Protein AF-0000000076750627 (afdb_homodimer)

Nearest PDB structures (foldseek):
  5olc-assembly1_F  TM=9.295E-01  e=4.209E-30  Zobellia galactanivorans
  2nql-assembly1_A  TM=9.102E-01  e=4.894E-29  Agrobacterium fabrum str. C58
  5xd8-assembly1_A  TM=9.117E-01  e=5.277E-26  Vibrio sp. EJY3
  3ck5-assembly2_D  TM=9.344E-01  e=5.081E-25  Streptomyces coelicolor A3(2)
  5xd8-assembly1_B  TM=8.669E-01  e=4.103E-26  Vibrio sp. EJY3

pLDDT: mean 92.53, std 10.19, range [40.25, 98.81]

Secondary structure (DSSP, 8-state):
-BEEEEEEEEEEEE-SSSEEEEEEEEEEETTS-EEEEEE--SSS-TTHHHHHHHIIIIIHHHHTT-B-S-HHHHHHHHHHHHHHHH-SSHHHHHHHHHHHHHHHHHHHHHTT-BHHHHH----SEEEEEEEEEEGGGS-HHHHHHHHHHHHTTT--EEEEE--S-HHHHHHHHHHHHHHS-TT-EEEEE-TT---HHHHHHHHHHHHHTT-S-EE--S-TT-HHHHHHHHHH-SS-EEE-TT--SHHHHHHIIIII--SEE---TTTTTHHHHHHHHHHHHHTTT-EE-----S-HHHHHHHHHHHHH-TT--EEEEEGGGHHHHHHHEEES--SGGG-BTTEEEPP-SSBTSEEEPTTHHHHSB----TT--TT-STT-SSS-----/-BEEEEEEEEEEE--SSS-EEEEEEEEEETTS-EEEEEE--SSS-TTHHHHHHIIIIIIHHHHTT-B-S-HHHHHHHHHHHHTTTT-SSHHHHHHHHHHHHHHHHHHHHHTT-BHHHHH----SEEEEEEEEEEGGGS-HHHHHHHHHHHHTTT--EEEEE--S-HHHHHHHHHHHHHHS-TT-EEEEE-TT---HHHHHHHHHHHHHTT-S-EE--S-TT-HHHHHHHHHH-SS-EEE-TT--SHHHHHHIIIII--SEE---TTTTTHHHHHHHHHHHHHTTT-EE-----S-HHHHHHHHHHHHH-TT--EEEEEGGGHHHHHHHEEES--SGGG-BTTEEEPP-SSBTSEEEPTTHHHHSB----TT--TT-STT-SSS-----

Radius of gyration: 26.27 Å; Cα contacts (8 Å, |Δi|>4): 1949; chains: 2; bounding box: 55×78×59 Å

InterPro domains:
  IPR013341 Mandelate racemase, N-terminal domain [PF02746] (18-120)
  IPR013342 Mandelate racemase, C-terminal domain [PF13378] (150-359)
  IPR013342 Mandelate racemase, C-terminal domain [SM00922] (139-236)
  IPR029017 Enolase-like, N-terminal [G3DSA:3.30.390.10] (1-118)
  IPR029017 Enolase-like, N-terminal [SSF54826] (1-124)
  IPR036849 Enolase-like, C-terminal domain superfamily [G3DSA:3.20.20.120] (119-369)
  IPR036849 Enolase-like, C-terminal domain superfamily [SSF51604] (108-366)
  IPR046945 L-rhamnonate dehydratase-like [PTHR13794] (17-366)

Sequence (776 aa):
MKITSVSPLPVTVELGREPMSFCFLRIETDEGLVGYGEACDSFGASYAGVIGEIVSQVLAPLLIGRDLVAAEPLAEHLRLSTRRRLGDKGVAAQARSAVEIALQDLVAQAVGRSVSAHLGQVRDRVRIYASSTFLDEGPAGFHADLLAPLLERGVRLAKVRIGPEWQQDLRTLTELRGLLPDDVELMIDGSDTFTLATSMPIAARLGELGVRWFEEPIPQANRAAIAALSARSAVPIAYGEHLYGREDFLDALTHDGISVVQPDAATAGGIGESRAIAGLATYYGARVVPHVCAGPIALAANVALAATVPTINLIEYPLFLAPAWEALGAGDQFGIRAIEDGALPVPSGPGLGVRLADDVATRHPYRLPGARIAGTVGGVLDRFVGDRMKITSVSPLPVTVELGREPMSFCFLRIETDEGLVGYGEACDSFGASYAGVIGEIVSQVLAPLLIGRDLVAAEPLAEHLRLSTRRRLGDKGVAAQARSAVEIALQDLVAQAVGRSVSAHLGQVRDRVRIYASSTFLDEGPAGFHADLLAPLLERGVRLAKVRIGPEWQQDLRTLTELRGLLPDDVELMIDGSDTFTLATSMPIAARLGELGVRWFEEPIPQANRAAIAALSARSAVPIAYGEHLYGREDFLDALTHDGISVVQPDAATAGGIGESRAIAGLATYYGARVVPHVCAGPIALAANVALAATVPTINLIEYPLFLAPAWEALGAGDQFGIRAIEDGALPVPSGPGLGVRLADDVATRHPYRLPGARIAGTVGGVLDRFVGDR

Foldseek 3Di:
DFWAWKAKFWFWDQFPPGIAIWIKIWIAGPVGDIFIFTFALLAHPLCNVVLRCCRVPPLGVLRHGDDQQDLVVSLVVSCVVPCVPVNQFGSNLLSSLRSSQRSLLRNQQVVWWESLVVLAFDDFWFFEEEEEEELVVDALVVVCVLCVLLVVQQAQEYEYEYFPVRVVSLVRVLVNLVVDDVSRAYAYELQQQEFLVVVAVSLVSCLVSRHAEYENNHPLVPLVSLLVCCVRGSHAYEYESREAFQVRLVCCCPRNVGQEYAHFSSGHRHLVRLLVNLVVSVVSNHQYEHEDNYEQSSVLRVLSSQRNHVRYRYYYDHQRCLVRNVQWKDFDHDHSVQRHSRIHGRATGGGSRIDTDPPSCVVGPDDNPPPDQPPDDPPPHSSHPYPD/DFWAWKAKFWFWDQFPPGIAIWIKIWIAGPVGDIFIFTFQLQAHPLPNVVLRCCRVPPLGVLRHGDDQQDLVVSLVVSCVVPCVPVNQFGSNLLSSLRSSQRSLLRNLQVVWWESLVVLAFDDFWFFEEEEEEELVVDALVVRCVLCVLLVVQQAQEYEYEYAPVRVVSLVRVLVNLVVDDVSRAYAYELQQQEFLVVVAVSLVSCLVSRHAEYENNHPLVPLVSLLVCCVRGSHAYEYESRAAFLVSLVCCCPRNVGQEYAHFSSGRNHLVRLLVNLVVSVVSNHQYEHEDNYEQSSVLRVRSSQRNHVRRRYYYDHQRCLVRNVQWKDFDGDHSVQRHSRIHGRATGGGSRIDTDPPSCVVGPDDNCPPDQPPDDPPPRNSNPYPD

Solvent-accessible surface area (backbone atoms only — not comparable to full-atom values): 37541 Å² total; per-residue (Å²): 90,33,30,68,41,56,42,58,44,41,24,32,45,84,43,94,87,51,75,36,30,34,24,34,31,43,34,34,33,77,78,73,52,72,13,55,14,19,29,28,36,68,66,16,14,70,56,20,68,48,34,33,41,42,38,52,57,49,49,26,48,69,42,50,70,37,77,54,79,56,42,63,66,56,45,50,47,50,46,45,55,33,31,83,49,47,21,58,42,44,44,42,18,7,39,48,2,10,50,34,33,14,35,41,18,38,48,17,39,75,72,66,28,8,35,24,61,68,69,44,50,75,51,63,60,38,34,37,28,42,34,58,62,52,41,81,78,47,56,32,67,55,53,52,59,71,46,40,71,48,44,76,29,45,29,43,33,37,32,37,25,43,56,90,61,41,71,62,24,49,52,34,47,54,50,29,57,72,72,44,64,88,77,48,45,40,32,38,32,27,71,26,22,35,40,59,82,56,40,51,62,50,30,47,53,38,34,76,71,60,35,65,31,44,26,32,37,44,46,82,82,47,44,70,47,43,22,56,43,40,76,66,46,62,33,45,30,27,48,27,78,88,40,37,32,54,64,46,49,48,46,39,46,71,65,20,46,44,41,30,40,16,49,20,26,20,28,17,42,3,44,69,41,37,51,53,37,48,60,54,33,56,78,71,72,24,46,44,40,35,44,52,49,52,52,40,54,33,50,40,43,41,47,32,41,37,23,39,36,88,76,27,62,41,31,49,37,42,62,82,43,34,66,51,27,58,67,44,31,27,78,59,72,77,31,76,85,47,37,52,79,18,18,38,70,52,60,70,42,48,9,53,27,49,46,68,31,83,60,46,44,75,78,21,52,60,65,83,60,44,64,59,51,81,90,34,70,94,74,42,54,50,49,49,56,56,92,112,92,32,30,66,42,56,44,56,44,40,23,31,44,84,44,94,89,51,72,37,29,37,24,32,30,42,35,35,33,77,78,72,53,72,13,54,14,19,27,29,36,71,57,16,14,68,54,20,68,47,35,32,42,43,36,53,56,48,48,27,47,67,42,51,71,38,76,57,80,57,43,63,67,56,44,50,49,51,46,45,54,34,31,83,50,48,21,61,42,42,43,42,14,8,38,49,2,10,49,33,33,14,36,40,19,38,49,16,38,76,73,65,27,9,36,23,60,68,69,44,51,74,53,64,58,40,33,38,26,41,36,57,63,52,40,82,77,48,58,34,65,55,55,52,59,71,47,42,71,49,43,76,29,45,30,43,33,36,31,39,24,44,56,92,62,42,70,61,23,50,52,34,46,54,51,31,58,72,72,44,65,88,79,48,45,40,32,38,32,26,70,24,24,36,43,58,83,54,40,50,62,51,31,47,54,37,34,77,70,60,35,63,31,43,26,32,38,42,44,82,81,47,43,70,48,42,22,56,44,41,75,65,44,60,33,44,31,27,49,26,77,88,38,28,33,53,64,49,49,48,45,39,46,71,64,22,46,45,40,29,40,16,48,21,26,20,25,15,40,2,44,68,39,36,50,54,37,49,61,54,32,55,80,72,70,26,45,44,40,34,44,50,49,50,52,41,53,31,49,39,43,40,49,34,41,37,23,38,35,87,74,27,62,42,32,50,39,44,61,81,43,34,66,51,28,56,67,45,30,29,77,61,71,79,30,74,86,45,36,53,79,17,18,38,70,52,59,71,43,50,9,53,28,48,47,67,30,83,62,46,48,76,77,21,51,59,66,84,59,44,64,57,52,81,87,35,68,94,74,44,59,44,49,50,56,58,91,113

Structure (mmCIF, N/CA/C/O backbone):
data_AF-0000000076750627-model_v1
#
loop_
_entity.id
_entity.type
_entity.pdbx_description
1 polymer 'Enolase superfamily enzyme related to L-alanine-DL-glutamate epimerase'
#
loop_
_atom_site.group_PDB
_atom_site.id
_atom_site.type_symbol
_atom_site.label_atom_id
_atom_site.label_alt_id
_atom_site.label_comp_id
_atom_site.label_asym_id
_atom_site.label_entity_id
_atom_site.label_seq_id
_atom_site.pdbx_PDB_ins_code
_atom_site.Cartn_x
_atom_site.Cartn_y
_atom_site.Cartn_z
_atom_site.occupancy
_atom_site.B_iso_or_equiv
_atom_site.auth_seq_id
_atom_site.auth_comp_id
_atom_site.auth_asym_id
_atom_site.auth_atom_id
_atom_site.pdbx_PDB_model_num
ATOM 1 N N . MET A 1 1 ? -29.141 13.969 -2.338 1 95.75 1 MET A N 1
ATOM 2 C CA . MET A 1 1 ? -28.391 14.484 -3.475 1 95.75 1 MET A CA 1
ATOM 3 C C . MET A 1 1 ? -27.625 13.375 -4.18 1 95.75 1 MET A C 1
ATOM 5 O O . MET A 1 1 ? -27.219 12.398 -3.549 1 95.75 1 MET A O 1
ATOM 9 N N . LYS A 1 2 ? -27.484 13.477 -5.426 1 98 2 LYS A N 1
ATOM 10 C CA . LYS A 1 2 ? -26.812 12.453 -6.219 1 98 2 LYS A CA 1
ATOM 11 C C . LYS A 1 2 ? -25.469 12.969 -6.746 1 98 2 LYS A C 1
ATOM 13 O O . LYS A 1 2 ? -25.375 14.102 -7.203 1 98 2 LYS A O 1
ATOM 18 N N . ILE A 1 3 ? -24.484 12.156 -6.664 1 98.56 3 ILE A N 1
ATOM 19 C CA . ILE A 1 3 ? -23.172 12.5 -7.215 1 98.56 3 ILE A CA 1
ATOM 20 C C . ILE A 1 3 ? -23.219 12.406 -8.742 1 98.56 3 ILE A C 1
ATOM 22 O O . ILE A 1 3 ? -23.625 11.383 -9.297 1 98.56 3 ILE A O 1
ATOM 26 N N . THR A 1 4 ? -22.734 13.453 -9.445 1 98.62 4 THR A N 1
ATOM 27 C CA . THR A 1 4 ? -22.859 13.477 -10.898 1 98.62 4 THR A CA 1
ATOM 28 C C . THR A 1 4 ? -21.469 13.438 -11.555 1 98.62 4 THR A C 1
ATOM 30 O O . THR A 1 4 ? -21.344 13.016 -12.703 1 98.62 4 THR A O 1
ATOM 33 N N . SER A 1 5 ? -20.484 13.914 -10.797 1 98.25 5 SER A N 1
ATOM 34 C CA . SER A 1 5 ? -19.141 13.938 -11.359 1 98.25 5 SER A CA 1
ATOM 35 C C . SER A 1 5 ? -18.094 13.859 -10.258 1 98.25 5 SER A C 1
ATOM 37 O O . SER A 1 5 ? -18.312 14.336 -9.141 1 98.25 5 SER A O 1
ATOM 39 N N . VAL A 1 6 ? -17.016 13.219 -10.523 1 98.31 6 VAL A N 1
ATOM 40 C CA . VAL A 1 6 ? -15.828 13.109 -9.688 1 98.31 6 VAL A CA 1
ATOM 41 C C . VAL A 1 6 ? -14.586 13.359 -10.531 1 98.31 6 VAL A C 1
ATOM 43 O O . VAL A 1 6 ? -14.297 12.609 -11.469 1 98.31 6 VAL A O 1
ATOM 46 N N . SER A 1 7 ? -13.836 14.438 -10.203 1 97.19 7 SER A N 1
ATOM 47 C CA . SER A 1 7 ? -12.711 14.82 -11.047 1 97.19 7 SER A CA 1
ATOM 48 C C . SER A 1 7 ? -11.469 15.133 -10.219 1 97.19 7 SER A C 1
ATOM 50 O O . SER A 1 7 ? -11.508 15.977 -9.32 1 97.19 7 SER A O 1
ATOM 52 N N . PRO A 1 8 ? -10.383 14.43 -10.539 1 96.94 8 PRO A N 1
ATOM 53 C CA . PRO A 1 8 ? -9.117 14.836 -9.914 1 96.94 8 PRO A CA 1
ATOM 54 C C . PRO A 1 8 ? -8.555 16.125 -10.508 1 96.94 8 PRO A C 1
ATOM 56 O O . PRO A 1 8 ? -8.742 16.391 -11.695 1 96.94 8 PRO A O 1
ATOM 59 N N . LEU A 1 9 ? -7.906 16.953 -9.695 1 96.19 9 LEU A N 1
ATOM 60 C CA . LEU A 1 9 ? -7.262 18.188 -10.102 1 96.19 9 LEU A CA 1
ATOM 61 C C . LEU A 1 9 ? -5.809 18.234 -9.633 1 96.19 9 LEU A C 1
ATOM 63 O O . LEU A 1 9 ? -5.488 18.891 -8.641 1 96.19 9 LEU A O 1
ATOM 67 N N . PRO A 1 10 ? -4.93 17.562 -10.383 1 94.81 10 PRO A N 1
ATOM 68 C CA . PRO A 1 10 ? -3.508 17.672 -10.062 1 94.81 10 PRO A CA 1
ATOM 69 C C . PRO A 1 10 ? -2.924 19.031 -10.453 1 94.81 10 PRO A C 1
ATOM 71 O O . PRO A 1 10 ? -3.225 19.547 -11.531 1 94.81 10 PRO A O 1
ATOM 74 N N . VAL A 1 11 ? -2.125 19.641 -9.578 1 94 11 VAL A N 1
ATOM 75 C CA . VAL A 1 11 ? -1.505 20.938 -9.852 1 94 11 VAL A CA 1
ATOM 76 C C . VAL A 1 11 ? -0.061 20.938 -9.352 1 94 11 VAL A C 1
ATOM 78 O O . VAL A 1 11 ? 0.311 20.125 -8.516 1 94 11 VAL A O 1
ATOM 81 N N . THR A 1 12 ? 0.747 21.734 -9.938 1 92.75 12 THR A N 1
ATOM 82 C CA . THR A 1 12 ? 2.113 21.969 -9.484 1 92.75 12 THR A CA 1
ATOM 83 C C . THR A 1 12 ? 2.332 23.438 -9.18 1 92.75 12 THR A C 1
ATOM 85 O O . THR A 1 12 ? 1.951 24.312 -9.969 1 92.75 12 THR A O 1
ATOM 88 N N . VAL A 1 13 ? 2.84 23.688 -7.988 1 91.25 13 VAL A N 1
ATOM 89 C CA . VAL A 1 13 ? 3.15 25.062 -7.59 1 91.25 13 VAL A CA 1
ATOM 90 C C . VAL A 1 13 ? 4.648 25.188 -7.324 1 91.25 13 VAL A C 1
ATOM 92 O O . VAL A 1 13 ? 5.266 24.297 -6.742 1 91.25 13 VAL A O 1
ATOM 95 N N . GLU A 1 14 ? 5.176 26.297 -7.82 1 88.56 14 GLU A N 1
ATOM 96 C CA . GLU A 1 14 ? 6.566 26.609 -7.5 1 88.56 14 GLU A CA 1
ATOM 97 C C . GLU A 1 14 ? 6.691 27.188 -6.09 1 88.56 14 GLU A C 1
ATOM 99 O O . GLU A 1 14 ? 6.039 28.172 -5.754 1 88.56 14 GLU A O 1
ATOM 104 N N . LEU A 1 15 ? 7.402 26.5 -5.273 1 86.19 15 LEU A N 1
ATOM 105 C CA . LEU A 1 15 ? 7.676 26.984 -3.926 1 86.19 15 LEU A CA 1
ATOM 106 C C . LEU A 1 15 ? 9.164 27.25 -3.742 1 86.19 15 LEU A C 1
ATOM 108 O O . LEU A 1 15 ? 9.961 27.031 -4.656 1 86.19 15 LEU A O 1
ATOM 112 N N . GLY A 1 16 ? 9.531 27.984 -2.762 1 76.19 16 GLY A N 1
ATOM 113 C CA . GLY A 1 16 ? 10.891 28.453 -2.539 1 76.19 16 GLY A CA 1
ATOM 114 C C . GLY A 1 16 ? 11.93 27.344 -2.66 1 76.19 16 GLY A C 1
ATOM 115 O O . GLY A 1 16 ? 12.977 27.531 -3.273 1 76.19 16 GLY A O 1
ATOM 116 N N . ARG A 1 17 ? 11.719 26.203 -2.217 1 72.38 17 ARG A N 1
ATOM 117 C CA . ARG A 1 17 ? 12.703 25.125 -2.207 1 72.38 17 ARG A CA 1
ATOM 118 C C . ARG A 1 17 ? 12.594 24.266 -3.471 1 72.38 17 ARG A C 1
ATOM 120 O O . ARG A 1 17 ? 13.594 24.016 -4.141 1 72.38 17 ARG A O 1
ATOM 127 N N . GLU A 1 18 ? 11.445 23.766 -3.779 1 77.12 18 GLU A N 1
ATOM 128 C CA . GLU A 1 18 ? 11.188 22.922 -4.941 1 77.12 18 GLU A CA 1
ATOM 129 C C . GLU A 1 18 ? 9.727 22.984 -5.363 1 77.12 18 GLU A C 1
ATOM 131 O O . GLU A 1 18 ? 8.867 23.375 -4.57 1 77.12 18 GLU A O 1
ATOM 136 N N . PRO A 1 19 ? 9.555 22.672 -6.656 1 84.69 19 PRO A N 1
ATOM 137 C CA . PRO A 1 19 ? 8.148 22.531 -7.039 1 84.69 19 PRO A CA 1
ATOM 138 C C . PRO A 1 19 ? 7.434 21.422 -6.27 1 84.69 19 PRO A C 1
ATOM 140 O O . PRO A 1 19 ? 8.023 20.375 -6.008 1 84.69 19 PRO A O 1
ATOM 143 N N . MET A 1 20 ? 6.266 21.75 -5.855 1 88.25 20 MET A N 1
ATOM 144 C CA . MET A 1 20 ? 5.457 20.75 -5.16 1 88.25 20 MET A CA 1
ATOM 145 C C . MET A 1 20 ? 4.156 20.484 -5.91 1 88.25 20 MET A C 1
ATOM 147 O O . MET A 1 20 ? 3.537 21.406 -6.438 1 88.25 20 MET A O 1
ATOM 151 N N . SER A 1 21 ? 3.832 19.219 -5.973 1 91.25 21 SER A N 1
ATOM 152 C CA . SER A 1 21 ? 2.553 18.844 -6.57 1 91.25 21 SER A CA 1
ATOM 153 C C . SER A 1 21 ? 1.484 18.641 -5.5 1 91.25 21 SER A C 1
ATOM 155 O O . SER A 1 21 ? 1.793 18.266 -4.367 1 91.25 21 SER A O 1
ATOM 157 N N . PHE A 1 22 ? 0.285 18.953 -5.848 1 94.31 22 PHE A N 1
ATOM 158 C CA . PHE A 1 22 ? -0.917 18.734 -5.055 1 94.31 22 PHE A CA 1
ATOM 159 C C . PHE A 1 22 ? -1.972 17.984 -5.871 1 94.31 22 PHE A C 1
ATOM 161 O O . PHE A 1 22 ? -1.973 18.062 -7.102 1 94.31 22 PHE A O 1
ATOM 168 N N . CYS A 1 23 ? -2.789 17.203 -5.199 1 95.81 23 CYS A N 1
ATOM 169 C CA . CYS A 1 23 ? -3.875 16.516 -5.887 1 95.81 23 CYS A CA 1
ATOM 170 C C . CYS A 1 23 ? -5.211 16.781 -5.199 1 95.81 23 CYS A C 1
ATOM 172 O O . CYS A 1 23 ? -5.539 16.125 -4.211 1 95.81 23 CYS A O 1
ATOM 174 N N . PHE A 1 24 ? -5.945 17.656 -5.812 1 97.06 24 PHE A N 1
ATOM 175 C CA . PHE A 1 24 ? -7.281 17.984 -5.324 1 97.06 24 PHE A CA 1
ATOM 176 C C . PHE A 1 24 ? -8.336 17.125 -6.016 1 97.06 24 PHE A C 1
ATOM 178 O O . PHE A 1 24 ? -8.062 16.516 -7.051 1 97.06 24 PHE A O 1
ATOM 185 N N . LEU A 1 25 ? -9.453 17.031 -5.352 1 97.81 25 LEU A N 1
ATOM 186 C CA . LEU A 1 25 ? -10.617 16.328 -5.875 1 97.81 25 LEU A CA 1
ATOM 187 C C . LEU A 1 25 ? -11.852 17.234 -5.867 1 97.81 25 LEU A C 1
ATOM 189 O O . LEU A 1 25 ? -12.102 17.938 -4.887 1 97.81 25 LEU A O 1
ATOM 193 N N . ARG A 1 26 ? -12.516 17.219 -6.969 1 98.25 26 ARG A N 1
ATOM 194 C CA . ARG A 1 26 ? -13.773 17.953 -7.105 1 98.25 26 ARG A CA 1
ATOM 195 C C . ARG A 1 26 ? -14.938 17 -7.352 1 98.25 26 ARG A C 1
ATOM 197 O O . ARG A 1 26 ? -14.906 16.203 -8.289 1 98.25 26 ARG A O 1
ATOM 204 N N . ILE A 1 27 ? -15.953 16.984 -6.488 1 98.56 27 ILE A N 1
ATOM 205 C CA . ILE A 1 27 ? -17.156 16.188 -6.656 1 98.56 27 ILE A CA 1
ATOM 206 C C . ILE A 1 27 ? -18.359 17.094 -6.852 1 98.56 27 ILE A C 1
ATOM 208 O O . ILE A 1 27 ? -18.594 18.016 -6.055 1 98.56 27 ILE A O 1
ATOM 212 N N . GLU A 1 28 ? -19.109 16.875 -7.875 1 98.69 28 GLU A N 1
ATOM 213 C CA . GLU A 1 28 ? -20.312 17.656 -8.156 1 98.69 28 GLU A CA 1
ATOM 214 C C . GLU A 1 28 ? -21.562 16.812 -7.922 1 98.69 28 GLU A C 1
ATOM 216 O O . GLU A 1 28 ? -21.516 15.586 -7.984 1 98.69 28 GLU A O 1
ATOM 221 N N . THR A 1 29 ? -22.688 17.5 -7.637 1 98.5 29 THR A N 1
ATOM 222 C CA . THR A 1 29 ? -23.953 16.844 -7.367 1 98.5 29 THR A CA 1
ATOM 223 C C . THR A 1 29 ? -25.062 17.406 -8.266 1 98.5 29 THR A C 1
ATOM 225 O O . THR A 1 29 ? -24.875 18.438 -8.898 1 98.5 29 THR A O 1
ATOM 228 N N . ASP A 1 30 ? -26.203 16.719 -8.273 1 98.25 30 ASP A N 1
ATOM 229 C CA . ASP A 1 30 ? -27.344 17.125 -9.086 1 98.25 30 ASP A CA 1
ATOM 230 C C . ASP A 1 30 ? -28.062 18.328 -8.461 1 98.25 30 ASP A C 1
ATOM 232 O O . ASP A 1 30 ? -28.969 18.891 -9.07 1 98.25 30 ASP A O 1
ATOM 236 N N . GLU A 1 31 ? -27.656 18.781 -7.344 1 97.69 31 GLU A N 1
ATOM 237 C CA . GLU A 1 31 ? -28.25 19.922 -6.676 1 97.69 31 GLU A CA 1
ATOM 238 C C . GLU A 1 31 ? -27.359 21.156 -6.793 1 97.69 31 GLU A C 1
ATOM 240 O O . GLU A 1 31 ? -27.609 22.172 -6.137 1 97.69 31 GLU A O 1
ATOM 245 N N . GLY A 1 32 ? -26.281 21.047 -7.457 1 97.38 32 GLY A N 1
ATOM 246 C CA . GLY A 1 32 ? -25.422 22.188 -7.734 1 97.38 32 GLY A CA 1
ATOM 247 C C . GLY A 1 32 ? -24.328 22.375 -6.691 1 97.38 32 GLY A C 1
ATOM 248 O O . GLY A 1 32 ? -23.5 23.266 -6.816 1 97.38 32 GLY A O 1
ATOM 249 N N . LEU A 1 33 ? -24.312 21.578 -5.699 1 97.94 33 LEU A N 1
ATOM 250 C CA . LEU A 1 33 ? -23.266 21.672 -4.688 1 97.94 33 LEU A CA 1
ATOM 251 C C . LEU A 1 33 ? -21.969 21.031 -5.188 1 97.94 33 LEU A C 1
ATOM 253 O O . LEU A 1 33 ? -22.016 20.047 -5.93 1 97.94 33 LEU A O 1
ATOM 257 N N . VAL A 1 34 ? -20.844 21.594 -4.805 1 98.19 34 VAL A N 1
ATOM 258 C CA . VAL A 1 34 ? -19.516 21.125 -5.168 1 98.19 34 VAL A CA 1
ATOM 259 C C . VAL A 1 34 ? -18.688 20.875 -3.902 1 98.19 34 VAL A C 1
ATOM 261 O O . VAL A 1 34 ? -18.578 21.75 -3.049 1 98.19 34 VAL A O 1
ATOM 264 N N . GLY A 1 35 ? -18.188 19.688 -3.795 1 98.5 35 GLY A N 1
ATOM 265 C CA . GLY A 1 35 ? -17.312 19.344 -2.691 1 98.5 35 GLY A CA 1
ATOM 266 C C . GLY A 1 35 ? -15.859 19.188 -3.111 1 98.5 35 GLY A C 1
ATOM 267 O O . GLY A 1 35 ? -15.578 18.719 -4.215 1 98.5 35 GLY A O 1
ATOM 268 N N . TYR A 1 36 ? -14.984 19.547 -2.201 1 98.5 36 TYR A N 1
ATOM 269 C CA . TYR A 1 36 ? -13.562 19.453 -2.488 1 98.5 36 TYR A CA 1
ATOM 270 C C . TYR A 1 36 ? -12.867 18.516 -1.499 1 98.5 36 TYR A C 1
ATOM 272 O O . TYR A 1 36 ? -13.219 18.484 -0.318 1 98.5 36 TYR A O 1
ATOM 280 N N . GLY A 1 37 ? -11.945 17.719 -1.991 1 98.38 37 GLY A N 1
ATOM 281 C CA . GLY A 1 37 ? -11.016 16.922 -1.226 1 98.38 37 GLY A CA 1
ATOM 282 C C . GLY A 1 37 ? -9.578 17.078 -1.677 1 98.38 37 GLY A C 1
ATOM 283 O O . GLY A 1 37 ? -9.297 17.797 -2.637 1 98.38 37 GLY A O 1
ATOM 284 N N . GLU A 1 38 ? -8.703 16.484 -0.916 1 97.81 38 GLU A N 1
ATOM 285 C CA . GLU A 1 38 ? -7.285 16.547 -1.257 1 97.81 38 GLU A CA 1
ATOM 286 C C . GLU A 1 38 ? -6.535 15.336 -0.704 1 97.81 38 GLU A C 1
ATOM 288 O O . GLU A 1 38 ? -6.793 14.891 0.418 1 97.81 38 GLU A O 1
ATOM 293 N N . ALA A 1 39 ? -5.66 14.805 -1.58 1 96.38 39 ALA A N 1
ATOM 294 C CA . ALA A 1 39 ? -4.758 13.734 -1.155 1 96.38 39 ALA A CA 1
ATOM 295 C C . ALA A 1 39 ? -3.4 14.297 -0.747 1 96.38 39 ALA A C 1
ATOM 297 O O . ALA A 1 39 ? -3.004 15.375 -1.199 1 96.38 39 ALA A O 1
ATOM 298 N N . CYS A 1 40 ? -2.717 13.531 0.114 1 88.69 40 CYS A N 1
ATOM 299 C CA . CYS A 1 40 ? -1.355 13.844 0.536 1 88.69 40 CYS A CA 1
ATOM 300 C C . CYS A 1 40 ? -0.49 12.586 0.547 1 88.69 40 CYS A C 1
ATOM 302 O O . CYS A 1 40 ? -0.919 11.539 1.025 1 88.69 40 CYS A O 1
ATOM 304 N N . ASP A 1 41 ? 0.731 12.688 -0.125 1 69.19 41 ASP A N 1
ATOM 305 C CA . ASP A 1 41 ? 1.682 11.586 0.009 1 69.19 41 ASP A CA 1
ATOM 306 C C . ASP A 1 41 ? 2.859 11.984 0.896 1 69.19 41 ASP A C 1
ATOM 308 O O . ASP A 1 41 ? 3.992 11.562 0.657 1 69.19 41 ASP A O 1
ATOM 312 N N . SER A 1 42 ? 2.74 12.844 1.847 1 58.91 42 SER A N 1
ATOM 313 C CA . SER A 1 42 ? 3.646 13.273 2.906 1 58.91 42 SER A CA 1
ATOM 314 C C . SER A 1 42 ? 4.664 14.281 2.389 1 58.91 42 SER A C 1
ATOM 316 O O . SER A 1 42 ? 5.66 14.57 3.059 1 58.91 42 SER A O 1
ATOM 318 N N . PHE A 1 43 ? 4.789 14.758 1.365 1 62.34 43 PHE A N 1
ATOM 319 C CA . PHE A 1 43 ? 5.578 15.883 0.878 1 62.34 43 PHE A CA 1
ATOM 320 C C . PHE A 1 43 ? 4.922 16.516 -0.346 1 62.34 43 PHE A C 1
ATOM 322 O O . PHE A 1 43 ? 5.578 16.719 -1.368 1 62.34 43 PHE A O 1
ATOM 329 N N . GLY A 1 44 ? 3.732 16.797 -0.186 1 65.38 44 GLY A N 1
ATOM 330 C CA . GLY A 1 44 ? 2.955 17.062 -1.389 1 65.38 44 GLY A CA 1
ATOM 331 C C . GLY A 1 44 ? 2.574 15.789 -2.131 1 65.38 44 GLY A C 1
ATOM 332 O O . GLY A 1 44 ? 2.664 14.688 -1.578 1 65.38 44 GLY A O 1
ATOM 333 N N . ALA A 1 45 ? 1.738 15.852 -3.092 1 68.56 45 ALA A N 1
ATOM 334 C CA . ALA A 1 45 ? 1.454 14.68 -3.912 1 68.56 45 ALA A CA 1
ATOM 335 C C . ALA A 1 45 ? 2.52 14.492 -4.988 1 68.56 45 ALA A C 1
ATOM 337 O O . ALA A 1 45 ? 2.336 14.906 -6.133 1 68.56 45 ALA A O 1
ATOM 338 N N . SER A 1 46 ? 3.609 13.82 -4.512 1 75.25 46 SER A N 1
ATOM 339 C CA . SER A 1 46 ? 4.727 13.625 -5.43 1 75.25 46 SER A CA 1
ATOM 340 C C . SER A 1 46 ? 4.277 12.953 -6.719 1 75.25 46 SER A C 1
ATOM 342 O O . SER A 1 46 ? 4.785 13.258 -7.801 1 75.25 46 SER A O 1
ATOM 344 N N . TYR A 1 47 ? 3.254 12.164 -6.551 1 87.88 47 TYR A N 1
ATOM 345 C CA . TYR A 1 47 ? 2.748 11.469 -7.727 1 87.88 47 TYR A CA 1
ATOM 346 C C . TYR A 1 47 ? 1.254 11.703 -7.902 1 87.88 47 TYR A C 1
ATOM 348 O O . TYR A 1 47 ? 0.473 10.758 -7.996 1 87.88 47 TYR A O 1
ATOM 356 N N . ALA A 1 48 ? 0.978 12.984 -8.109 1 91.38 48 ALA A N 1
ATOM 357 C CA . ALA A 1 48 ? -0.414 13.406 -8.219 1 91.38 48 ALA A CA 1
ATOM 358 C C . ALA A 1 48 ? -1.089 12.773 -9.43 1 91.38 48 ALA A C 1
ATOM 360 O O . ALA A 1 48 ? -2.293 12.508 -9.414 1 91.38 48 ALA A O 1
ATOM 361 N N . GLY A 1 49 ? -0.3 12.516 -10.484 1 90.25 49 GLY A N 1
ATOM 362 C CA . GLY A 1 49 ? -0.846 11.852 -11.656 1 90.25 49 GLY A CA 1
ATOM 363 C C . GLY A 1 49 ? -1.377 10.461 -11.359 1 90.25 49 GLY A C 1
ATOM 364 O O . GLY A 1 49 ? -2.422 10.07 -11.883 1 90.25 49 GLY A O 1
ATOM 365 N N . VAL A 1 50 ? -0.693 9.695 -10.57 1 93.19 50 VAL A N 1
ATOM 366 C CA . VAL A 1 50 ? -1.106 8.344 -10.188 1 93.19 50 VAL A CA 1
ATOM 367 C C . VAL A 1 50 ? -2.377 8.414 -9.344 1 93.19 50 VAL A C 1
ATOM 369 O O . VAL A 1 50 ? -3.324 7.66 -9.578 1 93.19 50 VAL A O 1
ATOM 372 N N . ILE A 1 51 ? -2.391 9.312 -8.391 1 94.75 51 ILE A N 1
ATOM 373 C CA . ILE A 1 51 ? -3.564 9.484 -7.539 1 94.75 51 ILE A CA 1
ATOM 374 C C . ILE A 1 51 ? -4.762 9.891 -8.398 1 94.75 51 ILE A C 1
ATOM 376 O O . ILE A 1 51 ? -5.871 9.391 -8.203 1 94.75 51 ILE A O 1
ATOM 380 N N . GLY A 1 52 ? -4.508 10.797 -9.344 1 95.12 52 GLY A N 1
ATOM 381 C CA . GLY A 1 52 ? -5.566 11.195 -10.258 1 95.12 52 GLY A CA 1
ATOM 382 C C . GLY A 1 52 ? -6.148 10.031 -11.039 1 95.12 52 GLY A C 1
ATOM 383 O O . GLY A 1 52 ? -7.359 9.969 -11.25 1 95.12 52 GLY A O 1
ATOM 384 N N . GLU A 1 53 ? -5.305 9.133 -11.469 1 94.38 53 GLU A N 1
ATOM 385 C CA . GLU A 1 53 ? -5.754 7.957 -12.211 1 94.38 53 GLU A CA 1
ATOM 386 C C . GLU A 1 53 ? -6.598 7.035 -11.328 1 94.38 53 GLU A C 1
ATOM 388 O O . GLU A 1 53 ? -7.59 6.465 -11.789 1 94.38 53 GLU A O 1
ATOM 393 N N . ILE A 1 54 ? -6.188 6.824 -10.109 1 95.69 54 ILE A N 1
ATOM 394 C CA . ILE A 1 54 ? -6.977 6.027 -9.172 1 95.69 54 ILE A CA 1
ATOM 395 C C . ILE A 1 54 ? -8.375 6.625 -9.031 1 95.69 54 ILE A C 1
ATOM 397 O O . ILE A 1 54 ? -9.375 5.91 -9.094 1 95.69 54 ILE A O 1
ATOM 401 N N . VAL A 1 55 ? -8.406 7.938 -8.867 1 96.56 55 VAL A N 1
ATOM 402 C CA . VAL A 1 55 ? -9.68 8.617 -8.703 1 96.56 55 VAL A CA 1
ATOM 403 C C . VAL A 1 55 ? -10.539 8.438 -9.953 1 96.56 55 VAL A C 1
ATOM 405 O O . VAL A 1 55 ? -11.695 8.039 -9.867 1 96.56 55 VAL A O 1
ATOM 408 N N . SER A 1 56 ? -9.969 8.664 -11.109 1 95.62 56 SER A N 1
ATOM 409 C CA . SER A 1 56 ? -10.719 8.695 -12.359 1 95.62 56 SER A CA 1
ATOM 410 C C . SER A 1 56 ? -11.164 7.297 -12.773 1 95.62 56 SER A C 1
ATOM 412 O O . SER A 1 56 ? -12.289 7.105 -13.227 1 95.62 56 SER A O 1
ATOM 414 N N . GLN A 1 57 ? -10.297 6.34 -12.586 1 92.81 57 GLN A N 1
ATOM 415 C CA . GLN A 1 57 ? -10.547 5.035 -13.188 1 92.81 57 GLN A CA 1
ATOM 416 C C . GLN A 1 57 ? -11.188 4.082 -12.18 1 92.81 57 GLN A C 1
ATOM 418 O O . GLN A 1 57 ? -11.859 3.123 -12.562 1 92.81 57 GLN A O 1
ATOM 423 N N . VAL A 1 58 ? -10.977 4.332 -10.961 1 93.44 58 VAL A N 1
ATOM 424 C CA . VAL A 1 58 ? -11.383 3.33 -9.984 1 93.44 58 VAL A CA 1
ATOM 425 C C . VAL A 1 58 ? -12.492 3.895 -9.094 1 93.44 58 VAL A C 1
ATOM 427 O O . VAL A 1 58 ? -13.57 3.309 -8.992 1 93.44 58 VAL A O 1
ATOM 430 N N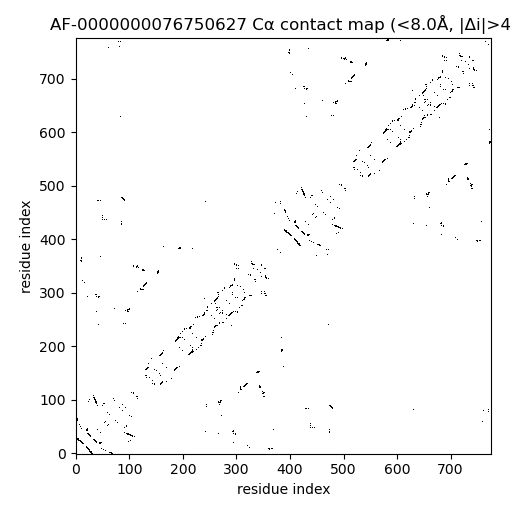 . LEU A 1 59 ? -12.266 5.039 -8.508 1 96.44 59 LEU A N 1
ATOM 431 C CA . LEU A 1 59 ? -13.172 5.523 -7.469 1 96.44 59 LEU A CA 1
ATOM 432 C C . LEU A 1 59 ? -14.391 6.203 -8.086 1 96.44 59 LEU A C 1
ATOM 434 O O . LEU A 1 59 ? -15.508 6.016 -7.613 1 96.44 59 LEU A O 1
ATOM 438 N N . ALA A 1 60 ? -14.195 6.988 -9.148 1 97.06 60 ALA A N 1
ATOM 439 C CA . ALA A 1 60 ? -15.281 7.75 -9.773 1 97.06 60 ALA A CA 1
ATOM 440 C C . ALA A 1 60 ? -16.406 6.828 -10.234 1 97.06 60 ALA A C 1
ATOM 442 O O . ALA A 1 60 ? -17.578 7.078 -9.938 1 97.06 60 ALA A O 1
ATOM 443 N N . PRO A 1 61 ? -16.109 5.703 -10.914 1 94.56 61 PRO A N 1
ATOM 444 C CA . PRO A 1 61 ? -17.188 4.82 -11.375 1 94.56 61 PRO A CA 1
ATOM 445 C C . PRO A 1 61 ? -18.016 4.254 -10.227 1 94.56 61 PRO A C 1
ATOM 447 O O . PRO A 1 61 ? -19.203 3.934 -10.414 1 94.56 61 PRO A O 1
ATOM 450 N N . LEU A 1 62 ? -17.438 4.137 -9.055 1 93.62 62 LEU A N 1
ATOM 451 C CA . LEU A 1 62 ? -18.125 3.564 -7.902 1 93.62 62 LEU A CA 1
ATOM 452 C C . LEU A 1 62 ? -19 4.613 -7.211 1 93.62 62 LEU A C 1
ATOM 454 O O . LEU A 1 62 ? -19.844 4.277 -6.383 1 93.62 62 LEU A O 1
ATOM 458 N N . LEU A 1 63 ? -18.781 5.875 -7.531 1 96.62 63 LEU A N 1
ATOM 459 C CA . LEU A 1 63 ? -19.453 6.957 -6.812 1 96.62 63 LEU A CA 1
ATOM 460 C C . LEU A 1 63 ? -20.531 7.594 -7.668 1 96.62 63 LEU A C 1
ATOM 462 O O . LEU A 1 63 ? -21.578 7.996 -7.156 1 96.62 63 LEU A O 1
ATOM 466 N N . ILE A 1 64 ? -20.281 7.789 -8.969 1 97.38 64 ILE A N 1
ATOM 467 C CA . ILE A 1 64 ? -21.172 8.531 -9.852 1 97.38 64 ILE A CA 1
ATOM 468 C C . ILE A 1 64 ? -22.547 7.852 -9.883 1 97.38 64 ILE A C 1
ATOM 470 O O . ILE A 1 64 ? -22.641 6.637 -10.047 1 97.38 64 ILE A O 1
ATOM 474 N N . GLY A 1 65 ? -23.578 8.602 -9.648 1 97.31 65 GLY A N 1
ATOM 475 C CA . GLY A 1 65 ? -24.938 8.109 -9.664 1 97.31 65 GLY A CA 1
ATOM 476 C C . GLY A 1 65 ? -25.453 7.73 -8.289 1 97.31 65 GLY A C 1
ATOM 477 O O . GLY A 1 65 ? -26.656 7.527 -8.102 1 97.31 65 GLY A O 1
ATOM 478 N N . ARG A 1 66 ? -24.609 7.664 -7.301 1 96.12 66 ARG A N 1
ATOM 479 C CA . ARG A 1 66 ? -25.016 7.258 -5.957 1 96.12 66 ARG A CA 1
ATOM 480 C C . ARG A 1 66 ? -25.625 8.422 -5.191 1 96.12 66 ARG A C 1
ATOM 482 O O . ARG A 1 66 ? -25.266 9.586 -5.414 1 96.12 66 ARG A O 1
ATOM 489 N N . ASP A 1 67 ? -26.531 8.039 -4.266 1 97.25 67 ASP A N 1
ATOM 490 C CA . ASP A 1 67 ? -27.109 9.008 -3.332 1 97.25 67 ASP A CA 1
ATOM 491 C C . ASP A 1 67 ? -26.141 9.289 -2.18 1 97.25 67 ASP A C 1
ATOM 493 O O . ASP A 1 67 ? -25.516 8.367 -1.645 1 97.25 67 ASP A O 1
ATOM 497 N N . LEU A 1 68 ? -25.969 10.539 -1.889 1 97.19 68 LEU A N 1
ATOM 498 C CA . LEU A 1 68 ? -25.141 10.961 -0.769 1 97.19 68 LEU A CA 1
ATOM 499 C C . LEU A 1 68 ? -25.984 11.547 0.354 1 97.19 68 LEU A C 1
ATOM 501 O O . LEU A 1 68 ? -26.562 12.625 0.202 1 97.19 68 LEU A O 1
ATOM 505 N N . VAL A 1 69 ? -26.078 10.781 1.422 1 93.88 69 VAL A N 1
ATOM 506 C CA . VAL A 1 69 ? -26.781 11.227 2.623 1 93.88 69 VAL A CA 1
ATOM 507 C C . VAL A 1 69 ? -25.781 11.43 3.756 1 93.88 69 VAL A C 1
ATOM 509 O O . VAL A 1 69 ? -25.828 12.43 4.477 1 93.88 69 VAL A O 1
ATOM 512 N N . ALA A 1 70 ? -24.938 10.492 3.879 1 95.38 70 ALA A N 1
ATOM 513 C CA . ALA A 1 70 ? -23.828 10.531 4.832 1 95.38 70 ALA A CA 1
ATOM 514 C C . ALA A 1 70 ? -22.531 10.055 4.184 1 95.38 70 ALA A C 1
ATOM 516 O O . ALA A 1 70 ? -22.547 9.219 3.279 1 95.38 70 ALA A O 1
ATOM 517 N N . ALA A 1 71 ? -21.438 10.609 4.621 1 96.88 71 ALA A N 1
ATOM 518 C CA . ALA A 1 71 ? -20.141 10.344 3.988 1 96.88 71 ALA A CA 1
ATOM 519 C C . ALA A 1 71 ? -19.688 8.914 4.266 1 96.88 71 ALA A C 1
ATOM 521 O O . ALA A 1 71 ? -19.172 8.234 3.375 1 96.88 71 ALA A O 1
ATOM 522 N N . GLU A 1 72 ? -19.906 8.414 5.461 1 93.44 72 GLU A N 1
ATOM 523 C CA . GLU A 1 72 ? -19.266 7.215 5.973 1 93.44 72 GLU A CA 1
ATOM 524 C C . GLU A 1 72 ? -19.688 5.98 5.184 1 93.44 72 GLU A C 1
ATOM 526 O O . GLU A 1 72 ? -18.844 5.148 4.82 1 93.44 72 GLU A O 1
ATOM 531 N N . PRO A 1 73 ? -21 5.805 4.844 1 92.94 73 PRO A N 1
ATOM 532 C CA . PRO A 1 73 ? -21.391 4.598 4.109 1 92.94 73 PRO A CA 1
ATOM 533 C C . PRO A 1 73 ? -20.734 4.508 2.732 1 92.94 73 PRO A C 1
ATOM 535 O O . PRO A 1 73 ? -20.312 3.424 2.312 1 92.94 73 PRO A O 1
ATOM 538 N N . LEU A 1 74 ? -20.609 5.621 2.082 1 94 74 LEU A N 1
ATOM 539 C CA . LEU A 1 74 ? -20 5.602 0.759 1 94 74 LEU A CA 1
ATOM 540 C C . LEU A 1 74 ? -18.484 5.398 0.861 1 94 74 LEU A C 1
ATOM 542 O O . LEU A 1 74 ? -17.891 4.695 0.04 1 94 74 LEU A O 1
ATOM 546 N N . ALA A 1 75 ? -17.906 6.066 1.874 1 94.19 75 ALA A N 1
ATOM 547 C CA . ALA A 1 75 ? -16.469 5.887 2.09 1 94.19 75 ALA A CA 1
ATOM 548 C C . ALA A 1 75 ? -16.141 4.426 2.385 1 94.19 75 ALA A C 1
ATOM 550 O O . ALA A 1 75 ? -15.164 3.883 1.854 1 94.19 75 ALA A O 1
ATOM 551 N N . GLU A 1 76 ? -16.906 3.809 3.184 1 90.38 76 GLU A N 1
ATOM 552 C CA . GLU A 1 76 ? -16.688 2.406 3.531 1 90.38 76 GLU A CA 1
ATOM 553 C C . GLU A 1 76 ? -16.938 1.495 2.332 1 90.38 76 GLU A C 1
ATOM 555 O O . GLU A 1 76 ? -16.219 0.514 2.133 1 90.38 76 GLU A O 1
ATOM 560 N N . HIS A 1 77 ? -17.906 1.84 1.592 1 88.56 77 HIS A N 1
ATOM 561 C CA . HIS A 1 77 ? -18.156 1.086 0.373 1 88.56 77 HIS A CA 1
ATOM 562 C C . HIS A 1 77 ? -16.969 1.128 -0.573 1 88.56 77 HIS A C 1
ATOM 564 O O . HIS A 1 77 ? -16.578 0.103 -1.139 1 88.56 77 HIS A O 1
ATOM 570 N N . LEU A 1 78 ? -16.406 2.297 -0.717 1 91.81 78 LEU A N 1
ATOM 571 C CA . LEU A 1 78 ? -15.234 2.449 -1.568 1 91.81 78 LEU A CA 1
ATOM 572 C C . LEU A 1 78 ? -14.078 1.607 -1.048 1 91.81 78 LEU A C 1
ATOM 574 O O . LEU A 1 78 ? -13.391 0.939 -1.826 1 91.81 78 LEU A O 1
ATOM 578 N N . ARG A 1 79 ? -13.859 1.704 0.215 1 90.81 79 ARG A N 1
ATOM 579 C CA . ARG A 1 79 ? -12.758 0.958 0.816 1 90.81 79 ARG A CA 1
ATOM 580 C C . ARG A 1 79 ? -12.938 -0.542 0.611 1 90.81 79 ARG A C 1
ATOM 582 O O . ARG A 1 79 ? -12.031 -1.219 0.119 1 90.81 79 ARG A O 1
ATOM 589 N N . LEU A 1 80 ? -14.086 -1.057 0.894 1 85.38 80 LEU A N 1
ATOM 590 C CA . LEU A 1 80 ? -14.352 -2.49 0.816 1 85.38 80 LEU A CA 1
ATOM 591 C C . LEU A 1 80 ? -14.297 -2.975 -0.628 1 85.38 80 LEU A C 1
ATOM 593 O O . LEU A 1 80 ? -13.875 -4.105 -0.892 1 85.38 80 LEU A O 1
ATOM 597 N N . SER A 1 81 ? -14.641 -2.092 -1.527 1 86.75 81 SER A N 1
ATOM 598 C CA . SER A 1 81 ? -14.688 -2.467 -2.936 1 86.75 81 SER A CA 1
ATOM 599 C C . SER A 1 81 ? -13.297 -2.496 -3.551 1 86.75 81 SER A C 1
ATOM 601 O O . SER A 1 81 ? -13.07 -3.15 -4.57 1 86.75 81 SER A O 1
ATOM 603 N N . THR A 1 82 ? -12.359 -1.796 -2.881 1 88.94 82 THR A N 1
ATOM 604 C CA . THR A 1 82 ? -11.125 -1.576 -3.627 1 88.94 82 THR A CA 1
ATOM 605 C C . THR A 1 82 ? -9.914 -2.057 -2.828 1 88.94 82 THR A C 1
ATOM 607 O O . THR A 1 82 ? -8.828 -2.229 -3.383 1 88.94 82 THR A O 1
ATOM 610 N N . ARG A 1 83 ? -10.039 -2.264 -1.558 1 86.56 83 ARG A N 1
ATOM 611 C CA . ARG A 1 83 ? -8.891 -2.488 -0.685 1 86.56 83 ARG A CA 1
ATOM 612 C C . ARG A 1 83 ? -8.133 -3.75 -1.086 1 86.56 83 ARG A C 1
ATOM 614 O O . ARG A 1 83 ? -6.914 -3.822 -0.943 1 86.56 83 ARG A O 1
ATOM 621 N N . ARG A 1 84 ? -8.789 -4.742 -1.579 1 82 84 ARG A N 1
ATOM 622 C CA . ARG A 1 84 ? -8.164 -6.027 -1.863 1 82 84 ARG A CA 1
ATOM 623 C C . ARG A 1 84 ? -7.258 -5.938 -3.09 1 82 84 ARG A C 1
ATOM 625 O O . ARG A 1 84 ? -6.203 -6.574 -3.137 1 82 84 ARG A O 1
ATOM 632 N N . ARG A 1 85 ? -7.645 -5.121 -4.023 1 84 85 ARG A N 1
ATOM 633 C CA . ARG A 1 85 ? -6.938 -5.113 -5.301 1 84 85 ARG A CA 1
ATOM 634 C C . ARG A 1 85 ? -6.086 -3.859 -5.449 1 84 85 ARG A C 1
ATOM 636 O O . ARG A 1 85 ? -4.969 -3.92 -5.973 1 84 85 ARG A O 1
ATOM 643 N N . LEU A 1 86 ? -6.617 -2.783 -4.996 1 87.06 86 LEU A N 1
ATOM 644 C CA . LEU A 1 86 ? -5.891 -1.519 -5.07 1 87.06 86 LEU A CA 1
ATOM 645 C C . LEU A 1 86 ? -4.918 -1.384 -3.902 1 87.06 86 LEU A C 1
ATOM 647 O O . LEU A 1 86 ? -3.889 -0.717 -4.02 1 87.06 86 LEU A O 1
ATOM 651 N N . GLY A 1 87 ? -5.258 -2.016 -2.836 1 87.75 87 GLY A N 1
ATOM 652 C CA . GLY A 1 87 ? -4.512 -1.864 -1.596 1 87.75 87 GLY A CA 1
ATOM 653 C C . GLY A 1 87 ? -5.156 -0.893 -0.626 1 87.75 87 GLY A C 1
ATOM 654 O O . GLY A 1 87 ? -6.004 -0.088 -1.018 1 87.75 87 GLY A O 1
ATOM 655 N N . ASP A 1 88 ? -4.719 -0.958 0.632 1 89.56 88 ASP A N 1
ATOM 656 C CA . ASP A 1 88 ? -5.316 -0.138 1.683 1 89.56 88 ASP A CA 1
ATOM 657 C C . ASP A 1 88 ? -4.316 0.892 2.207 1 89.56 88 ASP A C 1
ATOM 659 O O . ASP A 1 88 ? -4.602 1.604 3.172 1 89.56 88 ASP A O 1
ATOM 663 N N . LYS A 1 89 ? -3.186 0.985 1.595 1 91.75 89 LYS A N 1
ATOM 664 C CA . LYS A 1 89 ? -2.137 1.894 2.045 1 91.75 89 LYS A CA 1
ATOM 665 C C . LYS A 1 89 ? -1.556 2.686 0.878 1 91.75 89 LYS A C 1
ATOM 667 O O . LYS A 1 89 ? -1.936 2.471 -0.275 1 91.75 89 LYS A O 1
ATOM 672 N N . GLY A 1 90 ? -0.729 3.697 1.19 1 91.44 90 GLY A N 1
ATOM 673 C CA . GLY A 1 90 ? -0.063 4.465 0.151 1 91.44 90 GLY A CA 1
ATOM 674 C C . GLY A 1 90 ? -1.022 5.277 -0.697 1 91.44 90 GLY A C 1
ATOM 675 O O . GLY A 1 90 ? -1.947 5.902 -0.172 1 91.44 90 GLY A O 1
ATOM 676 N N . VAL A 1 91 ? -0.803 5.211 -2.01 1 92.75 91 VAL A N 1
ATOM 677 C CA . VAL A 1 91 ? -1.523 6.074 -2.939 1 92.75 91 VAL A CA 1
ATOM 678 C C . VAL A 1 91 ? -3.006 5.711 -2.939 1 92.75 91 VAL A C 1
ATOM 680 O O . VAL A 1 91 ? -3.863 6.578 -3.141 1 92.75 91 VAL A O 1
ATOM 683 N N . ALA A 1 92 ? -3.299 4.461 -2.67 1 93.5 92 ALA A N 1
ATOM 684 C CA . ALA A 1 92 ? -4.699 4.047 -2.629 1 93.5 92 ALA A CA 1
ATOM 685 C C . ALA A 1 92 ? -5.426 4.695 -1.454 1 93.5 92 ALA A C 1
ATOM 687 O O . ALA A 1 92 ? -6.523 5.238 -1.619 1 93.5 92 ALA A O 1
ATOM 688 N N . ALA A 1 93 ? -4.793 4.633 -0.299 1 94.5 93 ALA A N 1
ATOM 689 C CA . ALA A 1 93 ? -5.379 5.23 0.898 1 94.5 93 ALA A CA 1
ATOM 690 C C . ALA A 1 93 ? -5.477 6.746 0.763 1 94.5 93 ALA A C 1
ATOM 692 O O . ALA A 1 93 ? -6.465 7.352 1.188 1 94.5 93 ALA A O 1
ATOM 693 N N . GLN A 1 94 ? -4.484 7.332 0.188 1 95.75 94 GLN A N 1
ATOM 694 C CA . GLN A 1 94 ? -4.457 8.773 -0.024 1 95.75 94 GLN A CA 1
ATOM 695 C C . GLN A 1 94 ? -5.59 9.219 -0.943 1 95.75 94 GLN A C 1
ATOM 697 O O . GLN A 1 94 ? -6.273 10.203 -0.662 1 95.75 94 GLN A O 1
ATOM 702 N N . ALA A 1 95 ? -5.805 8.469 -1.984 1 96.56 95 ALA A N 1
ATOM 703 C CA . ALA A 1 95 ? -6.887 8.781 -2.914 1 96.56 95 ALA A CA 1
ATOM 704 C C . ALA A 1 95 ? -8.242 8.688 -2.225 1 96.56 95 ALA A C 1
ATOM 706 O O . ALA A 1 95 ? -9.094 9.562 -2.391 1 96.56 95 ALA A O 1
ATOM 707 N N . ARG A 1 96 ? -8.391 7.641 -1.453 1 97.31 96 ARG A N 1
ATOM 708 C CA . ARG A 1 96 ? -9.656 7.453 -0.757 1 97.31 96 ARG A CA 1
ATOM 709 C C . ARG A 1 96 ? -9.875 8.547 0.284 1 97.31 96 ARG A C 1
ATOM 711 O O . ARG A 1 96 ? -11.016 8.961 0.53 1 97.31 96 ARG A O 1
ATOM 718 N N . SER A 1 97 ? -8.781 9.023 0.869 1 97.56 97 SER A N 1
ATOM 719 C CA . SER A 1 97 ? -8.883 10.117 1.827 1 97.56 97 SER A CA 1
ATOM 720 C C . SER A 1 97 ? -9.438 11.375 1.17 1 97.56 97 SER A C 1
ATOM 722 O O . SER A 1 97 ? -10.273 12.07 1.751 1 97.56 97 SER A O 1
ATOM 724 N N . ALA A 1 98 ? -8.977 11.656 -0.025 1 98.12 98 ALA A N 1
ATOM 725 C CA . ALA A 1 98 ? -9.461 12.82 -0.758 1 98.12 98 ALA A CA 1
ATOM 726 C C . ALA A 1 98 ? -10.969 12.727 -1.008 1 98.12 98 ALA A C 1
ATOM 728 O O . ALA A 1 98 ? -11.688 13.719 -0.876 1 98.12 98 ALA A O 1
ATOM 729 N N . VAL A 1 99 ? -11.414 11.523 -1.293 1 98.62 99 VAL A N 1
ATOM 730 C CA . VAL A 1 99 ? -12.836 11.32 -1.557 1 98.62 99 VAL A CA 1
ATOM 731 C C . VAL A 1 99 ? -13.641 11.555 -0.281 1 98.62 99 VAL A C 1
ATOM 733 O O . VAL A 1 99 ? -14.648 12.266 -0.299 1 98.62 99 VAL A O 1
ATOM 736 N N . GLU A 1 100 ? -13.18 10.984 0.791 1 98.69 100 GLU A N 1
ATOM 737 C CA . GLU A 1 100 ? -13.914 11.109 2.047 1 98.69 100 GLU A CA 1
ATOM 738 C C . GLU A 1 100 ? -14.023 12.57 2.479 1 98.69 100 GLU A C 1
ATOM 740 O O . GLU A 1 100 ? -15.086 13.008 2.934 1 98.69 100 GLU A O 1
ATOM 745 N N . ILE A 1 101 ? -12.992 13.32 2.303 1 98.75 101 ILE A N 1
ATOM 746 C CA . ILE A 1 101 ? -12.984 14.734 2.639 1 98.75 101 ILE A CA 1
ATOM 747 C C . ILE A 1 101 ? -14.023 15.469 1.791 1 98.75 101 ILE A C 1
ATOM 749 O O . ILE A 1 101 ? -14.805 16.281 2.309 1 98.75 101 ILE A O 1
ATOM 753 N N . ALA A 1 102 ? -14.047 15.203 0.506 1 98.81 102 ALA A N 1
ATOM 754 C CA . ALA A 1 102 ? -14.992 15.852 -0.392 1 98.81 102 ALA A CA 1
ATOM 755 C C . ALA A 1 102 ? -16.438 15.508 -0.017 1 98.81 102 ALA A C 1
ATOM 757 O O . ALA A 1 102 ? -17.328 16.359 -0.1 1 98.81 102 ALA A O 1
ATOM 758 N N . LEU A 1 103 ? -16.656 14.242 0.389 1 98.81 103 LEU A N 1
ATOM 759 C CA . LEU A 1 103 ? -18 13.82 0.799 1 98.81 103 LEU A CA 1
ATOM 760 C C . LEU A 1 103 ? -18.422 14.555 2.066 1 98.81 103 LEU A C 1
ATOM 762 O O . LEU A 1 103 ? -19.578 14.977 2.178 1 98.81 103 LEU A O 1
ATOM 766 N N . GLN A 1 104 ? -17.531 14.664 3.035 1 98.75 104 GLN A N 1
ATOM 767 C CA . GLN A 1 104 ? -17.828 15.414 4.254 1 98.75 104 GLN A CA 1
ATOM 768 C C . GLN A 1 104 ? -18.172 16.875 3.936 1 98.75 104 GLN A C 1
ATOM 770 O O . GLN A 1 104 ? -19.078 17.438 4.527 1 98.75 104 GLN A O 1
ATOM 775 N N . ASP A 1 105 ? -17.406 17.453 3.008 1 98.75 105 ASP A N 1
ATOM 776 C CA . ASP A 1 105 ? -17.656 18.828 2.574 1 98.75 105 ASP A CA 1
ATOM 777 C C . ASP A 1 105 ? -19.078 18.984 2.025 1 98.75 105 ASP A C 1
ATOM 779 O O . ASP A 1 105 ? -19.812 19.891 2.441 1 98.75 105 ASP A O 1
ATOM 783 N N . LEU A 1 106 ? -19.469 18.062 1.19 1 98.81 106 LEU A N 1
ATOM 784 C CA . LEU A 1 106 ? -20.781 18.109 0.528 1 98.81 106 LEU A CA 1
ATOM 785 C C . LEU A 1 106 ? -21.906 17.906 1.532 1 98.81 106 LEU A C 1
ATOM 787 O O . LEU A 1 106 ? -22.906 18.625 1.495 1 98.81 106 LEU A O 1
ATOM 791 N N . VAL A 1 107 ? -21.75 16.938 2.426 1 98.5 107 VAL A N 1
ATOM 792 C CA . VAL A 1 107 ? -22.797 16.625 3.389 1 98.5 107 VAL A CA 1
ATOM 793 C C . VAL A 1 107 ? -23.047 17.828 4.297 1 98.5 107 VAL A C 1
ATOM 795 O O . VAL A 1 107 ? -24.188 18.172 4.59 1 98.5 107 VAL A O 1
ATOM 798 N N . ALA A 1 108 ? -21.984 18.469 4.734 1 98.56 108 ALA A N 1
ATOM 799 C CA . ALA A 1 108 ? -22.109 19.641 5.586 1 98.56 108 ALA A CA 1
ATOM 800 C C . ALA A 1 108 ? -22.75 20.797 4.832 1 98.56 108 ALA A C 1
ATOM 802 O O . ALA A 1 108 ? -23.609 21.516 5.371 1 98.56 108 ALA A O 1
ATOM 803 N N . GLN A 1 109 ? -22.375 21.047 3.592 1 98.31 109 GLN A N 1
ATOM 804 C CA . GLN A 1 109 ? -22.969 22.078 2.762 1 98.31 109 GLN A CA 1
ATOM 805 C C . GLN A 1 109 ? -24.484 21.875 2.637 1 98.31 109 GLN A C 1
ATOM 807 O O . GLN A 1 109 ? -25.25 22.828 2.703 1 98.31 109 GLN A O 1
ATOM 812 N N . ALA A 1 110 ? -24.844 20.656 2.406 1 97.75 110 ALA A N 1
ATOM 813 C CA . ALA A 1 110 ? -26.234 20.328 2.133 1 97.75 110 ALA A CA 1
ATOM 814 C C . ALA A 1 110 ? -27.141 20.75 3.287 1 97.75 110 ALA A C 1
ATOM 816 O O . ALA A 1 110 ? -28.328 21.062 3.08 1 97.75 110 ALA A O 1
ATOM 817 N N . VAL A 1 111 ? -26.609 20.828 4.504 1 97 111 VAL A N 1
ATOM 818 C CA . VAL A 1 111 ? -27.422 21.188 5.66 1 97 111 VAL A CA 1
ATOM 819 C C . VAL A 1 111 ? -27.078 22.609 6.117 1 97 111 VAL A C 1
ATOM 821 O O . VAL A 1 111 ? -27.5 23.031 7.191 1 97 111 VAL A O 1
ATOM 824 N N . GLY A 1 112 ? -26.219 23.266 5.449 1 97.56 112 GLY A N 1
ATOM 825 C CA . GLY A 1 112 ? -25.906 24.672 5.711 1 97.56 112 GLY A CA 1
ATOM 826 C C . GLY A 1 112 ? -25 24.859 6.918 1 97.56 112 GLY A C 1
ATOM 827 O O . GLY A 1 112 ? -25.062 25.891 7.586 1 97.56 112 GLY A O 1
ATOM 828 N N . ARG A 1 113 ? -24.172 23.891 7.195 1 98.12 113 ARG A N 1
ATOM 829 C CA . ARG A 1 113 ? -23.281 23.953 8.352 1 98.12 113 ARG A CA 1
ATOM 830 C C . ARG A 1 113 ? -21.828 23.75 7.938 1 98.12 113 ARG A C 1
ATOM 832 O O . ARG A 1 113 ? -21.562 23.25 6.84 1 98.12 113 ARG A O 1
ATOM 839 N N . SER A 1 114 ? -20.938 24.188 8.82 1 98.44 114 SER A N 1
ATOM 840 C CA . SER A 1 114 ? -19.547 23.797 8.641 1 98.44 114 SER A CA 1
ATOM 841 C C . SER A 1 114 ? -19.344 22.312 8.938 1 98.44 114 SER A C 1
ATOM 843 O O . SER A 1 114 ? -20.156 21.703 9.633 1 98.44 114 SER A O 1
ATOM 845 N N . VAL A 1 115 ? -18.281 21.75 8.336 1 98.44 115 VAL A N 1
ATOM 846 C CA . VAL A 1 115 ? -17.953 20.359 8.625 1 98.44 115 VAL A CA 1
ATOM 847 C C . VAL A 1 115 ? -17.766 20.172 10.133 1 98.44 115 VAL A C 1
ATOM 849 O O . VAL A 1 115 ? -18.266 19.203 10.711 1 98.44 115 VAL A O 1
ATOM 852 N N . SER A 1 116 ? -17.094 21.109 10.797 1 98 116 SER A N 1
ATOM 853 C CA . SER A 1 116 ? -16.828 21 12.227 1 98 116 SER A CA 1
ATOM 854 C C . SER A 1 116 ? -18.125 21.031 13.031 1 98 116 SER A C 1
ATOM 856 O O . SER A 1 116 ? -18.312 20.234 13.945 1 98 116 SER A O 1
ATOM 858 N N . ALA A 1 117 ? -18.984 21.938 12.68 1 97.75 117 ALA A N 1
ATOM 859 C CA . ALA A 1 117 ? -20.281 22.031 13.375 1 97.75 117 ALA A CA 1
ATOM 860 C C . ALA A 1 117 ? -21.094 20.766 13.164 1 97.75 117 ALA A C 1
ATOM 862 O O . ALA A 1 117 ? -21.719 20.25 14.102 1 97.75 117 ALA A O 1
ATOM 863 N N . HIS A 1 118 ? -21.062 20.281 11.961 1 97.12 118 HIS A N 1
ATOM 864 C CA . HIS A 1 118 ? -21.828 19.094 11.602 1 97.12 118 HIS A CA 1
ATOM 865 C C . HIS A 1 118 ? -21.344 17.859 12.359 1 97.12 118 HIS A C 1
ATOM 867 O O . HIS A 1 118 ? -22.141 16.984 12.711 1 97.12 118 HIS A O 1
ATOM 873 N N . LEU A 1 119 ? -20.031 17.781 12.602 1 96.75 119 LEU A N 1
ATOM 874 C CA . LEU A 1 119 ? -19.438 16.594 13.227 1 96.75 119 LEU A CA 1
ATOM 875 C C . LEU A 1 119 ? -19.344 16.781 14.742 1 96.75 119 LEU A C 1
ATOM 877 O O . LEU A 1 119 ? -18.953 15.852 15.453 1 96.75 119 LEU A O 1
ATOM 881 N N . GLY A 1 120 ? -19.688 17.953 15.336 1 96.44 120 GLY A N 1
ATOM 882 C CA . GLY A 1 120 ? -19.609 18.219 16.766 1 96.44 120 GLY A CA 1
ATOM 883 C C . GLY A 1 120 ? -18.375 19.016 17.172 1 96.44 120 GLY A C 1
ATOM 884 O O . GLY A 1 120 ? -17.438 18.453 17.734 1 96.44 120 GLY A O 1
ATOM 885 N N . GLN A 1 121 ? -18.5 20.281 16.984 1 96.94 121 GLN A N 1
ATOM 886 C CA . GLN A 1 121 ? -17.375 21.188 17.219 1 96.94 121 GLN A CA 1
ATOM 887 C C . GLN A 1 121 ? -17.156 21.391 18.719 1 96.94 121 GLN A C 1
ATOM 889 O O . GLN A 1 121 ? -18.109 21.609 19.469 1 96.94 121 GLN A O 1
ATOM 894 N N . VAL A 1 122 ? -15.914 21.344 19.141 1 97 122 VAL A N 1
ATOM 895 C CA . VAL A 1 122 ? -15.625 21.469 20.562 1 97 122 VAL A CA 1
ATOM 896 C C . VAL A 1 122 ? -14.719 22.688 20.812 1 97 122 VAL A C 1
ATOM 898 O O . VAL A 1 122 ? -14.4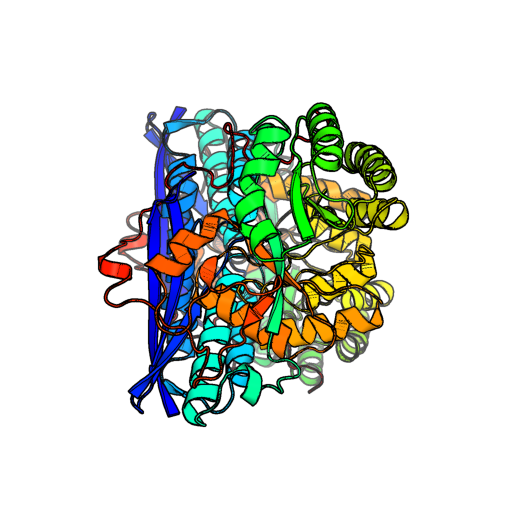61 23.047 21.953 1 97 122 VAL A O 1
ATOM 901 N N . ARG A 1 123 ? -14.312 23.344 19.75 1 97.31 123 ARG A N 1
ATOM 902 C CA . ARG A 1 123 ? -13.477 24.547 19.859 1 97.31 123 ARG A CA 1
ATOM 903 C C . ARG A 1 123 ? -13.594 25.406 18.594 1 97.31 123 ARG A C 1
ATOM 905 O O . ARG A 1 123 ? -14.047 24.922 17.562 1 97.31 123 ARG A O 1
ATOM 912 N N . ASP A 1 124 ? -13.188 26.672 18.672 1 96.88 124 ASP A N 1
ATOM 913 C CA . ASP A 1 124 ? -13.312 27.594 17.547 1 96.88 124 ASP A CA 1
ATOM 914 C C . ASP A 1 124 ? -11.945 28.047 17.047 1 96.88 124 ASP A C 1
ATOM 916 O O . ASP A 1 124 ? -11.844 28.828 16.109 1 96.88 124 ASP A O 1
ATOM 920 N N . ARG A 1 125 ? -10.883 27.547 17.734 1 97.38 125 ARG A N 1
ATOM 921 C CA . ARG A 1 125 ? -9.5 27.766 17.328 1 97.38 125 ARG A CA 1
ATOM 922 C C . ARG A 1 125 ? -8.656 26.516 17.578 1 97.38 125 ARG A C 1
ATOM 924 O O . ARG A 1 125 ? -8.914 25.766 18.516 1 97.38 125 ARG A O 1
ATOM 931 N N . VAL A 1 126 ? -7.688 26.281 16.719 1 97.88 126 VAL A N 1
ATOM 932 C CA . VAL A 1 126 ? -6.797 25.125 16.859 1 97.88 126 VAL A CA 1
ATOM 933 C C . VAL A 1 126 ? -5.348 25.609 16.922 1 97.88 126 VAL A C 1
ATOM 935 O O . VAL A 1 126 ? -4.879 26.328 16.047 1 97.88 126 VAL A O 1
ATOM 938 N N . ARG A 1 127 ? -4.633 25.266 17.984 1 98.19 127 ARG A N 1
ATOM 939 C CA . ARG A 1 127 ? -3.217 25.594 18.094 1 98.19 127 ARG A CA 1
ATOM 940 C C . ARG A 1 127 ? -2.404 24.875 17.016 1 98.19 127 ARG A C 1
ATOM 942 O O . ARG A 1 127 ? -2.789 23.812 16.547 1 98.19 127 ARG A O 1
ATOM 949 N N . ILE A 1 128 ? -1.317 25.531 16.625 1 98.38 128 ILE A N 1
ATOM 950 C CA . ILE A 1 128 ? -0.463 24.938 15.609 1 98.38 128 ILE A CA 1
ATOM 951 C C . ILE A 1 128 ? 0.978 24.875 16.109 1 98.38 128 ILE A C 1
ATOM 953 O O . ILE A 1 128 ? 1.347 25.594 17.047 1 98.38 128 ILE A O 1
ATOM 957 N N . TYR A 1 129 ? 1.729 23.969 15.602 1 98.38 129 TYR A N 1
ATOM 958 C CA . TYR A 1 129 ? 3.178 24.016 15.758 1 98.38 129 TYR A CA 1
ATOM 959 C C . TYR A 1 129 ? 3.859 24.266 14.414 1 98.38 129 TYR A C 1
ATOM 961 O O . TYR A 1 129 ? 3.396 23.781 13.383 1 98.38 129 TYR A O 1
ATOM 969 N N . ALA A 1 130 ? 4.918 25.047 14.43 1 98.12 130 ALA A N 1
ATOM 970 C CA . ALA A 1 130 ? 5.684 25.391 13.234 1 98.12 130 ALA A CA 1
ATOM 971 C C . ALA A 1 130 ? 6.555 24.219 12.789 1 98.12 130 ALA A C 1
ATOM 973 O O . ALA A 1 130 ? 7.406 23.75 13.547 1 98.12 130 ALA A O 1
ATOM 974 N N . SER A 1 131 ? 6.293 23.719 11.633 1 96.06 131 SER A N 1
ATOM 975 C CA . SER A 1 131 ? 7.113 22.672 11.055 1 96.06 131 SER A CA 1
ATOM 976 C C . SER A 1 131 ? 8.125 23.234 10.062 1 96.06 131 SER A C 1
ATOM 978 O O . SER A 1 131 ? 7.75 23.797 9.039 1 96.06 131 SER A O 1
ATOM 980 N N . SER A 1 132 ? 9.352 23.062 10.43 1 94 132 SER A N 1
ATOM 981 C CA . SER A 1 132 ? 10.438 23.688 9.68 1 94 132 SER A CA 1
ATOM 982 C C . SER A 1 132 ? 11.312 22.641 9.008 1 94 132 SER A C 1
ATOM 984 O O . SER A 1 132 ? 10.914 21.469 8.883 1 94 132 SER A O 1
ATOM 986 N N . THR A 1 133 ? 12.469 23.016 8.469 1 92.38 133 THR A N 1
ATOM 987 C CA . THR A 1 133 ? 13.273 22.219 7.555 1 92.38 133 THR A CA 1
ATOM 988 C C . THR A 1 133 ? 14.383 21.484 8.312 1 92.38 133 THR A C 1
ATOM 990 O O . THR A 1 133 ? 14.336 21.375 9.539 1 92.38 133 THR A O 1
ATOM 993 N N . PHE A 1 134 ? 15.273 20.922 7.57 1 92.25 134 PHE A N 1
ATOM 994 C CA . PHE A 1 134 ? 16.359 20.109 8.125 1 92.25 134 PHE A CA 1
ATOM 995 C C . PHE A 1 134 ? 17.438 21 8.742 1 92.25 134 PHE A C 1
ATOM 997 O O . PHE A 1 134 ? 17.781 22.047 8.18 1 92.25 134 PHE A O 1
ATOM 1004 N N . LEU A 1 135 ? 18 20.562 9.805 1 95.5 135 LEU A N 1
ATOM 1005 C CA . LEU A 1 135 ? 18.984 21.297 10.578 1 95.5 135 LEU A CA 1
ATOM 1006 C C . LEU A 1 135 ? 20.281 21.453 9.789 1 95.5 135 LEU A C 1
ATOM 1008 O O . LEU A 1 135 ? 21.078 22.359 10.062 1 95.5 135 LEU A O 1
ATOM 1012 N N . ASP A 1 136 ? 20.484 20.609 8.828 1 91.5 136 ASP A N 1
ATOM 1013 C CA . ASP A 1 136 ? 21.719 20.672 8.055 1 91.5 136 ASP A CA 1
ATOM 1014 C C . ASP A 1 136 ? 21.641 21.766 6.992 1 91.5 136 ASP A C 1
ATOM 1016 O O . ASP A 1 136 ? 22.625 22.031 6.293 1 91.5 136 ASP A O 1
ATOM 1020 N N . GLU A 1 137 ? 20.531 22.422 6.879 1 91.94 137 GLU A N 1
ATOM 1021 C CA . GLU A 1 137 ? 20.375 23.422 5.832 1 91.94 137 GLU A CA 1
ATOM 1022 C C . GLU A 1 137 ? 20.984 24.766 6.238 1 91.94 137 GLU A C 1
ATOM 1024 O O . GLU A 1 137 ? 21.156 25.656 5.402 1 91.94 137 GLU A O 1
ATOM 1029 N N . GLY A 1 138 ? 21.375 25 7.465 1 95.31 138 GLY A N 1
ATOM 1030 C CA . GLY A 1 138 ? 22 26.219 7.938 1 95.31 138 GLY A CA 1
ATOM 1031 C C . GLY A 1 138 ? 22.328 26.188 9.414 1 95.31 138 GLY A C 1
ATOM 1032 O O . GLY A 1 138 ? 21.969 25.25 10.117 1 95.31 138 GLY A O 1
ATOM 1033 N N . PRO A 1 139 ? 23.062 27.219 9.82 1 97.75 139 PRO A N 1
ATOM 1034 C CA . PRO A 1 139 ? 23.344 27.328 11.25 1 97.75 139 PRO A CA 1
ATOM 1035 C C . PRO A 1 139 ? 22.109 27.656 12.078 1 97.75 139 PRO A C 1
ATOM 1037 O O . PRO A 1 139 ? 21.031 27.906 11.523 1 97.75 139 PRO A O 1
ATOM 1040 N N . ALA A 1 140 ? 22.234 27.656 13.398 1 98.38 140 ALA A N 1
ATOM 1041 C CA . ALA A 1 140 ? 21.125 27.859 14.32 1 98.38 140 ALA A CA 1
ATOM 1042 C C . ALA A 1 140 ? 20.391 29.172 14.016 1 98.38 140 ALA A C 1
ATOM 1044 O O . ALA A 1 140 ? 19.172 29.234 14.094 1 98.38 140 ALA A O 1
ATOM 1045 N N . GLY A 1 141 ? 21.125 30.172 13.711 1 98.31 141 GLY A N 1
ATOM 1046 C CA . GLY A 1 141 ? 20.516 31.453 13.391 1 98.31 141 GLY A CA 1
ATOM 1047 C C . GLY A 1 141 ? 19.594 31.391 12.195 1 98.31 141 GLY A C 1
ATOM 1048 O O . GLY A 1 141 ? 18.562 32.062 12.172 1 98.31 141 GLY A O 1
ATOM 1049 N N . PHE A 1 142 ? 19.953 30.688 11.188 1 97.44 142 PHE A N 1
ATOM 1050 C CA . PHE A 1 142 ? 19.141 30.453 10.008 1 97.44 142 PHE A CA 1
ATOM 1051 C C . PHE A 1 142 ? 17.781 29.875 10.398 1 97.44 142 PHE A C 1
ATOM 1053 O O . PHE A 1 142 ? 16.734 30.344 9.93 1 97.44 142 PHE A O 1
ATOM 1060 N N . HIS A 1 143 ? 17.766 28.891 11.242 1 98.06 143 HIS A N 1
ATOM 1061 C CA . HIS A 1 143 ? 16.547 28.234 11.672 1 98.06 143 HIS A CA 1
ATOM 1062 C C . HIS A 1 143 ? 15.695 29.156 12.555 1 98.06 143 HIS A C 1
ATOM 1064 O O . HIS A 1 143 ? 14.469 29.156 12.453 1 98.06 143 HIS A O 1
ATOM 1070 N N . ALA A 1 144 ? 16.344 29.891 13.445 1 98.19 144 ALA A N 1
ATOM 1071 C CA . ALA A 1 144 ? 15.625 30.859 14.258 1 98.19 144 ALA A CA 1
ATOM 1072 C C . ALA A 1 144 ? 14.898 31.875 13.375 1 98.19 144 ALA A C 1
ATOM 1074 O O . ALA A 1 144 ? 13.75 32.25 13.656 1 98.19 144 ALA A O 1
ATOM 1075 N N . ASP A 1 145 ? 15.586 32.312 12.344 1 97.56 145 ASP A N 1
ATOM 1076 C CA . ASP A 1 145 ? 15.008 33.281 11.414 1 97.56 145 ASP A CA 1
ATOM 1077 C C . ASP A 1 145 ? 13.805 32.688 10.68 1 97.56 145 ASP A C 1
ATOM 1079 O O . ASP A 1 145 ? 12.812 33.375 10.445 1 97.56 145 ASP A O 1
ATOM 1083 N N . LEU A 1 146 ? 13.875 31.469 10.312 1 95.88 146 LEU A N 1
ATOM 1084 C CA . LEU A 1 146 ? 12.789 30.797 9.609 1 95.88 146 LEU A CA 1
ATOM 1085 C C . LEU A 1 146 ? 11.547 30.703 10.492 1 95.88 146 LEU A C 1
ATOM 1087 O O . LEU A 1 146 ? 10.422 30.766 10 1 95.88 146 LEU A O 1
ATOM 1091 N N . LEU A 1 147 ? 11.75 30.547 11.773 1 97.81 147 LEU A N 1
ATOM 1092 C CA . LEU A 1 147 ? 10.648 30.312 12.703 1 97.81 147 LEU A CA 1
ATOM 1093 C C . LEU A 1 147 ? 10.039 31.641 13.164 1 97.81 147 LEU A C 1
ATOM 1095 O O . LEU A 1 147 ? 8.906 31.672 13.656 1 97.81 147 LEU A O 1
ATOM 1099 N N . ALA A 1 148 ? 10.766 32.719 13.023 1 97.44 148 ALA A N 1
ATOM 1100 C CA . ALA A 1 148 ? 10.461 34 13.633 1 97.44 148 ALA A CA 1
ATOM 1101 C C . ALA A 1 148 ? 9.07 34.469 13.234 1 97.44 148 ALA A C 1
ATOM 1103 O O . ALA A 1 148 ? 8.297 34.938 14.078 1 97.44 148 ALA A O 1
ATOM 1104 N N . PRO A 1 149 ? 8.68 34.344 11.953 1 96.62 149 PRO A N 1
ATOM 1105 C CA . PRO A 1 149 ? 7.359 34.875 11.57 1 96.62 149 PRO A CA 1
ATOM 1106 C C . PRO A 1 149 ? 6.223 34.188 12.336 1 96.62 149 PRO A C 1
ATOM 1108 O O . PRO A 1 149 ? 5.207 34.844 12.633 1 96.62 149 PRO A O 1
ATOM 1111 N N . LEU A 1 150 ? 6.328 32.938 12.648 1 97.75 150 LEU A N 1
ATOM 1112 C CA . LEU A 1 150 ? 5.273 32.219 13.367 1 97.75 150 LEU A CA 1
ATOM 1113 C C . LEU A 1 150 ? 5.348 32.5 14.859 1 97.75 150 LEU A C 1
ATOM 1115 O O . LEU A 1 150 ? 4.316 32.594 15.531 1 97.75 150 LEU A O 1
ATOM 1119 N N . LEU A 1 151 ? 6.598 32.625 15.352 1 97.69 151 LEU A N 1
ATOM 1120 C CA . LEU A 1 151 ? 6.758 32.969 16.75 1 97.69 151 LEU A CA 1
ATOM 1121 C C . LEU A 1 151 ? 6.148 34.344 17.062 1 97.69 151 LEU A C 1
ATOM 1123 O O . LEU A 1 151 ? 5.562 34.562 18.125 1 97.69 151 LEU A O 1
ATOM 1127 N N . GLU A 1 152 ? 6.297 35.219 16.141 1 97.44 152 GLU A N 1
ATOM 1128 C CA . GLU A 1 152 ? 5.746 36.562 16.281 1 97.44 152 GLU A CA 1
ATOM 1129 C C . GLU A 1 152 ? 4.219 36.531 16.312 1 97.44 152 GLU A C 1
ATOM 1131 O O . GLU A 1 152 ? 3.584 37.438 16.828 1 97.44 152 GLU A O 1
ATOM 1136 N N . ARG A 1 153 ? 3.648 35.469 15.758 1 97.75 153 ARG A N 1
ATOM 1137 C CA . ARG A 1 153 ? 2.199 35.281 15.742 1 97.75 153 ARG A CA 1
ATOM 1138 C C . ARG A 1 153 ? 1.724 34.469 16.938 1 97.75 153 ARG A C 1
ATOM 1140 O O . ARG A 1 153 ? 0.566 34.062 16.984 1 97.75 153 ARG A O 1
ATOM 1147 N N . GLY A 1 154 ? 2.619 34.188 17.906 1 98.19 154 GLY A N 1
ATOM 1148 C CA . GLY A 1 154 ? 2.23 33.562 19.141 1 98.19 154 GLY A CA 1
ATOM 1149 C C . GLY A 1 154 ? 2.449 32.062 19.141 1 98.19 154 GLY A C 1
ATOM 1150 O O . GLY A 1 154 ? 2.143 31.375 20.125 1 98.19 154 GLY A O 1
ATOM 1151 N N . VAL A 1 155 ? 2.955 31.453 18.078 1 98.44 155 VAL A N 1
ATOM 1152 C CA . VAL A 1 155 ? 3.273 30.031 18.047 1 98.44 155 VAL A CA 1
ATOM 1153 C C . VAL A 1 155 ? 4.434 29.75 18.984 1 98.44 155 VAL A C 1
ATOM 1155 O O . VAL A 1 155 ? 5.422 30.484 19.016 1 98.44 155 VAL A O 1
ATOM 1158 N N . ARG A 1 156 ? 4.297 28.703 19.781 1 98.38 156 ARG A N 1
ATOM 1159 C CA . ARG A 1 156 ? 5.324 28.422 20.781 1 98.38 156 ARG A CA 1
ATOM 1160 C C . ARG A 1 156 ? 5.797 26.969 20.688 1 98.38 156 ARG A C 1
ATOM 1162 O O . ARG A 1 156 ? 6.371 26.438 21.641 1 98.38 156 ARG A O 1
ATOM 1169 N N . LEU A 1 157 ? 5.441 26.281 19.656 1 98.31 157 LEU A N 1
ATOM 1170 C CA . LEU A 1 157 ? 5.902 24.922 19.359 1 98.31 157 LEU A CA 1
ATOM 1171 C C . LEU A 1 157 ? 6.492 24.844 17.969 1 98.31 157 LEU A C 1
ATOM 1173 O O . LEU A 1 157 ? 5.945 25.422 17.016 1 98.31 157 LEU A O 1
ATOM 1177 N N . ALA A 1 158 ? 7.664 24.203 17.859 1 98.5 158 ALA A N 1
ATOM 1178 C CA . ALA A 1 158 ? 8.328 24.109 16.562 1 98.5 158 ALA A CA 1
ATOM 1179 C C . ALA A 1 158 ? 8.969 22.75 16.359 1 98.5 158 ALA A C 1
ATOM 1181 O O . ALA A 1 158 ? 9.531 22.172 17.297 1 98.5 158 ALA A O 1
ATOM 1182 N N . LYS A 1 159 ? 8.82 22.219 15.203 1 98.31 159 LYS A N 1
ATOM 1183 C CA . LYS A 1 159 ? 9.5 21 14.797 1 98.31 159 LYS A CA 1
ATOM 1184 C C . LYS A 1 159 ? 10.586 21.281 13.766 1 98.31 159 LYS A C 1
ATOM 1186 O O . LYS A 1 159 ? 10.367 22.047 12.828 1 98.31 159 LYS A O 1
ATOM 1191 N N . VAL A 1 160 ? 11.734 20.781 13.992 1 97.44 160 VAL A N 1
ATOM 1192 C CA . VAL A 1 160 ? 12.805 20.797 13.008 1 97.44 160 VAL A CA 1
ATOM 1193 C C . VAL A 1 160 ? 13.227 19.359 12.68 1 97.44 160 VAL A C 1
ATOM 1195 O O . VAL A 1 160 ? 12.852 18.422 13.383 1 97.44 160 VAL A O 1
ATOM 1198 N N . ARG A 1 161 ? 13.914 19.203 11.594 1 95.12 161 ARG A N 1
ATOM 1199 C CA . ARG A 1 161 ? 14.266 17.859 11.117 1 95.12 161 ARG A CA 1
ATOM 1200 C C . ARG A 1 161 ? 15.758 17.609 11.281 1 95.12 161 ARG A C 1
ATOM 1202 O O . ARG A 1 161 ? 16.578 18.516 11.156 1 95.12 161 ARG A O 1
ATOM 1209 N N . ILE A 1 162 ? 16.031 16.344 11.578 1 94.25 162 ILE A N 1
ATOM 1210 C CA . ILE A 1 162 ? 17.406 15.883 11.719 1 94.25 162 ILE A CA 1
ATOM 1211 C C . ILE A 1 162 ? 17.734 14.891 10.609 1 94.25 162 ILE A C 1
ATOM 1213 O O . ILE A 1 162 ? 16.875 14.086 10.211 1 94.25 162 ILE A O 1
ATOM 1217 N N . GLY A 1 163 ? 18.953 14.953 10.094 1 90.19 163 GLY A N 1
ATOM 1218 C CA . GLY A 1 163 ? 19.344 14.125 8.961 1 90.19 163 GLY A CA 1
ATOM 1219 C C . GLY A 1 163 ? 20.5 13.188 9.289 1 90.19 163 GLY A C 1
ATOM 1220 O O . GLY A 1 163 ? 20.781 12.922 10.453 1 90.19 163 GLY 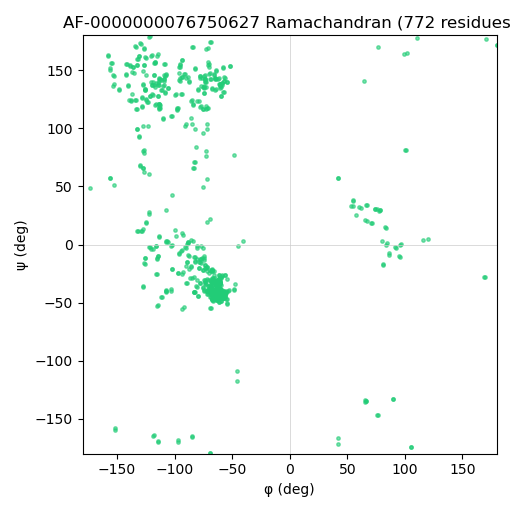A O 1
ATOM 1221 N N . PRO A 1 164 ? 21.078 12.672 8.195 1 86.81 164 PRO A N 1
ATOM 1222 C CA . PRO A 1 164 ? 22.109 11.648 8.367 1 86.81 164 PRO A CA 1
ATOM 1223 C C . PRO A 1 164 ? 23.312 12.141 9.156 1 86.81 164 PRO A C 1
ATOM 1225 O O . PRO A 1 164 ? 23.969 11.359 9.844 1 86.81 164 PRO A O 1
ATOM 1228 N N . GLU A 1 165 ? 23.641 13.438 9 1 89.5 165 GLU A N 1
ATOM 1229 C CA . GLU A 1 165 ? 24.703 14.023 9.812 1 89.5 165 GLU A CA 1
ATOM 1230 C C . GLU A 1 165 ? 24.172 14.477 11.172 1 89.5 165 GLU A C 1
ATOM 1232 O O . GLU A 1 165 ? 24.281 15.648 11.523 1 89.5 165 GLU A O 1
ATOM 1237 N N . TRP A 1 166 ? 23.766 13.453 11.914 1 93.25 166 TRP A N 1
ATOM 1238 C CA . TRP A 1 166 ? 22.938 13.703 13.094 1 93.25 166 TRP A CA 1
ATOM 1239 C C . TRP A 1 166 ? 23.75 14.352 14.203 1 93.25 166 TRP A C 1
ATOM 1241 O O . TRP A 1 166 ? 23.234 15.148 14.992 1 93.25 166 TRP A O 1
ATOM 1251 N N . GLN A 1 167 ? 25.078 14.094 14.336 1 94.31 167 GLN A N 1
ATOM 1252 C CA . GLN A 1 167 ? 25.891 14.711 15.367 1 94.31 167 GLN A CA 1
ATOM 1253 C C . GLN A 1 167 ? 26 16.219 15.164 1 94.31 167 GLN A C 1
ATOM 1255 O O . GLN A 1 167 ? 25.875 16.984 16.109 1 94.31 167 GLN A O 1
ATOM 1260 N N . GLN A 1 168 ? 26.25 16.547 13.938 1 95.56 168 GLN A N 1
ATOM 1261 C CA . GLN A 1 168 ? 26.281 17.969 13.602 1 95.56 168 GLN A CA 1
ATOM 1262 C C . GLN A 1 168 ? 24.922 18.609 13.805 1 95.56 168 GLN A C 1
ATOM 1264 O O . GLN A 1 168 ? 24.828 19.734 14.289 1 95.56 168 GLN A O 1
ATOM 1269 N N . ASP A 1 169 ? 23.875 17.938 13.422 1 96.56 169 ASP A N 1
ATOM 1270 C CA . ASP A 1 169 ? 22.516 18.438 13.586 1 96.56 169 ASP A CA 1
ATOM 1271 C C . ASP A 1 169 ? 22.188 18.656 15.055 1 96.56 169 ASP A C 1
ATOM 1273 O O . ASP A 1 169 ? 21.516 19.641 15.406 1 96.56 169 ASP A O 1
ATOM 1277 N N . LEU A 1 170 ? 22.656 17.797 15.922 1 97.69 170 LEU A N 1
ATOM 1278 C CA . LEU A 1 170 ? 22.391 17.953 17.344 1 97.69 170 LEU A CA 1
ATOM 1279 C C . LEU A 1 170 ? 23.125 19.156 17.922 1 97.69 170 LEU A C 1
ATOM 1281 O O . LEU A 1 170 ? 22.625 19.828 18.828 1 97.69 170 LEU A O 1
ATOM 1285 N N . ARG A 1 171 ? 24.312 19.406 17.391 1 98.06 171 ARG A N 1
ATOM 1286 C CA . ARG A 1 171 ? 25.016 20.641 17.797 1 98.06 171 ARG A CA 1
ATOM 1287 C C . ARG A 1 171 ? 24.219 21.875 17.375 1 98.06 171 ARG A C 1
ATOM 1289 O O . ARG A 1 171 ? 24.031 22.797 18.172 1 98.06 171 ARG A O 1
ATOM 1296 N N . THR A 1 172 ? 23.766 21.844 16.156 1 98.38 172 THR A N 1
ATOM 1297 C CA . THR A 1 172 ? 22.953 22.953 15.656 1 98.38 172 THR A CA 1
ATOM 1298 C C . THR A 1 172 ? 21.672 23.094 16.484 1 98.38 172 THR A C 1
ATOM 1300 O O . THR A 1 172 ? 21.266 24.203 16.812 1 98.38 172 THR A O 1
ATOM 1303 N N . LEU A 1 173 ? 21.062 22.016 16.797 1 98.5 173 LEU A N 1
ATOM 1304 C CA . LEU A 1 173 ? 19.859 22 17.594 1 98.5 173 LEU A CA 1
ATOM 1305 C C . LEU A 1 173 ? 20.109 22.625 18.969 1 98.5 173 LEU A C 1
ATOM 1307 O O . LEU A 1 173 ? 19.281 23.375 19.48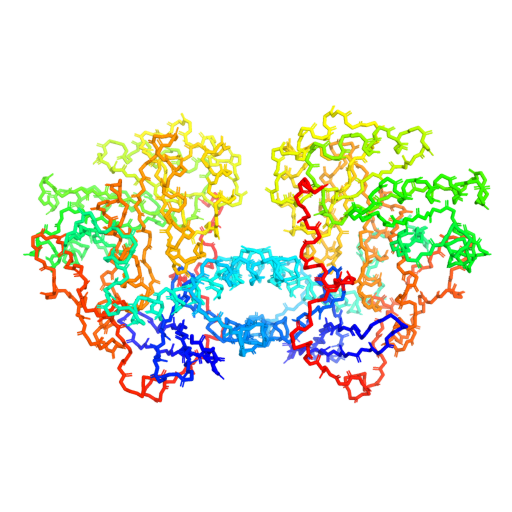4 1 98.5 173 LEU 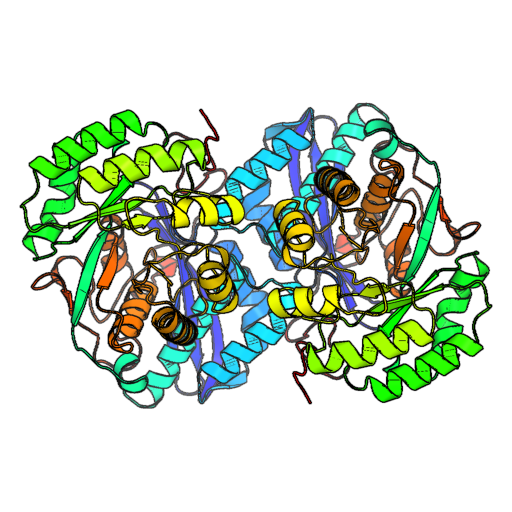A O 1
ATOM 1311 N N . THR A 1 174 ? 21.203 22.219 19.578 1 98.31 174 THR A N 1
ATOM 1312 C CA . THR A 1 174 ? 21.578 22.766 20.891 1 98.31 174 THR A CA 1
ATOM 1313 C C . THR A 1 174 ? 21.719 24.281 20.828 1 98.31 174 THR A C 1
ATOM 1315 O O . THR A 1 174 ? 21.203 24.984 21.703 1 98.31 174 THR A O 1
ATOM 1318 N N . GLU A 1 175 ? 22.391 24.703 19.812 1 98.56 175 GLU A N 1
ATOM 1319 C CA . GLU A 1 175 ? 22.547 26.156 19.609 1 98.56 175 GLU A CA 1
ATOM 1320 C C . GLU A 1 175 ? 21.188 26.812 19.375 1 98.56 175 GLU A C 1
ATOM 1322 O O . GLU A 1 175 ? 20.922 27.891 19.906 1 98.56 175 GLU A O 1
ATOM 1327 N N . LEU A 1 176 ? 20.359 26.219 18.562 1 98.56 176 LEU A N 1
ATOM 1328 C CA . LEU A 1 176 ? 19.016 26.734 18.281 1 98.56 176 LEU A CA 1
ATOM 1329 C C . LEU A 1 176 ? 18.203 26.859 19.562 1 98.56 176 LEU A C 1
ATOM 1331 O O . LEU A 1 176 ? 17.484 27.844 19.75 1 98.56 176 LEU A O 1
ATOM 1335 N N . ARG A 1 177 ? 18.266 25.828 20.406 1 97.69 177 ARG A N 1
ATOM 1336 C CA . ARG A 1 177 ? 17.562 25.875 21.688 1 97.69 177 ARG A CA 1
ATOM 1337 C C . ARG A 1 177 ? 17.938 27.125 22.469 1 97.69 177 ARG A C 1
ATOM 1339 O O . ARG A 1 177 ? 17.078 27.75 23.094 1 97.69 177 ARG A O 1
ATOM 1346 N N . GLY A 1 178 ? 19.125 27.484 22.438 1 97.12 178 GLY A N 1
ATOM 1347 C CA . GLY A 1 178 ? 19.594 28.656 23.141 1 97.12 178 GLY A CA 1
ATOM 1348 C C . GLY A 1 178 ? 19.109 29.969 22.531 1 97.12 178 GLY A C 1
ATOM 1349 O O . GLY A 1 178 ? 19.047 30.984 23.219 1 97.12 178 GLY A O 1
ATOM 1350 N N . LEU A 1 179 ? 18.781 29.969 21.281 1 97.69 179 LEU A N 1
ATOM 1351 C CA . LEU A 1 179 ? 18.359 31.172 20.562 1 97.69 179 LEU A CA 1
ATOM 1352 C C . LEU A 1 179 ? 16.859 31.391 20.703 1 97.69 179 LEU A C 1
ATOM 1354 O O . LEU A 1 179 ? 16.359 32.5 20.484 1 97.69 179 LEU A O 1
ATOM 1358 N N . LEU A 1 180 ? 16.125 30.375 21.016 1 97.62 180 LEU A N 1
ATOM 1359 C CA . LEU A 1 180 ? 14.664 30.453 21.109 1 97.62 180 LEU A CA 1
ATOM 1360 C C . LEU A 1 180 ? 14.227 30.812 22.516 1 97.62 180 LEU A C 1
ATOM 1362 O O . LEU A 1 180 ? 14.898 30.469 23.484 1 97.62 180 LEU A O 1
ATOM 1366 N N . PRO A 1 181 ? 13.117 31.562 22.578 1 96.62 181 PRO A N 1
ATOM 1367 C CA . PRO A 1 181 ? 12.562 31.797 23.922 1 96.62 181 PRO A CA 1
ATOM 1368 C C . PRO A 1 181 ? 12.359 30.5 24.703 1 96.62 181 PRO A C 1
ATOM 1370 O O . PRO A 1 181 ? 12.039 29.469 24.125 1 96.62 181 PRO A O 1
ATOM 1373 N N . ASP A 1 182 ? 12.383 30.547 26.078 1 95.12 182 ASP A N 1
ATOM 1374 C CA . ASP A 1 182 ? 12.32 29.391 26.953 1 95.12 182 ASP A CA 1
ATOM 1375 C C . ASP A 1 182 ? 10.969 28.688 26.844 1 95.12 182 ASP A C 1
ATOM 1377 O O . ASP A 1 182 ? 10.875 27.469 27.078 1 95.12 182 ASP A O 1
ATOM 1381 N N . ASP A 1 183 ? 10.008 29.391 26.484 1 96.81 183 ASP A N 1
ATOM 1382 C CA . ASP A 1 183 ? 8.672 28.812 26.469 1 96.81 183 ASP A CA 1
ATOM 1383 C C . ASP A 1 183 ? 8.367 28.156 25.125 1 96.81 183 ASP A C 1
ATOM 1385 O O . ASP A 1 183 ? 7.27 27.641 24.906 1 96.81 183 ASP A O 1
ATOM 1389 N N . VAL A 1 184 ? 9.312 28.188 24.188 1 97.88 184 VAL A N 1
ATOM 1390 C CA . VAL A 1 184 ? 9.141 27.5 22.906 1 97.88 184 VAL A CA 1
ATOM 1391 C C . VAL A 1 184 ? 9.539 26.031 23.031 1 97.88 184 VAL A C 1
ATOM 1393 O O . VAL A 1 184 ? 10.664 25.719 23.438 1 97.88 184 VAL A O 1
ATOM 1396 N N . GLU A 1 185 ? 8.609 25.141 22.766 1 97.81 185 GLU A N 1
ATOM 1397 C CA . GLU A 1 185 ? 8.859 23.703 22.781 1 97.81 185 GLU A CA 1
ATOM 1398 C C . GLU A 1 185 ? 9.336 23.203 21.422 1 97.81 185 GLU A C 1
ATOM 1400 O O . GLU A 1 185 ? 8.867 23.672 20.391 1 97.81 185 GLU A O 1
ATOM 1405 N N . LEU A 1 186 ? 10.258 22.219 21.469 1 98.5 186 LEU A N 1
ATOM 1406 C CA . LEU A 1 186 ? 10.828 21.719 20.234 1 98.5 186 LEU A CA 1
ATOM 1407 C C . LEU A 1 186 ? 10.461 20.25 20.031 1 98.5 186 LEU A C 1
ATOM 1409 O O . LEU A 1 186 ? 10.422 19.469 21 1 98.5 186 LEU A O 1
ATOM 1413 N N . MET A 1 187 ? 10.133 19.844 18.844 1 98.56 187 MET A N 1
ATOM 1414 C CA . MET A 1 187 ? 10.016 18.469 18.391 1 98.56 187 MET A CA 1
ATOM 1415 C C . MET A 1 187 ? 11.016 18.188 17.266 1 98.56 187 MET A C 1
ATOM 1417 O O . MET A 1 187 ? 11.469 19.109 16.578 1 98.56 187 MET A O 1
ATOM 1421 N N . ILE A 1 188 ? 11.359 16.938 17.109 1 98.31 188 ILE A N 1
ATOM 1422 C CA . ILE A 1 188 ? 12.344 16.562 16.109 1 98.31 188 ILE A CA 1
ATOM 1423 C C . ILE A 1 188 ? 11.773 15.461 15.211 1 98.31 188 ILE A C 1
ATOM 1425 O O . ILE A 1 188 ? 11.117 14.531 15.695 1 98.31 188 ILE A O 1
ATOM 1429 N N . ASP A 1 189 ? 12.039 15.633 13.984 1 96.38 189 ASP A N 1
ATOM 1430 C CA . ASP A 1 189 ? 11.625 14.664 12.977 1 96.38 189 ASP A CA 1
ATOM 1431 C C . ASP A 1 189 ? 12.836 13.977 12.344 1 96.38 189 ASP A C 1
ATOM 1433 O O . ASP A 1 189 ? 13.68 14.625 11.727 1 96.38 189 ASP A O 1
ATOM 1437 N N . GLY A 1 190 ? 12.844 12.656 12.484 1 93.38 190 GLY A N 1
ATOM 1438 C CA . GLY A 1 190 ? 13.945 11.883 11.945 1 93.38 190 GLY A CA 1
ATOM 1439 C C . GLY A 1 190 ? 13.727 11.453 10.508 1 93.38 190 GLY A C 1
ATOM 1440 O O . GLY A 1 190 ? 14.648 10.992 9.836 1 93.38 190 GLY A O 1
ATOM 1441 N N . SER A 1 191 ? 12.539 11.531 10.016 1 89.56 191 SER A N 1
ATOM 1442 C CA . SER A 1 191 ? 12.164 11.281 8.625 1 89.56 191 SER A CA 1
ATOM 1443 C C . SER A 1 191 ? 12.625 9.906 8.164 1 89.56 191 SER A C 1
ATOM 1445 O O . SER A 1 191 ? 13.156 9.758 7.066 1 89.56 191 SER A O 1
ATOM 1447 N N . ASP A 1 192 ? 12.547 8.961 8.992 1 88.19 192 ASP A N 1
ATOM 1448 C CA . ASP A 1 192 ? 12.82 7.562 8.68 1 88.19 192 ASP A CA 1
ATOM 1449 C C . ASP A 1 192 ? 14.297 7.355 8.344 1 88.19 192 ASP A C 1
ATOM 1451 O O . ASP A 1 192 ? 14.641 6.527 7.5 1 88.19 192 ASP A O 1
ATOM 1455 N N . THR A 1 193 ? 15.156 8.008 8.898 1 87.81 193 THR A N 1
ATOM 1456 C CA . THR A 1 193 ? 16.547 8.047 8.477 1 87.81 193 THR A CA 1
ATOM 1457 C C . THR A 1 193 ? 17.375 7.016 9.234 1 87.81 193 THR A C 1
ATOM 1459 O O . THR A 1 193 ? 18.375 6.523 8.727 1 87.81 193 THR A O 1
ATOM 1462 N N . PHE A 1 194 ? 17 6.613 10.383 1 91.38 194 PHE A N 1
ATOM 1463 C CA . PHE A 1 194 ? 17.969 6.027 11.289 1 91.38 194 PHE A CA 1
ATOM 1464 C C . PHE A 1 194 ? 17.625 4.57 11.586 1 91.38 194 PHE A C 1
ATOM 1466 O O . PHE A 1 194 ? 16.5 4.141 11.391 1 91.38 194 PHE A O 1
ATOM 1473 N N . THR A 1 195 ? 18.672 3.877 11.977 1 90.62 195 THR A N 1
ATOM 1474 C CA . THR A 1 195 ? 18.531 2.553 12.562 1 90.62 195 THR A CA 1
ATOM 1475 C C . THR A 1 195 ? 18.234 2.658 14.062 1 90.62 195 THR A C 1
ATOM 1477 O O . THR A 1 195 ? 18.328 3.744 14.641 1 90.62 195 THR A O 1
ATOM 1480 N N . LEU A 1 196 ? 17.891 1.532 14.641 1 93 196 LEU A N 1
ATOM 1481 C CA . LEU A 1 196 ? 17.719 1.483 16.078 1 93 196 LEU A CA 1
ATOM 1482 C C . LEU A 1 196 ? 18.984 1.913 16.797 1 93 196 LEU A C 1
ATOM 1484 O O . LEU A 1 196 ? 18.938 2.693 17.75 1 93 196 LEU A O 1
ATOM 1488 N N . ALA A 1 197 ? 20.156 1.432 16.297 1 91.94 197 ALA A N 1
ATOM 1489 C CA . ALA A 1 197 ? 21.438 1.702 16.922 1 91.94 197 ALA A CA 1
ATOM 1490 C C . ALA A 1 197 ? 21.734 3.199 16.953 1 91.94 197 ALA A C 1
ATOM 1492 O O . ALA A 1 197 ? 22.328 3.707 17.906 1 91.94 197 ALA A O 1
ATOM 1493 N N . THR A 1 198 ? 21.266 3.92 15.945 1 92.31 198 THR A N 1
ATOM 1494 C CA . THR A 1 198 ? 21.516 5.355 15.852 1 92.31 198 THR A CA 1
ATOM 1495 C C . THR A 1 198 ? 20.422 6.141 16.562 1 92.31 198 THR A C 1
ATOM 1497 O O . THR A 1 198 ? 20.688 7.191 17.156 1 92.31 198 THR A O 1
ATOM 1500 N N . SER A 1 199 ? 19.234 5.625 16.531 1 96.25 199 SER A N 1
ATOM 1501 C CA . SER A 1 199 ? 18.109 6.328 17.125 1 96.25 199 SER A CA 1
ATOM 1502 C C . SER A 1 199 ? 18.234 6.426 18.641 1 96.25 199 SER A C 1
ATOM 1504 O O . SER A 1 199 ? 17.797 7.402 19.234 1 96.25 199 SER A O 1
ATOM 1506 N N . MET A 1 200 ? 18.906 5.457 19.234 1 95.62 200 MET A N 1
ATOM 1507 C CA . MET A 1 200 ? 18.969 5.387 20.703 1 95.62 200 MET A CA 1
ATOM 1508 C C . MET A 1 200 ? 19.812 6.527 21.25 1 95.62 200 MET A C 1
ATOM 1510 O O . MET A 1 200 ? 19.359 7.281 22.125 1 95.62 200 MET A O 1
ATOM 1514 N N . PRO A 1 201 ? 21.031 6.68 20.797 1 95.12 201 PRO A N 1
ATOM 1515 C CA . PRO A 1 201 ? 21.812 7.816 21.312 1 95.12 201 PRO A CA 1
ATOM 1516 C C . PRO A 1 201 ? 21.188 9.164 20.953 1 95.12 201 PRO A C 1
ATOM 1518 O O . PRO A 1 201 ? 21.297 10.125 21.719 1 95.12 201 PRO A O 1
ATOM 1521 N N . ILE A 1 202 ? 20.516 9.297 19.828 1 97.38 202 ILE A N 1
ATOM 1522 C CA . ILE A 1 202 ? 19.844 10.539 19.453 1 97.38 202 ILE A CA 1
ATOM 1523 C C . ILE A 1 202 ? 18.734 10.836 20.453 1 97.38 202 ILE A C 1
ATOM 1525 O O . ILE A 1 202 ? 18.641 11.953 20.969 1 97.38 202 ILE A O 1
ATOM 1529 N N . ALA A 1 203 ? 17.938 9.852 20.75 1 98.31 203 ALA A N 1
ATOM 1530 C CA . ALA A 1 203 ? 16.812 10.016 21.672 1 98.31 203 ALA A CA 1
ATOM 1531 C C . ALA A 1 203 ? 17.297 10.469 23.047 1 98.31 203 ALA A C 1
ATOM 1533 O O . ALA A 1 203 ? 16.656 11.289 23.703 1 98.31 203 ALA A O 1
ATOM 1534 N N . ALA A 1 204 ? 18.422 9.898 23.484 1 97.44 204 ALA A N 1
ATOM 1535 C CA . ALA A 1 204 ? 19 10.289 24.766 1 97.44 204 ALA A CA 1
ATOM 1536 C C . ALA A 1 204 ? 19.344 11.773 24.781 1 97.44 204 ALA A C 1
ATOM 1538 O O . ALA A 1 204 ? 19.016 12.484 25.734 1 97.44 204 ALA A O 1
ATOM 1539 N N . ARG A 1 205 ? 19.953 12.227 23.75 1 97.88 205 ARG A N 1
ATOM 1540 C CA . ARG A 1 205 ? 20.344 13.625 23.656 1 97.88 205 ARG A CA 1
ATOM 1541 C C . ARG A 1 205 ? 19.125 14.531 23.562 1 97.88 205 ARG A C 1
ATOM 1543 O O . ARG A 1 205 ? 19.109 15.633 24.109 1 97.88 205 ARG A O 1
ATOM 1550 N N . LEU A 1 206 ? 18.141 14.117 22.844 1 98.62 206 LEU A N 1
ATOM 1551 C CA . LEU A 1 206 ? 16.891 14.867 22.734 1 98.62 206 LEU A CA 1
ATOM 1552 C C . LEU A 1 206 ? 16.219 15.016 24.094 1 98.62 206 LEU A C 1
ATOM 1554 O O . LEU A 1 206 ? 15.633 16.047 24.391 1 98.62 206 LEU A O 1
ATOM 1558 N N . GLY A 1 207 ? 16.297 13.953 24.844 1 97.81 207 GLY A N 1
ATOM 1559 C CA . GLY A 1 207 ? 15.812 14.031 26.219 1 97.81 207 GLY A CA 1
ATOM 1560 C C . GLY A 1 207 ? 16.5 15.094 27.047 1 97.81 207 GLY A C 1
ATOM 1561 O O . GLY A 1 207 ? 15.844 15.844 27.781 1 97.81 207 GLY A O 1
ATOM 1562 N N . GLU A 1 208 ? 17.781 15.172 26.922 1 96.75 208 GLU A N 1
ATOM 1563 C CA . GLU A 1 208 ? 18.562 16.172 27.641 1 96.75 208 GLU A CA 1
ATOM 1564 C C . GLU A 1 208 ? 18.156 17.578 27.25 1 96.75 208 GLU A C 1
ATOM 1566 O O . GLU A 1 208 ? 18.219 18.516 28.062 1 96.75 208 GLU A O 1
ATOM 1571 N N . LEU A 1 209 ? 17.719 17.719 26.016 1 96.94 209 LEU A N 1
ATOM 1572 C CA . LEU A 1 209 ? 17.375 19.031 25.484 1 96.94 209 LEU A CA 1
ATOM 1573 C C . LEU A 1 209 ? 15.906 19.359 25.719 1 96.94 209 LEU A C 1
ATOM 1575 O O . LEU A 1 209 ? 15.43 20.422 25.344 1 96.94 209 LEU A O 1
ATOM 1579 N N . GLY A 1 210 ? 15.203 18.453 26.281 1 96.38 210 GLY A N 1
ATOM 1580 C CA . GLY A 1 210 ? 13.805 18.672 26.594 1 96.38 210 GLY A CA 1
ATOM 1581 C C . GLY A 1 210 ? 12.898 18.641 25.375 1 96.38 210 GLY A C 1
ATOM 1582 O O . GLY A 1 210 ? 11.883 19.344 25.328 1 96.38 210 GLY A O 1
ATOM 1583 N N . VAL A 1 211 ? 13.227 17.906 24.406 1 97.75 211 VAL A N 1
ATOM 1584 C CA . VAL A 1 211 ? 12.43 17.766 23.188 1 97.75 211 VAL A CA 1
ATOM 1585 C C . VAL A 1 211 ? 11.141 17.016 23.5 1 97.75 211 VAL A C 1
ATOM 1587 O O . VAL A 1 211 ? 11.141 16.062 24.281 1 97.75 211 VAL A O 1
ATOM 1590 N N . ARG A 1 212 ? 10.062 17.391 22.891 1 97.62 212 ARG A N 1
ATOM 1591 C CA . ARG A 1 212 ? 8.734 16.906 23.234 1 97.62 212 ARG A CA 1
ATOM 1592 C C . ARG A 1 212 ? 8.477 15.531 22.641 1 97.62 212 ARG A C 1
ATOM 1594 O O . ARG A 1 212 ? 7.852 14.68 23.281 1 97.62 212 ARG A O 1
ATOM 1601 N N . TRP A 1 213 ? 8.852 15.344 21.375 1 98.5 213 TRP A N 1
ATOM 1602 C CA . TRP A 1 213 ? 8.758 14.008 20.781 1 98.5 213 TRP A CA 1
ATOM 1603 C C . TRP A 1 213 ? 9.719 13.859 19.609 1 98.5 213 TRP A C 1
ATOM 1605 O O . TRP A 1 213 ? 10.227 14.859 19.078 1 98.5 213 TRP A O 1
ATOM 1615 N N . PHE A 1 214 ? 10.141 12.68 19.422 1 98.56 214 PHE A N 1
ATOM 1616 C CA . PHE A 1 214 ? 10.977 12.25 18.312 1 98.56 214 PHE A CA 1
ATOM 1617 C C . PHE A 1 214 ? 10.141 11.523 17.266 1 98.56 214 PHE A C 1
ATOM 1619 O O . PHE A 1 214 ? 9.695 10.398 17.484 1 98.56 214 PHE A O 1
ATOM 1626 N N . GLU A 1 215 ? 10.016 12.211 16.141 1 97.69 215 GLU A N 1
ATOM 1627 C CA . GLU A 1 215 ? 9.109 11.742 15.094 1 97.69 215 GLU A CA 1
ATOM 1628 C C . GLU A 1 215 ? 9.844 10.891 14.062 1 97.69 215 GLU A C 1
ATOM 1630 O O . GLU A 1 215 ? 10.914 11.273 13.578 1 97.69 215 GLU A O 1
ATOM 1635 N N . GLU A 1 216 ? 9.32 9.734 13.766 1 95.06 216 GLU A N 1
ATOM 1636 C CA . GLU A 1 216 ? 9.68 8.789 12.703 1 95.06 216 GLU A CA 1
ATOM 1637 C C . GLU A 1 216 ? 11.188 8.656 12.57 1 95.06 216 GLU A C 1
ATOM 1639 O O . GLU A 1 216 ? 11.734 8.805 11.477 1 95.06 216 GLU A O 1
ATOM 1644 N N . PRO A 1 217 ? 11.867 8.289 13.633 1 95.44 217 PRO A N 1
ATOM 1645 C CA . PRO A 1 217 ? 13.312 8.07 13.516 1 95.44 217 PRO A CA 1
ATOM 1646 C C . PRO A 1 217 ? 13.664 6.867 12.648 1 95.44 217 PRO A C 1
ATOM 1648 O O . PRO A 1 217 ? 14.688 6.875 11.961 1 95.44 217 PRO A O 1
ATOM 1651 N N . ILE A 1 218 ? 12.844 5.879 12.672 1 93.06 218 ILE A N 1
ATOM 1652 C CA . ILE A 1 218 ? 13.062 4.602 12.008 1 93.06 218 ILE A CA 1
ATOM 1653 C C . ILE A 1 218 ? 11.977 4.371 10.953 1 93.06 218 ILE A C 1
ATOM 1655 O O . ILE A 1 218 ? 10.812 4.703 11.172 1 93.06 218 ILE A O 1
ATOM 1659 N N . PRO A 1 219 ? 12.336 3.693 9.789 1 88.94 219 PRO A N 1
ATOM 1660 C CA . PRO A 1 219 ? 11.305 3.402 8.781 1 88.94 219 PRO A CA 1
ATOM 1661 C C . PRO A 1 219 ? 10.117 2.646 9.367 1 88.94 219 PRO A C 1
ATOM 1663 O O . PRO A 1 219 ? 10.297 1.729 10.172 1 88.94 219 PRO A O 1
ATOM 1666 N N . GLN A 1 220 ? 8.938 3.006 8.945 1 86.69 220 GLN A N 1
ATOM 1667 C CA . GLN A 1 220 ? 7.68 2.557 9.531 1 86.69 220 GLN A CA 1
ATOM 1668 C C . GLN A 1 220 ? 7.555 1.038 9.461 1 86.69 220 GLN A C 1
ATOM 1670 O O . GLN A 1 220 ? 6.926 0.425 10.328 1 86.69 220 GLN A O 1
ATOM 1675 N N . ALA A 1 221 ? 8.18 0.431 8.477 1 83.56 221 ALA A N 1
ATOM 1676 C CA . ALA A 1 221 ? 8.039 -1.011 8.281 1 83.56 221 ALA A CA 1
ATOM 1677 C C . ALA A 1 221 ? 8.852 -1.783 9.32 1 83.56 221 ALA A C 1
ATOM 1679 O O . ALA A 1 221 ? 8.617 -2.973 9.539 1 83.56 221 ALA A O 1
ATOM 1680 N N . ASN A 1 222 ? 9.898 -1.108 9.914 1 87.44 222 ASN A N 1
ATOM 1681 C CA . ASN A 1 222 ? 10.75 -1.775 10.898 1 87.44 222 ASN A CA 1
ATOM 1682 C C . ASN A 1 222 ? 10.109 -1.769 12.289 1 87.44 222 ASN A C 1
ATOM 1684 O O . ASN A 1 222 ? 10.656 -1.168 13.219 1 87.44 222 ASN A O 1
ATOM 1688 N N . ARG A 1 223 ? 9.07 -2.562 12.414 1 89.12 223 ARG A N 1
ATOM 1689 C CA . ARG A 1 223 ? 8.211 -2.521 13.594 1 89.12 223 ARG A CA 1
ATOM 1690 C C . ARG A 1 223 ? 8.961 -2.992 14.836 1 89.12 223 ARG A C 1
ATOM 1692 O O . ARG A 1 223 ? 8.797 -2.428 15.922 1 89.12 223 ARG A O 1
ATOM 1699 N N . ALA A 1 224 ? 9.773 -4.02 14.648 1 89.06 224 ALA A N 1
ATOM 1700 C CA . ALA A 1 224 ? 10.523 -4.535 15.789 1 89.06 224 ALA A CA 1
ATOM 1701 C C . ALA A 1 224 ? 11.484 -3.48 16.344 1 89.06 224 ALA A C 1
ATOM 1703 O O . ALA A 1 224 ? 11.633 -3.336 17.547 1 89.06 224 ALA A O 1
ATOM 1704 N N . ALA A 1 225 ? 12.109 -2.752 15.43 1 92.56 225 ALA A N 1
ATOM 1705 C CA . ALA A 1 225 ? 13.039 -1.705 15.844 1 92.56 225 ALA A CA 1
ATOM 1706 C C . ALA A 1 225 ? 12.305 -0.543 16.5 1 92.56 225 ALA A C 1
ATOM 1708 O O . ALA A 1 225 ? 12.781 0.025 17.484 1 92.56 225 ALA A O 1
ATOM 1709 N N . ILE A 1 226 ? 11.141 -0.253 16 1 96.12 226 ILE A N 1
ATOM 1710 C CA . ILE A 1 226 ? 10.344 0.833 16.562 1 96.12 226 ILE A CA 1
ATOM 1711 C C . ILE A 1 226 ? 9.898 0.463 17.969 1 96.12 226 ILE A C 1
ATOM 1713 O O . ILE A 1 226 ? 9.977 1.283 18.891 1 96.12 226 ILE A O 1
ATOM 1717 N N . ALA A 1 227 ? 9.461 -0.747 18.109 1 95.75 227 ALA A N 1
ATOM 1718 C CA . ALA A 1 227 ? 9.039 -1.215 19.422 1 95.75 227 ALA A CA 1
ATOM 1719 C C . ALA A 1 227 ? 10.172 -1.129 20.438 1 95.75 227 ALA A C 1
ATOM 1721 O O . ALA A 1 227 ? 9.977 -0.677 21.562 1 95.75 227 ALA A O 1
ATOM 1722 N N . ALA A 1 228 ? 11.328 -1.57 20.016 1 95.62 228 ALA A N 1
ATOM 1723 C CA . ALA A 1 228 ? 12.5 -1.531 20.891 1 95.62 228 ALA A CA 1
ATOM 1724 C C . ALA A 1 228 ? 12.859 -0.095 21.266 1 95.62 228 ALA A C 1
ATOM 1726 O O . ALA A 1 228 ? 13.211 0.185 22.406 1 95.62 228 ALA A O 1
ATOM 1727 N N . LEU A 1 229 ? 12.758 0.815 20.344 1 97.56 229 LEU A N 1
ATOM 1728 C CA . LEU A 1 229 ? 13.047 2.223 20.578 1 97.56 229 LEU A CA 1
ATOM 1729 C C . LEU A 1 229 ? 12.031 2.83 21.547 1 97.56 229 LEU A C 1
ATOM 1731 O O . LEU A 1 229 ? 12.406 3.52 22.5 1 97.56 229 LEU A O 1
ATOM 1735 N N . SER A 1 230 ? 10.781 2.568 21.266 1 97.69 230 SER A N 1
ATOM 1736 C CA . SER A 1 230 ? 9.711 3.15 22.062 1 97.69 230 SER A CA 1
ATOM 1737 C C . SER A 1 230 ? 9.805 2.723 23.516 1 97.69 230 SER A C 1
ATOM 1739 O O . SER A 1 230 ? 9.477 3.494 24.422 1 97.69 230 SER A O 1
ATOM 1741 N N . ALA A 1 231 ? 10.258 1.579 23.766 1 96.12 231 ALA A N 1
ATOM 1742 C CA . ALA A 1 231 ? 10.344 1.026 25.109 1 96.12 231 ALA A CA 1
ATOM 1743 C C . ALA A 1 231 ? 11.469 1.69 25.906 1 96.12 231 ALA A C 1
ATOM 1745 O O . ALA A 1 231 ? 11.445 1.693 27.141 1 96.12 231 ALA A O 1
ATOM 1746 N N . ARG A 1 232 ? 12.398 2.295 25.219 1 96.81 232 ARG A N 1
ATOM 1747 C CA . ARG A 1 232 ? 13.617 2.707 25.906 1 96.81 232 ARG A CA 1
ATOM 1748 C C . ARG A 1 232 ? 13.883 4.195 25.703 1 96.81 232 ARG A C 1
ATOM 1750 O O . ARG A 1 232 ? 14.703 4.785 26.422 1 96.81 232 ARG A O 1
ATOM 1757 N N . SER A 1 233 ? 13.172 4.816 24.812 1 97.88 233 SER A N 1
ATOM 1758 C CA . SER A 1 233 ? 13.469 6.188 24.406 1 97.88 233 SER A CA 1
ATOM 1759 C C . SER A 1 233 ? 13.273 7.164 25.562 1 97.88 233 SER A C 1
ATOM 1761 O O . SER A 1 233 ? 12.32 7.043 26.328 1 97.88 233 SER A O 1
ATOM 1763 N N . ALA A 1 234 ? 14.117 8.18 25.641 1 97.25 234 ALA A N 1
ATOM 1764 C CA . ALA A 1 234 ? 14.047 9.234 26.656 1 97.25 234 ALA A CA 1
ATOM 1765 C C . ALA A 1 234 ? 12.961 10.242 26.328 1 97.25 234 ALA A C 1
ATOM 1767 O O . ALA A 1 234 ? 12.555 11.039 27.172 1 97.25 234 ALA A O 1
ATOM 1768 N N . VAL A 1 235 ? 12.438 10.211 25.141 1 97.88 235 VAL A N 1
ATOM 1769 C CA . VAL A 1 235 ? 11.367 11.102 24.703 1 97.88 235 VAL A CA 1
ATOM 1770 C C . VAL A 1 235 ? 10.273 10.289 24.016 1 97.88 235 VAL A C 1
ATOM 1772 O O . VAL A 1 235 ? 10.531 9.211 23.484 1 97.88 235 VAL A O 1
ATOM 1775 N N . PRO A 1 236 ? 9.031 10.789 24.016 1 97.75 236 PRO A N 1
ATOM 1776 C CA . PRO A 1 236 ? 7.957 10.109 23.297 1 97.75 236 PRO A CA 1
ATOM 1777 C C . PRO A 1 236 ? 8.266 9.922 21.812 1 97.75 236 PRO A C 1
ATOM 1779 O O . PRO A 1 236 ? 8.875 10.789 21.188 1 97.75 236 PRO A O 1
ATOM 1782 N N . ILE A 1 237 ? 7.895 8.766 21.25 1 98.5 237 ILE A N 1
ATOM 1783 C CA . ILE A 1 237 ? 8.086 8.445 19.844 1 98.5 237 ILE A CA 1
ATOM 1784 C C . ILE A 1 237 ? 6.789 8.68 19.078 1 98.5 237 ILE A C 1
ATOM 1786 O O . ILE A 1 237 ? 5.727 8.203 19.484 1 98.5 237 ILE A O 1
ATOM 1790 N N . ALA A 1 238 ? 6.91 9.43 17.969 1 98 238 ALA A N 1
ATOM 1791 C CA . ALA A 1 238 ? 5.742 9.828 17.188 1 98 238 ALA A CA 1
ATOM 1792 C C . ALA A 1 238 ? 5.766 9.18 15.812 1 98 238 ALA A C 1
ATOM 1794 O O . ALA A 1 238 ? 6.82 9.086 15.18 1 98 238 ALA A O 1
ATOM 1795 N N . TYR A 1 239 ? 4.598 8.695 15.383 1 97 239 TYR A N 1
ATOM 1796 C CA . TYR A 1 239 ? 4.41 8.203 14.016 1 97 239 TYR A CA 1
ATOM 1797 C C . TYR A 1 239 ? 3.033 8.586 13.484 1 97 239 TYR A C 1
ATOM 1799 O O . TYR A 1 239 ? 2.1 8.797 14.266 1 97 239 TYR A O 1
ATOM 1807 N N . GLY A 1 240 ? 2.953 8.656 12.078 1 94.69 240 GLY A N 1
ATOM 1808 C CA . GLY A 1 240 ? 1.62 8.852 11.531 1 94.69 240 GLY A CA 1
ATOM 1809 C C . GLY A 1 240 ? 1.622 9.18 10.055 1 94.69 240 GLY A C 1
ATOM 1810 O O . GLY A 1 240 ? 0.669 8.852 9.336 1 94.69 240 GLY A O 1
ATOM 1811 N N . GLU A 1 241 ? 2.635 9.773 9.578 1 88.44 241 GLU A N 1
ATOM 1812 C CA . GLU A 1 241 ? 2.666 10.266 8.203 1 88.44 241 GLU A CA 1
ATOM 1813 C C . GLU A 1 241 ? 2.65 9.117 7.199 1 88.44 241 GLU A C 1
ATOM 1815 O O . GLU A 1 241 ? 2.221 9.289 6.055 1 88.44 241 GLU A O 1
ATOM 1820 N N . HIS A 1 242 ? 3.064 7.969 7.621 1 90.5 242 HIS A N 1
ATOM 1821 C CA . HIS A 1 242 ? 3.078 6.816 6.73 1 90.5 242 HIS A CA 1
ATOM 1822 C C . HIS A 1 242 ? 2.236 5.676 7.293 1 90.5 242 HIS A C 1
ATOM 1824 O O . HIS A 1 242 ? 2.57 4.504 7.109 1 90.5 242 HIS A O 1
ATOM 1830 N N . LEU A 1 243 ? 1.283 6.012 8.078 1 93 243 LEU A N 1
ATOM 1831 C CA . LEU A 1 243 ? 0.244 5.09 8.516 1 93 243 LEU A CA 1
ATOM 1832 C C . LEU A 1 243 ? -1.096 5.43 7.871 1 93 243 LEU A C 1
ATOM 1834 O O . LEU A 1 243 ? -1.428 6.605 7.707 1 93 243 LEU A O 1
ATOM 1838 N N . TYR A 1 244 ? -1.777 4.297 7.512 1 92.88 244 TYR A N 1
ATOM 1839 C CA . TYR A 1 244 ? -2.91 4.512 6.621 1 92.88 244 TYR A CA 1
ATOM 1840 C C . TYR A 1 244 ? -4.18 3.895 7.191 1 92.88 244 TYR A C 1
ATOM 1842 O O . TYR A 1 244 ? -4.438 2.705 7.004 1 92.88 244 TYR A O 1
ATOM 1850 N N . GLY A 1 245 ? -4.887 4.473 8.133 1 92.19 245 GLY A N 1
ATOM 1851 C CA . GLY A 1 245 ? -6.16 3.99 8.641 1 92.19 245 GLY A CA 1
ATOM 1852 C C . GLY A 1 245 ? -6.074 3.459 10.055 1 92.19 245 GLY A C 1
ATOM 1853 O O . GLY A 1 245 ? -4.984 3.363 10.625 1 92.19 245 GLY A O 1
ATOM 1854 N N . ARG A 1 246 ? -7.191 3.025 10.672 1 92.56 246 ARG A N 1
ATOM 1855 C CA . ARG A 1 246 ? -7.301 2.641 12.078 1 92.56 246 ARG A CA 1
ATOM 1856 C C . ARG A 1 246 ? -6.527 1.357 12.359 1 92.56 246 ARG A C 1
ATOM 1858 O O . ARG A 1 246 ? -5.953 1.192 13.438 1 92.56 246 ARG A O 1
ATOM 1865 N N . GLU A 1 247 ? -6.461 0.435 11.328 1 88.12 247 GLU A N 1
ATOM 1866 C CA . GLU A 1 247 ? -5.773 -0.834 11.539 1 88.12 247 GLU A CA 1
ATOM 1867 C C . GLU A 1 247 ? -4.27 -0.625 11.703 1 88.12 247 GLU A C 1
ATOM 1869 O O . GLU A 1 247 ? -3.648 -1.22 12.586 1 88.12 247 GLU A O 1
ATOM 1874 N N . ASP A 1 248 ? -3.742 0.21 10.891 1 91.44 248 ASP A N 1
ATOM 1875 C CA . ASP A 1 248 ? -2.32 0.522 10.984 1 91.44 248 ASP A CA 1
ATOM 1876 C C . ASP A 1 248 ? -1.99 1.202 12.312 1 91.44 248 ASP A C 1
ATOM 1878 O O . ASP A 1 248 ? -0.997 0.864 12.953 1 91.44 248 ASP A O 1
ATOM 1882 N N . PHE A 1 249 ? -2.828 2.148 12.672 1 94.94 249 PHE A N 1
ATOM 1883 C CA . PHE A 1 249 ? -2.586 2.881 13.906 1 94.94 249 PHE A CA 1
ATOM 1884 C C . PHE A 1 249 ? -2.771 1.974 15.117 1 94.94 249 PHE A C 1
ATOM 1886 O O . PHE A 1 249 ? -2.033 2.08 16.109 1 94.94 249 PHE A O 1
ATOM 1893 N N . LEU A 1 250 ? -3.744 1.102 15.023 1 92.25 250 LEU A N 1
ATOM 1894 C CA . LEU A 1 250 ? -3.943 0.144 16.109 1 92.25 250 LEU A CA 1
ATOM 1895 C C . LEU A 1 250 ? -2.715 -0.743 16.281 1 92.25 250 LEU A C 1
ATOM 1897 O O . LEU A 1 250 ? -2.281 -0.994 17.406 1 92.25 250 LEU A O 1
ATOM 1901 N N . ASP A 1 251 ? -2.17 -1.175 15.18 1 90.06 251 ASP A N 1
ATOM 1902 C CA . ASP A 1 251 ? -0.966 -1.998 15.227 1 90.06 251 ASP A CA 1
ATOM 1903 C C . ASP A 1 251 ? 0.207 -1.222 15.82 1 90.06 251 ASP A C 1
ATOM 1905 O O . ASP A 1 251 ? 0.96 -1.753 16.641 1 90.06 251 ASP A O 1
ATOM 1909 N N . ALA A 1 252 ? 0.37 0.008 15.391 1 93.81 252 ALA A N 1
ATOM 1910 C CA . ALA A 1 252 ? 1.466 0.846 15.875 1 93.81 252 ALA A CA 1
ATOM 1911 C C . ALA A 1 252 ? 1.342 1.104 17.375 1 93.81 252 ALA A C 1
ATOM 1913 O O . ALA A 1 252 ? 2.342 1.098 18.094 1 93.81 252 ALA A O 1
ATOM 1914 N N . LEU A 1 253 ? 0.098 1.313 17.828 1 94.25 253 LEU A N 1
ATOM 1915 C CA . LEU A 1 253 ? -0.152 1.574 19.25 1 94.25 253 LEU A CA 1
ATOM 1916 C C . LEU A 1 253 ? 0.061 0.313 20.078 1 94.25 253 LEU A C 1
ATOM 1918 O O . LEU A 1 253 ? 0.7 0.359 21.125 1 94.25 253 LEU A O 1
ATOM 1922 N N . THR A 1 254 ? -0.372 -0.823 19.531 1 90.25 254 THR A N 1
ATOM 1923 C CA . THR A 1 254 ? -0.389 -2.068 20.297 1 90.25 254 THR A CA 1
ATOM 1924 C C . THR A 1 254 ? 0.983 -2.734 20.281 1 90.25 254 THR A C 1
ATOM 1926 O O . THR A 1 254 ? 1.468 -3.201 21.312 1 90.25 254 THR A O 1
ATOM 1929 N N . HIS A 1 255 ? 1.612 -2.707 19.125 1 87.62 255 HIS A N 1
ATOM 1930 C CA . HIS A 1 255 ? 2.812 -3.518 18.953 1 87.62 255 HIS A CA 1
ATOM 1931 C C . HIS A 1 255 ? 4.07 -2.66 19.031 1 87.62 255 HIS A C 1
ATOM 1933 O O . HIS A 1 255 ? 5.078 -3.076 19.625 1 87.62 255 HIS A O 1
ATOM 1939 N N . ASP A 1 256 ? 4.031 -1.508 18.469 1 88.44 256 ASP A N 1
ATOM 1940 C CA . ASP A 1 256 ? 5.23 -0.673 18.453 1 88.44 256 ASP A CA 1
ATOM 1941 C C . ASP A 1 256 ? 5.352 0.146 19.734 1 88.44 256 ASP A C 1
ATOM 1943 O O . ASP A 1 256 ? 6.445 0.595 20.078 1 88.44 256 ASP A O 1
ATOM 1947 N N . GLY A 1 257 ? 4.285 0.481 20.359 1 92.81 257 GLY A N 1
ATOM 1948 C CA . GLY A 1 257 ? 4.293 1.202 21.625 1 92.81 257 GLY A CA 1
ATOM 1949 C C . GLY A 1 257 ? 4.551 2.688 21.453 1 92.81 257 GLY A C 1
ATOM 1950 O O . GLY A 1 257 ? 5.141 3.322 22.344 1 92.81 257 GLY A O 1
ATOM 1951 N N . ILE A 1 258 ? 4.141 3.232 20.328 1 95 258 ILE A N 1
ATOM 1952 C CA . ILE A 1 258 ? 4.324 4.668 20.125 1 95 258 ILE A CA 1
ATOM 1953 C C . ILE A 1 258 ? 3.373 5.438 21.047 1 95 258 ILE A C 1
ATOM 1955 O O . ILE A 1 258 ? 2.303 4.941 21.391 1 95 258 ILE A O 1
ATOM 1959 N N . SER A 1 259 ? 3.779 6.711 21.422 1 96.06 259 SER A N 1
ATOM 1960 C CA . SER A 1 259 ? 2.986 7.445 22.406 1 96.06 259 SER A CA 1
ATOM 1961 C C . SER A 1 259 ? 2.482 8.766 21.828 1 96.06 259 SER A C 1
ATOM 1963 O O . SER A 1 259 ? 1.781 9.516 22.516 1 96.06 259 SER A O 1
ATOM 1965 N N . VAL A 1 260 ? 2.828 9.102 20.625 1 97.69 260 VAL A N 1
ATOM 1966 C CA . VAL A 1 260 ? 2.266 10.219 19.875 1 97.69 260 VAL A CA 1
ATOM 1967 C C . VAL A 1 260 ? 1.811 9.734 18.5 1 97.69 260 VAL A C 1
ATOM 1969 O O . VAL A 1 260 ? 2.605 9.18 17.734 1 97.69 260 VAL A O 1
ATOM 1972 N N . VAL A 1 261 ? 0.514 9.867 18.234 1 97.25 261 VAL A N 1
ATOM 1973 C CA . VAL A 1 261 ? -0.053 9.477 16.938 1 97.25 261 VAL A CA 1
ATOM 1974 C C . VAL A 1 261 ? -0.373 10.711 16.109 1 97.25 261 VAL A C 1
ATOM 1976 O O . VAL A 1 261 ? -0.938 11.68 16.625 1 97.25 261 VAL A O 1
ATOM 1979 N N . GLN A 1 262 ? 0.009 10.648 14.859 1 97 262 GLN A N 1
ATOM 1980 C CA . GLN A 1 262 ? -0.12 11.852 14.047 1 97 262 GLN A CA 1
ATOM 1981 C C . GLN A 1 262 ? -0.882 11.562 12.758 1 97 262 GLN A C 1
ATOM 1983 O O . GLN A 1 262 ? -0.351 11.75 11.656 1 97 262 GLN A O 1
ATOM 1988 N N . PRO A 1 263 ? -2.184 11.211 12.852 1 96.69 263 PRO A N 1
ATOM 1989 C CA . PRO A 1 263 ? -2.975 10.977 11.641 1 96.69 263 PRO A CA 1
ATOM 1990 C C . PRO A 1 263 ? -3.148 12.242 10.805 1 96.69 263 PRO A C 1
ATOM 1992 O O . PRO A 1 263 ? -3.199 13.352 11.352 1 96.69 263 PRO A O 1
ATOM 1995 N N . ASP A 1 264 ? -3.133 12.125 9.523 1 96.88 264 ASP A N 1
ATOM 1996 C CA . ASP A 1 264 ? -3.455 13.156 8.547 1 96.88 264 ASP A CA 1
ATOM 1997 C C . ASP A 1 264 ? -4.73 12.805 7.781 1 96.88 264 ASP A C 1
ATOM 1999 O O . ASP A 1 264 ? -4.785 11.797 7.082 1 96.88 264 ASP A O 1
ATOM 2003 N N . ALA A 1 265 ? -5.703 13.656 7.871 1 97.5 265 ALA A N 1
ATOM 2004 C CA . ALA A 1 265 ? -6.98 13.383 7.219 1 97.5 265 ALA A CA 1
ATOM 2005 C C . ALA A 1 265 ? -6.797 13.141 5.723 1 97.5 265 ALA A C 1
ATOM 2007 O O . ALA A 1 265 ? -7.582 12.43 5.102 1 97.5 265 ALA A O 1
ATOM 2008 N N . ALA A 1 266 ? -5.77 13.688 5.148 1 97.12 266 ALA A N 1
ATOM 2009 C CA . ALA A 1 266 ? -5.547 13.578 3.711 1 97.12 266 ALA A CA 1
ATOM 2010 C C . ALA A 1 266 ? -4.742 12.32 3.375 1 97.12 266 ALA A C 1
ATOM 2012 O O . ALA A 1 266 ? -4.402 12.086 2.213 1 97.12 266 ALA A O 1
ATOM 2013 N N . THR A 1 267 ? -4.41 11.508 4.41 1 95.44 267 THR A N 1
ATOM 2014 C CA . THR A 1 267 ? -3.625 10.297 4.203 1 95.44 267 THR A CA 1
ATOM 2015 C C . THR A 1 267 ? -4.324 9.094 4.824 1 95.44 267 THR A C 1
ATOM 2017 O O . THR A 1 267 ? -4.355 8.016 4.23 1 95.44 267 THR A O 1
ATOM 2020 N N . ALA A 1 268 ? -4.949 9.289 5.93 1 95.25 268 ALA A N 1
ATOM 2021 C CA . ALA A 1 268 ? -5.293 8.172 6.812 1 95.25 268 ALA A CA 1
ATOM 2022 C C . ALA A 1 268 ? -6.742 7.738 6.613 1 95.25 268 ALA A C 1
ATOM 2024 O O . ALA A 1 268 ? -7.273 6.957 7.406 1 95.25 268 ALA A O 1
ATOM 2025 N N . GLY A 1 269 ? -7.418 8.297 5.602 1 95.69 269 GLY A N 1
ATOM 2026 C CA . GLY A 1 269 ? -8.766 7.816 5.336 1 95.69 269 GLY A CA 1
ATOM 2027 C C . GLY A 1 269 ? -9.812 8.906 5.461 1 95.69 269 GLY A C 1
ATOM 2028 O O . GLY A 1 269 ? -11.016 8.625 5.41 1 95.69 269 GLY A O 1
ATOM 2029 N N . GLY A 1 270 ? -9.406 10.18 5.695 1 97.88 270 GLY A N 1
ATOM 2030 C CA . GLY A 1 270 ? -10.359 11.273 5.805 1 97.88 270 GLY A CA 1
ATOM 2031 C C . GLY A 1 270 ? -10.57 11.742 7.234 1 97.88 270 GLY A C 1
ATOM 2032 O O . GLY A 1 270 ? -9.852 11.328 8.141 1 97.88 270 GLY A O 1
ATOM 2033 N N . ILE A 1 271 ? -11.508 12.648 7.363 1 98.5 271 ILE A N 1
ATOM 2034 C CA . ILE A 1 271 ? -11.828 13.25 8.656 1 98.5 271 ILE A CA 1
ATOM 2035 C C . ILE A 1 271 ? -12.445 12.195 9.578 1 98.5 271 ILE A C 1
ATOM 2037 O O . ILE A 1 271 ? -12.023 12.047 10.727 1 98.5 271 ILE A O 1
ATOM 2041 N N . GLY A 1 272 ? -13.375 11.445 9.055 1 97.44 272 GLY A N 1
ATOM 2042 C CA . GLY A 1 272 ? -14.07 10.438 9.844 1 97.44 272 GLY A CA 1
ATOM 2043 C C . GLY A 1 272 ? -13.141 9.367 10.391 1 97.44 272 GLY A C 1
ATOM 2044 O O . GLY A 1 272 ? -13.18 9.062 11.586 1 97.44 272 GLY A O 1
ATOM 2045 N N . GLU A 1 273 ? -12.32 8.828 9.492 1 96.5 273 GLU A N 1
ATOM 2046 C CA . GLU A 1 273 ? -11.383 7.789 9.914 1 96.5 273 GLU A CA 1
ATOM 2047 C C . GLU A 1 273 ? -10.375 8.336 10.914 1 96.5 273 GLU A C 1
ATOM 2049 O O . GLU A 1 273 ? -10.008 7.648 11.867 1 96.5 273 GLU A O 1
ATOM 2054 N N . SER A 1 274 ? -9.945 9.531 10.719 1 97.56 274 SER A N 1
ATOM 2055 C CA . SER A 1 274 ? -8.992 10.148 11.633 1 97.56 274 SER A CA 1
ATOM 2056 C C . SER A 1 274 ? -9.609 10.383 13.008 1 97.56 274 SER A C 1
ATOM 2058 O O . SER A 1 274 ? -8.93 10.273 14.023 1 97.56 274 SER A O 1
ATOM 2060 N N . ARG A 1 275 ? -10.906 10.711 13.055 1 96.75 275 ARG A N 1
ATOM 2061 C CA . ARG A 1 275 ? -11.617 10.82 14.328 1 96.75 275 ARG A CA 1
ATOM 2062 C C . ARG A 1 275 ? -11.641 9.477 15.055 1 96.75 275 ARG A C 1
ATOM 2064 O O . ARG A 1 275 ? -11.438 9.422 16.266 1 96.75 275 ARG A O 1
ATOM 2071 N N . ALA A 1 276 ? -11.867 8.43 14.289 1 95.38 276 ALA A N 1
ATOM 2072 C CA . ALA A 1 276 ? -11.859 7.09 14.875 1 95.38 276 ALA A CA 1
ATOM 2073 C C . ALA A 1 276 ? -10.484 6.742 15.43 1 95.38 276 ALA A C 1
ATOM 2075 O O . ALA A 1 276 ? -10.383 6.164 16.516 1 95.38 276 ALA A O 1
ATOM 2076 N N . ILE A 1 277 ? -9.438 7.082 14.711 1 96.62 277 ILE A N 1
ATOM 2077 C CA . ILE A 1 277 ? -8.062 6.848 15.133 1 96.62 277 ILE A CA 1
ATOM 2078 C C . ILE A 1 277 ? -7.785 7.598 16.438 1 96.62 277 ILE A C 1
ATOM 2080 O O . ILE A 1 277 ? -7.195 7.043 17.359 1 96.62 277 ILE A O 1
ATOM 2084 N N . ALA A 1 278 ? -8.242 8.844 16.5 1 96.31 278 ALA A N 1
ATOM 2085 C CA . ALA A 1 278 ? -8.062 9.641 17.719 1 96.31 278 ALA A CA 1
ATOM 2086 C C . ALA A 1 278 ? -8.773 8.992 18.906 1 96.31 278 ALA A C 1
ATOM 2088 O O . ALA A 1 278 ? -8.242 8.977 20.016 1 96.31 278 ALA A O 1
ATOM 2089 N N . GLY A 1 279 ? -9.945 8.5 18.656 1 93.06 279 GLY A N 1
ATOM 2090 C CA . GLY A 1 279 ? -10.664 7.789 19.703 1 93.06 279 GLY A CA 1
ATOM 2091 C C . GLY A 1 279 ? -9.914 6.578 20.234 1 93.06 279 GLY A C 1
ATOM 2092 O O . GLY A 1 279 ? -9.883 6.34 21.438 1 93.06 279 GLY A O 1
ATOM 2093 N N . LEU A 1 280 ? -9.258 5.852 19.344 1 91.56 280 LEU A N 1
ATOM 2094 C CA . LEU A 1 280 ? -8.461 4.684 19.719 1 91.56 280 LEU A CA 1
ATOM 2095 C C . LEU A 1 280 ? -7.25 5.094 20.547 1 91.56 280 LEU A C 1
ATOM 2097 O O . LEU A 1 280 ? -6.922 4.441 21.531 1 91.56 280 LEU A O 1
ATOM 2101 N N . ALA A 1 281 ? -6.617 6.145 20.141 1 93.5 281 ALA A N 1
ATOM 2102 C CA . ALA A 1 281 ? -5.367 6.586 20.75 1 93.5 281 ALA A CA 1
ATOM 2103 C C . ALA A 1 281 ? -5.559 6.93 22.219 1 93.5 281 ALA A C 1
ATOM 2105 O O . ALA A 1 281 ? -4.656 6.73 23.031 1 93.5 281 ALA A O 1
ATOM 2106 N N . THR A 1 282 ? -6.711 7.375 22.641 1 87.56 282 THR A N 1
ATOM 2107 C CA . THR A 1 282 ? -7.016 7.77 24.016 1 87.56 282 THR A CA 1
ATOM 2108 C C . THR A 1 282 ? -6.906 6.574 24.953 1 87.56 282 THR A C 1
ATOM 2110 O O . THR A 1 282 ? -6.457 6.711 26.094 1 87.56 282 THR A O 1
ATOM 2113 N N . TYR A 1 283 ? -7.199 5.438 24.484 1 89.62 283 TYR A N 1
ATOM 2114 C CA . TYR A 1 283 ? -7.199 4.234 25.312 1 89.62 283 TYR A CA 1
ATOM 2115 C C . TYR A 1 283 ? -5.777 3.732 25.547 1 89.62 283 TYR A C 1
ATOM 2117 O O . TYR A 1 283 ? -5.543 2.908 26.438 1 89.62 283 TYR A O 1
ATOM 2125 N N . TYR A 1 284 ? -4.902 4.215 24.781 1 92.75 284 TYR A N 1
ATOM 2126 C CA . TYR A 1 284 ? -3.506 3.834 24.953 1 92.75 284 TYR A CA 1
ATOM 2127 C C . TYR A 1 284 ? -2.719 4.93 25.656 1 92.75 284 TYR A C 1
ATOM 2129 O O . TYR A 1 284 ? -1.512 4.793 25.875 1 92.75 284 TYR A O 1
ATOM 2137 N N . GLY A 1 285 ? -3.449 6.07 25.984 1 93.62 285 GLY A N 1
ATOM 2138 C CA . GLY A 1 285 ? -2.762 7.191 26.609 1 93.62 285 GLY A CA 1
ATOM 2139 C C . GLY A 1 285 ? -1.846 7.934 25.641 1 93.62 285 GLY A C 1
ATOM 2140 O O . GLY A 1 285 ? -0.889 8.586 26.078 1 93.62 285 GLY A O 1
ATOM 2141 N N . ALA A 1 286 ? -2.055 7.746 24.359 1 96.19 286 ALA A N 1
ATOM 2142 C CA . ALA A 1 286 ? -1.225 8.383 23.344 1 96.19 286 ALA A CA 1
ATOM 2143 C C . ALA A 1 286 ? -1.762 9.766 22.984 1 96.19 286 ALA A C 1
ATOM 2145 O O . ALA A 1 286 ? -2.977 9.969 22.922 1 96.19 286 ALA A O 1
ATOM 2146 N N . ARG A 1 287 ? -0.903 10.695 22.797 1 96.19 287 ARG A N 1
ATOM 2147 C CA . ARG A 1 287 ? -1.268 12.016 22.297 1 96.19 287 ARG A CA 1
ATOM 2148 C C . ARG A 1 287 ? -1.604 11.961 20.797 1 96.19 287 ARG A C 1
ATOM 2150 O O . ARG A 1 287 ? -0.966 11.227 20.047 1 96.19 287 ARG A O 1
ATOM 2157 N N . VAL A 1 288 ? -2.6 12.742 20.453 1 97.69 288 VAL A N 1
ATOM 2158 C CA . VAL A 1 288 ? -2.969 12.805 19.031 1 97.69 288 VAL A CA 1
ATOM 2159 C C . VAL A 1 288 ? -2.664 14.195 18.484 1 97.69 288 VAL A C 1
ATOM 2161 O O . VAL A 1 288 ? -3.215 15.188 18.953 1 97.69 288 VAL A O 1
ATOM 2164 N N . VAL A 1 289 ? -1.771 14.281 17.531 1 98.12 289 VAL A N 1
ATOM 2165 C CA . VAL A 1 289 ? -1.367 15.531 16.891 1 98.12 289 VAL A CA 1
ATOM 2166 C C . VAL A 1 289 ? -1.359 15.352 15.375 1 98.12 289 VAL A C 1
ATOM 2168 O O . VAL A 1 289 ? -0.354 14.93 14.805 1 98.12 289 VAL A O 1
ATOM 2171 N N . PRO A 1 290 ? -2.375 15.781 14.664 1 97.31 290 PRO A N 1
ATOM 2172 C CA . PRO A 1 290 ? -2.473 15.555 13.227 1 97.31 290 PRO A CA 1
ATOM 2173 C C . PRO A 1 290 ? -1.285 16.125 12.453 1 97.31 290 PRO A C 1
ATOM 2175 O O . PRO A 1 290 ? -0.865 17.25 12.711 1 97.31 290 PRO A O 1
ATOM 2178 N N . HIS A 1 291 ? -0.781 15.266 11.609 1 96.5 291 HIS A N 1
ATOM 2179 C CA . HIS A 1 291 ? 0.185 15.664 10.586 1 96.5 291 HIS A CA 1
ATOM 2180 C C . HIS A 1 291 ? -0.49 16.438 9.461 1 96.5 291 HIS A C 1
ATOM 2182 O O . HIS A 1 291 ? -1.638 16.156 9.109 1 96.5 291 HIS A O 1
ATOM 2188 N N . VAL A 1 292 ? 0.21 17.469 8.938 1 95.38 292 VAL A N 1
ATOM 2189 C CA . VAL A 1 292 ? -0.288 18.219 7.793 1 95.38 292 VAL A CA 1
ATOM 2190 C C . VAL A 1 292 ? 0.862 18.531 6.836 1 95.38 292 VAL A C 1
ATOM 2192 O O . VAL A 1 292 ? 1.886 19.094 7.242 1 95.38 292 VAL A O 1
ATOM 2195 N N . CYS A 1 293 ? 0.736 18.141 5.613 1 92.56 293 CYS A N 1
ATOM 2196 C CA . CYS A 1 293 ? 1.754 18.453 4.617 1 92.56 293 CYS A CA 1
ATOM 2197 C C . CYS A 1 293 ? 1.165 18.438 3.211 1 92.56 293 CYS A C 1
ATOM 2199 O O . CYS A 1 293 ? 1.684 17.766 2.324 1 92.56 293 CYS A O 1
ATOM 2201 N N . ALA A 1 294 ? 0.164 19.234 3.016 1 94 294 ALA A N 1
ATOM 2202 C CA . ALA A 1 294 ? -0.487 19.328 1.712 1 94 294 ALA A CA 1
ATOM 2203 C C . ALA A 1 294 ? -1.099 20.719 1.5 1 94 294 ALA A C 1
ATOM 2205 O O . ALA A 1 294 ? -0.604 21.703 2.037 1 94 294 ALA A O 1
ATOM 2206 N N . GLY A 1 295 ? -2.057 20.859 0.633 1 94.75 295 GLY A N 1
ATOM 2207 C CA . GLY A 1 295 ? -2.617 22.141 0.226 1 94.75 295 GLY A CA 1
ATOM 2208 C C . GLY A 1 295 ? -3.707 22.625 1.155 1 94.75 295 GLY A C 1
ATOM 2209 O O . GLY A 1 295 ? -3.822 22.172 2.291 1 94.75 295 GLY A O 1
ATOM 2210 N N . PRO A 1 296 ? -4.461 23.641 0.656 1 95.5 296 PRO A N 1
ATOM 2211 C CA . PRO A 1 296 ? -5.41 24.344 1.514 1 95.5 296 PRO A CA 1
ATOM 2212 C C . PRO A 1 296 ? -6.594 23.484 1.929 1 95.5 296 PRO A C 1
ATOM 2214 O O . PRO A 1 296 ? -7.129 23.641 3.027 1 95.5 296 PRO A O 1
ATOM 2217 N N . ILE A 1 297 ? -7.008 22.547 1.077 1 97.38 297 ILE A N 1
ATOM 2218 C CA . ILE A 1 297 ? -8.156 21.703 1.394 1 97.38 297 ILE A CA 1
ATOM 2219 C C . ILE A 1 297 ? -7.785 20.719 2.502 1 97.38 297 ILE A C 1
ATOM 2221 O O . ILE A 1 297 ? -8.57 20.484 3.428 1 97.38 297 ILE A O 1
ATOM 2225 N N . ALA A 1 298 ? -6.578 20.141 2.391 1 97.25 298 ALA A N 1
ATOM 2226 C CA . ALA A 1 298 ? -6.094 19.219 3.414 1 97.25 298 ALA A CA 1
ATOM 2227 C C . ALA A 1 298 ? -5.91 19.938 4.75 1 97.25 298 ALA A C 1
ATOM 2229 O O . ALA A 1 298 ? -6.211 19.375 5.805 1 97.25 298 ALA A O 1
ATOM 2230 N N . LEU A 1 299 ? -5.387 21.141 4.711 1 96.94 299 LEU A N 1
ATOM 2231 C CA . LEU A 1 299 ? -5.242 21.906 5.945 1 96.94 299 LEU A CA 1
ATOM 2232 C C . LEU A 1 299 ? -6.602 22.156 6.59 1 96.94 299 LEU A C 1
ATOM 2234 O O . LEU A 1 299 ? -6.77 21.953 7.797 1 96.94 299 LEU A O 1
ATOM 2238 N N . ALA A 1 300 ? -7.578 22.562 5.809 1 97.94 300 ALA A N 1
ATOM 2239 C CA . ALA A 1 300 ? -8.93 22.797 6.32 1 97.94 300 ALA A CA 1
ATOM 2240 C C . ALA A 1 300 ? -9.516 21.531 6.934 1 97.94 300 ALA A C 1
ATOM 2242 O O . ALA A 1 300 ? -10.172 21.594 7.977 1 97.94 300 ALA A O 1
ATOM 2243 N N . ALA A 1 301 ? -9.289 20.406 6.277 1 98.38 301 ALA A N 1
ATOM 2244 C CA . ALA A 1 301 ? -9.789 19.125 6.77 1 98.38 301 ALA A CA 1
ATOM 2245 C C . ALA A 1 301 ? -9.188 18.797 8.133 1 98.38 301 ALA A C 1
ATOM 2247 O O . ALA A 1 301 ? -9.883 18.312 9.023 1 98.38 301 ALA A O 1
ATOM 2248 N N . ASN A 1 302 ? -7.934 19.016 8.289 1 98.12 302 ASN A N 1
ATOM 2249 C CA . ASN A 1 302 ? -7.273 18.688 9.547 1 98.12 302 ASN A CA 1
ATOM 2250 C C . ASN A 1 302 ? -7.645 19.688 10.641 1 98.12 302 ASN A C 1
ATOM 2252 O O . ASN A 1 302 ? -7.723 19.328 11.82 1 98.12 302 ASN A O 1
ATOM 2256 N N . VAL A 1 303 ? -7.891 20.953 10.281 1 98.31 303 VAL A N 1
ATOM 2257 C CA . VAL A 1 303 ? -8.43 21.922 11.234 1 98.31 303 VAL A CA 1
ATOM 2258 C C . VAL A 1 303 ? -9.805 21.469 11.703 1 98.31 303 VAL A C 1
ATOM 2260 O O . VAL A 1 303 ? -10.094 21.484 12.906 1 98.31 303 VAL A O 1
ATOM 2263 N N . ALA A 1 304 ? -10.641 21.047 10.781 1 98.38 304 ALA A N 1
ATOM 2264 C CA . ALA A 1 304 ? -11.961 20.531 11.133 1 98.38 304 ALA A CA 1
ATOM 2265 C C . ALA A 1 304 ? -11.852 19.328 12.047 1 98.38 304 ALA A C 1
ATOM 2267 O O . ALA A 1 304 ? -12.586 19.203 13.031 1 98.38 304 ALA A O 1
ATOM 2268 N N . LEU A 1 305 ? -10.93 18.391 11.719 1 98.38 305 LEU A N 1
ATOM 2269 C CA . LEU A 1 305 ? -10.672 17.219 12.555 1 98.38 305 LEU A CA 1
ATOM 2270 C C . LEU A 1 305 ? -10.336 17.641 13.984 1 98.38 305 LEU A C 1
ATOM 2272 O O . LEU A 1 305 ? -10.977 17.172 14.93 1 98.38 305 LEU A O 1
ATOM 2276 N N . ALA A 1 306 ? -9.406 18.547 14.109 1 98.19 306 ALA A N 1
ATOM 2277 C CA . ALA A 1 306 ? -8.961 18.984 15.43 1 98.19 306 ALA A CA 1
ATOM 2278 C C . ALA A 1 306 ? -10.086 19.688 16.172 1 98.19 306 ALA A C 1
ATOM 2280 O O . ALA A 1 306 ? -10.172 19.594 17.406 1 98.19 306 ALA A O 1
ATOM 2281 N N . ALA A 1 307 ? -10.93 20.328 15.445 1 97.88 307 ALA A N 1
ATOM 2282 C CA . ALA A 1 307 ? -12.008 21.109 16.047 1 97.88 307 ALA A CA 1
ATOM 2283 C C . ALA A 1 307 ? -13.117 20.188 16.562 1 97.88 307 ALA A C 1
ATOM 2285 O O . ALA A 1 307 ? -13.977 20.625 17.328 1 97.88 307 ALA A O 1
ATOM 2286 N N . THR A 1 308 ? -13.094 18.922 16.219 1 97.44 308 THR A N 1
ATOM 2287 C CA . THR A 1 308 ? -14.227 18.062 16.531 1 97.44 308 THR A CA 1
ATOM 2288 C C . THR A 1 308 ? -13.82 16.984 17.531 1 97.44 308 THR A C 1
ATOM 2290 O O . THR A 1 308 ? -14.672 16.234 18.016 1 97.44 308 THR A O 1
ATOM 2293 N N . VAL A 1 309 ? -12.531 16.844 17.812 1 96.06 309 VAL A N 1
ATOM 2294 C CA . VAL A 1 309 ? -12.016 15.828 18.734 1 96.06 309 VAL A CA 1
ATOM 2295 C C . VAL A 1 309 ? -11.43 16.516 19.969 1 96.06 309 VAL A C 1
ATOM 2297 O O . VAL A 1 309 ? -10.414 17.203 19.875 1 96.06 309 VAL A O 1
ATOM 2300 N N . PRO A 1 310 ? -11.938 16.297 21.156 1 92.94 310 PRO A N 1
ATOM 2301 C CA . PRO A 1 310 ? -11.508 17.016 22.359 1 92.94 310 PRO A CA 1
ATOM 2302 C C . PRO A 1 310 ? -10.023 16.812 22.672 1 92.94 310 PRO A C 1
ATOM 2304 O O . PRO A 1 310 ? -9.359 17.719 23.172 1 92.94 310 PRO A O 1
ATOM 2307 N N . THR A 1 311 ? -9.531 15.727 22.281 1 91.44 311 THR A N 1
ATOM 2308 C CA . THR A 1 311 ? -8.172 15.391 22.688 1 91.44 311 THR A CA 1
ATOM 2309 C C . THR A 1 311 ? -7.156 15.961 21.703 1 91.44 311 THR A C 1
ATOM 2311 O O . THR A 1 311 ? -5.953 15.914 21.953 1 91.44 311 THR A O 1
ATOM 2314 N N . ILE A 1 312 ? -7.602 16.469 20.578 1 95.81 312 ILE A N 1
ATOM 2315 C CA . ILE A 1 312 ? -6.699 17.078 19.625 1 95.81 312 ILE A CA 1
ATOM 2316 C C . ILE A 1 312 ? -6.703 18.594 19.812 1 95.81 312 ILE A C 1
ATOM 2318 O O . ILE A 1 312 ? -7.719 19.266 19.594 1 95.81 312 ILE A O 1
ATOM 2322 N N . ASN A 1 313 ? -5.598 19.188 20.156 1 92.81 313 ASN A N 1
ATOM 2323 C CA . ASN A 1 313 ? -5.559 20.625 20.344 1 92.81 313 ASN A CA 1
ATOM 2324 C C . ASN A 1 313 ? -4.371 21.25 19.625 1 92.81 313 ASN A C 1
ATOM 2326 O O . ASN A 1 313 ? -3.984 22.391 19.922 1 92.81 313 ASN A O 1
ATOM 2330 N N . LEU A 1 314 ? -3.771 20.484 18.828 1 97.62 314 LEU A N 1
ATOM 2331 C CA . LEU A 1 314 ? -2.561 20.891 18.125 1 97.62 314 LEU A CA 1
ATOM 2332 C C . LEU A 1 314 ? -2.473 20.219 16.75 1 97.62 314 LEU A C 1
ATOM 2334 O O . LEU A 1 314 ? -2.758 19.031 16.625 1 97.62 314 LEU A O 1
ATOM 2338 N N . ILE A 1 315 ? -2.154 21 15.703 1 98 315 ILE A N 1
ATOM 2339 C CA . ILE A 1 315 ? -1.888 20.406 14.398 1 98 315 ILE A CA 1
ATOM 2340 C C . ILE A 1 315 ? -0.59 20.969 13.828 1 98 315 ILE A C 1
ATOM 2342 O O . ILE A 1 315 ? -0.109 22.016 14.273 1 98 315 ILE A O 1
ATOM 2346 N N . GLU A 1 316 ? -0.084 20.266 12.875 1 97.69 316 GLU A N 1
ATOM 2347 C CA . GLU A 1 316 ? 1.121 20.703 12.18 1 97.69 316 GLU A CA 1
ATOM 2348 C C . GLU A 1 316 ? 0.824 21.875 11.242 1 97.69 316 GLU A C 1
ATOM 2350 O O . GLU A 1 316 ? -0.228 21.906 10.594 1 97.69 316 GLU A O 1
ATOM 2355 N N . TYR A 1 317 ? 1.731 22.812 11.211 1 97.5 317 TYR A N 1
ATOM 2356 C CA . TYR A 1 317 ? 1.69 23.922 10.266 1 97.5 317 TYR A CA 1
ATOM 2357 C C . TYR A 1 317 ? 3.035 24.109 9.578 1 97.5 317 TYR A C 1
ATOM 2359 O O . TYR A 1 317 ? 3.926 24.781 10.102 1 97.5 317 TYR A O 1
ATOM 2367 N N . PRO A 1 318 ? 3.168 23.469 8.398 1 94 318 PRO A N 1
ATOM 2368 C CA . PRO A 1 318 ? 4.43 23.594 7.66 1 94 318 PRO A CA 1
ATOM 2369 C C . PRO A 1 318 ? 4.609 24.969 7.027 1 94 318 PRO A C 1
ATOM 2371 O O . PRO A 1 318 ? 3.91 25.312 6.066 1 94 318 PRO A O 1
ATOM 2374 N N . LEU A 1 319 ? 5.609 25.703 7.441 1 89.81 319 LEU A N 1
ATOM 2375 C CA . LEU A 1 319 ? 5.832 27.109 7.074 1 89.81 319 LEU A CA 1
ATOM 2376 C C . LEU A 1 319 ? 6.031 27.234 5.566 1 89.81 319 LEU A C 1
ATOM 2378 O O . LEU A 1 319 ? 5.594 28.234 4.969 1 89.81 319 LEU A O 1
ATOM 2382 N N . PHE A 1 320 ? 6.605 26.312 4.953 1 87.75 320 PHE A N 1
ATOM 2383 C CA . PHE A 1 320 ? 6.988 26.406 3.551 1 87.75 320 PHE A CA 1
ATOM 2384 C C . PHE A 1 320 ? 5.77 26.281 2.645 1 87.75 320 PHE A C 1
ATOM 2386 O O . PHE A 1 320 ? 5.836 26.594 1.453 1 87.75 320 PHE A O 1
ATOM 2393 N N . LEU A 1 321 ? 4.641 25.891 3.199 1 91.75 321 LEU A N 1
ATOM 2394 C CA . LEU A 1 321 ? 3.443 25.672 2.393 1 91.75 321 LEU A CA 1
ATOM 2395 C C . LEU A 1 321 ? 2.547 26.906 2.41 1 91.75 321 LEU A C 1
ATOM 2397 O O . LEU A 1 321 ? 1.588 27 1.64 1 91.75 321 LEU A O 1
ATOM 2401 N N . ALA A 1 322 ? 2.852 27.922 3.229 1 91.44 322 ALA A N 1
ATOM 2402 C CA . ALA A 1 322 ? 1.99 29.078 3.4 1 91.44 322 ALA A CA 1
ATOM 2403 C C . ALA A 1 322 ? 1.722 29.766 2.064 1 91.44 322 ALA A C 1
ATOM 2405 O O . ALA A 1 322 ? 0.575 30.094 1.744 1 91.44 322 ALA A O 1
ATOM 2406 N N . PRO A 1 323 ? 2.721 29.906 1.188 1 90.44 323 PRO A N 1
ATOM 2407 C CA . PRO A 1 323 ? 2.445 30.531 -0.113 1 90.44 323 PRO A CA 1
ATOM 2408 C C . PRO A 1 323 ? 1.477 29.703 -0.959 1 90.44 323 PRO A C 1
ATOM 2410 O O . PRO A 1 323 ? 0.684 30.266 -1.72 1 90.44 323 PRO A O 1
ATOM 2413 N N . ALA A 1 324 ? 1.553 28.406 -0.864 1 91.69 324 ALA A N 1
ATOM 2414 C CA . ALA A 1 324 ? 0.652 27.531 -1.62 1 91.69 324 ALA A CA 1
ATOM 2415 C C . ALA A 1 324 ? -0.786 27.672 -1.13 1 91.69 324 ALA A C 1
ATOM 2417 O O . ALA A 1 324 ? -1.727 27.656 -1.928 1 91.69 324 ALA A O 1
ATOM 2418 N N . TRP A 1 325 ? -0.965 27.781 0.189 1 93.19 325 TRP A N 1
ATOM 2419 C CA . TRP A 1 325 ? -2.303 27.922 0.753 1 93.19 325 TRP A CA 1
ATOM 2420 C C . TRP A 1 325 ? -2.949 29.234 0.287 1 93.19 325 TRP A C 1
ATOM 2422 O O . TRP A 1 325 ? -4.148 29.266 0 1 93.19 325 TRP A O 1
ATOM 2432 N N . GLU A 1 326 ? -2.109 30.219 0.149 1 90.69 326 GLU A N 1
ATOM 2433 C CA . GLU A 1 326 ? -2.6 31.516 -0.301 1 90.69 326 GLU A CA 1
ATOM 2434 C C . GLU A 1 326 ? -2.895 31.516 -1.799 1 90.69 326 GLU A C 1
ATOM 2436 O O . GLU A 1 326 ? -3.881 32.094 -2.246 1 90.69 326 GLU A O 1
ATOM 2441 N N . ALA A 1 327 ? -2.092 30.828 -2.537 1 90.56 327 ALA A N 1
ATOM 2442 C CA . ALA A 1 327 ? -2.203 30.828 -3.992 1 90.56 327 ALA A CA 1
ATOM 2443 C C . ALA A 1 327 ? -3.338 29.922 -4.457 1 90.56 327 ALA A C 1
ATOM 2445 O O . ALA A 1 327 ? -4.004 30.203 -5.457 1 90.56 327 ALA A O 1
ATOM 2446 N N . LEU A 1 328 ? -3.553 28.875 -3.73 1 94.25 328 LEU A N 1
ATOM 2447 C CA . LEU A 1 328 ? -4.43 27.828 -4.242 1 94.25 328 LEU A CA 1
ATOM 2448 C C . LEU A 1 328 ? -5.805 27.906 -3.588 1 94.25 328 LEU A C 1
ATOM 2450 O O . LEU A 1 328 ? -6.777 27.344 -4.109 1 94.25 328 LEU A O 1
ATOM 2454 N N . GLY A 1 329 ? -5.852 28.516 -2.484 1 94.31 329 GLY A N 1
ATOM 2455 C CA . GLY A 1 329 ? -7.082 28.5 -1.707 1 94.31 329 GLY A CA 1
ATOM 2456 C C . GLY A 1 329 ? -7.961 29.703 -1.952 1 94.31 329 GLY A C 1
ATOM 2457 O O . GLY A 1 329 ? -7.48 30.766 -2.381 1 94.31 329 GLY A O 1
ATOM 2458 N N . ALA A 1 330 ? -9.266 29.562 -1.77 1 93 330 ALA A N 1
ATOM 2459 C CA . ALA A 1 330 ? -10.273 30.609 -1.701 1 93 330 ALA A CA 1
ATOM 2460 C C . ALA A 1 330 ? -11.195 30.406 -0.5 1 93 330 ALA A C 1
ATOM 2462 O O . ALA A 1 330 ? -11.273 29.297 0.047 1 93 330 ALA A O 1
ATOM 2463 N N . GLY A 1 331 ? -11.883 31.469 -0.056 1 92.75 331 GLY A N 1
ATOM 2464 C CA . GLY A 1 331 ? -12.672 31.391 1.165 1 92.75 331 GLY A CA 1
ATOM 2465 C C . GLY A 1 331 ? -11.883 31.75 2.408 1 92.75 331 GLY A C 1
ATOM 2466 O O . GLY A 1 331 ? -11.219 32.781 2.443 1 92.75 331 GLY A O 1
ATOM 2467 N N . ASP A 1 332 ? -12.023 30.938 3.389 1 90.12 332 ASP A N 1
ATOM 2468 C CA . ASP A 1 332 ? -11.25 31.188 4.605 1 90.12 332 ASP A CA 1
ATOM 2469 C C . ASP A 1 332 ? -9.75 31.031 4.344 1 90.12 332 ASP A C 1
ATOM 2471 O O . ASP A 1 332 ? -9.336 30.141 3.594 1 90.12 332 ASP A O 1
ATOM 2475 N N . GLN A 1 333 ? -8.953 31.812 5.023 1 88.25 333 GLN A N 1
ATOM 2476 C CA . GLN A 1 333 ? -7.516 31.875 4.773 1 88.25 333 GLN A CA 1
ATOM 2477 C C . GLN A 1 333 ? -6.734 31.234 5.918 1 88.25 333 GLN A C 1
ATOM 2479 O O . GLN A 1 333 ? -7.113 31.359 7.086 1 88.25 333 GLN A O 1
ATOM 2484 N N . PHE A 1 334 ? -5.656 30.547 5.469 1 90.44 334 PHE A N 1
ATOM 2485 C CA . PHE A 1 334 ? -4.84 29.844 6.457 1 90.44 334 PHE A CA 1
ATOM 2486 C C . PHE A 1 334 ? -3.381 30.281 6.352 1 90.44 334 PHE A C 1
ATOM 2488 O O . PHE A 1 334 ? -2.484 29.578 6.812 1 90.44 334 PHE A O 1
ATOM 2495 N N . GLY A 1 335 ? -3.152 31.406 5.746 1 92.75 335 GLY A N 1
ATOM 2496 C CA . GLY A 1 335 ? -1.797 31.938 5.719 1 92.75 335 GLY A CA 1
ATOM 2497 C C . GLY A 1 335 ? -1.32 32.406 7.078 1 92.75 335 GLY A C 1
ATOM 2498 O O . GLY A 1 335 ? -2.049 32.312 8.07 1 92.75 335 GLY A O 1
ATOM 2499 N N . ILE A 1 336 ? -0.107 32.906 7.07 1 94.62 336 ILE A N 1
ATOM 2500 C CA . ILE A 1 336 ? 0.544 33.281 8.32 1 94.62 336 ILE A CA 1
ATOM 2501 C C . ILE A 1 336 ? -0.262 34.406 9.008 1 94.62 336 ILE A C 1
ATOM 2503 O O . ILE A 1 336 ? -0.375 34.406 10.234 1 94.62 336 ILE A O 1
ATOM 2507 N N . ARG A 1 337 ? -0.928 35.25 8.297 1 94.19 337 ARG A N 1
ATOM 2508 C CA . ARG A 1 337 ? -1.677 36.375 8.836 1 94.19 337 ARG A CA 1
ATOM 2509 C C . ARG A 1 337 ? -2.938 35.906 9.555 1 94.19 337 ARG A C 1
ATOM 2511 O O . ARG A 1 337 ? -3.52 36.656 10.352 1 94.19 337 ARG A O 1
ATOM 2518 N N . ALA A 1 338 ? -3.311 34.719 9.234 1 95 338 ALA A N 1
ATOM 2519 C CA . ALA A 1 338 ? -4.52 34.156 9.852 1 95 338 ALA A CA 1
ATOM 2520 C C . ALA A 1 338 ? -4.238 33.656 11.258 1 95 338 ALA A C 1
ATOM 2522 O O . ALA A 1 338 ? -5.164 33.406 12.031 1 95 338 ALA A O 1
ATOM 2523 N N . ILE A 1 339 ? -2.969 33.5 11.602 1 97.25 339 ILE A N 1
ATOM 2524 C CA . ILE A 1 339 ? -2.576 32.969 12.898 1 97.25 339 ILE A CA 1
ATOM 2525 C C . ILE A 1 339 ? -2.689 34.062 13.969 1 97.25 339 ILE A C 1
ATOM 2527 O O . ILE A 1 339 ? -2.123 35.156 13.82 1 97.25 339 ILE A O 1
ATOM 2531 N N . GLU A 1 340 ? -3.439 33.812 14.992 1 97.31 340 GLU A N 1
ATOM 2532 C CA . GLU A 1 340 ? -3.582 34.688 16.156 1 97.31 340 GLU A CA 1
ATOM 2533 C C . GLU A 1 340 ? -3.352 33.906 17.453 1 97.31 340 GLU A C 1
ATOM 2535 O O . GLU A 1 340 ? -3.975 32.875 17.688 1 97.31 340 GLU A O 1
ATOM 2540 N N . ASP A 1 341 ? -2.455 34.438 18.25 1 97.81 341 ASP A N 1
ATOM 2541 C CA . ASP A 1 341 ? -2.113 33.812 19.531 1 97.81 341 ASP A CA 1
ATOM 2542 C C . ASP A 1 341 ? -1.724 32.344 19.344 1 97.81 341 ASP A C 1
ATOM 2544 O O . ASP A 1 341 ? -2.176 31.469 20.109 1 97.81 341 ASP A O 1
ATOM 2548 N N . GLY A 1 342 ? -1.112 32.031 18.25 1 98.19 342 GLY A N 1
ATOM 2549 C CA . GLY A 1 342 ? -0.553 30.719 17.984 1 98.19 342 GLY A CA 1
ATOM 2550 C C . GLY A 1 342 ? -1.578 29.734 17.484 1 98.19 342 GLY A C 1
ATOM 2551 O O . GLY A 1 342 ? -1.346 28.516 17.516 1 98.19 342 GLY A O 1
ATOM 2552 N N . ALA A 1 343 ? -2.752 30.219 17.047 1 98.31 343 ALA A N 1
ATOM 2553 C CA . ALA A 1 343 ? -3.822 29.312 16.656 1 98.31 343 ALA A CA 1
ATOM 2554 C C . ALA A 1 343 ? -4.492 29.766 15.367 1 98.31 343 ALA A C 1
ATOM 2556 O O . ALA A 1 343 ? -4.414 30.938 15 1 98.31 343 ALA A O 1
ATOM 2557 N N . LEU A 1 344 ? -5.055 28.781 14.633 1 97.75 344 LEU A N 1
ATOM 2558 C CA . LEU A 1 344 ? -5.867 29.047 13.453 1 97.75 344 LEU A CA 1
ATOM 2559 C C . LEU A 1 344 ? -7.352 29.062 13.797 1 97.75 344 LEU A C 1
ATOM 2561 O O . LEU A 1 344 ? -7.809 28.266 14.625 1 97.75 344 LEU A O 1
ATOM 2565 N N . PRO A 1 345 ? -8.062 29.969 13.18 1 97.38 345 PRO A N 1
ATOM 2566 C CA . PRO A 1 345 ? -9.516 29.922 13.359 1 97.38 345 PRO A CA 1
ATOM 2567 C C . PRO A 1 345 ? -10.148 28.719 12.664 1 97.38 345 PRO A C 1
ATOM 2569 O O . PRO A 1 345 ? -9.664 28.281 11.609 1 97.38 345 PRO A O 1
ATOM 2572 N N . VAL A 1 346 ? -11.227 28.172 13.242 1 97.75 346 VAL A N 1
ATOM 2573 C CA . VAL A 1 346 ? -12.016 27.109 12.609 1 97.75 346 VAL A CA 1
ATOM 2574 C C . VAL A 1 346 ? -13.047 27.734 11.672 1 97.75 346 VAL A C 1
ATOM 2576 O O . VAL A 1 346 ? -13.828 28.594 12.086 1 97.75 346 VAL A O 1
ATOM 2579 N N . PRO A 1 347 ? -13.023 27.328 10.406 1 96.81 347 PRO A N 1
ATOM 2580 C CA . PRO A 1 347 ? -14.016 27.891 9.484 1 96.81 347 PRO A CA 1
ATOM 2581 C C . PRO A 1 347 ? -15.445 27.656 9.953 1 96.81 347 PRO A C 1
ATOM 2583 O O . PRO A 1 347 ? -15.766 26.594 10.484 1 96.81 347 PRO A O 1
ATOM 2586 N N . SER A 1 348 ? -16.328 28.656 9.703 1 95 348 SER A N 1
ATOM 2587 C CA . SER A 1 348 ? -17.703 28.562 10.18 1 95 348 SER A CA 1
ATOM 2588 C C . SER A 1 348 ? -18.688 28.484 9.016 1 95 348 SER A C 1
ATOM 2590 O O . SER A 1 348 ? -19.859 28.172 9.211 1 95 348 SER A O 1
ATOM 2592 N N . GLY A 1 349 ? -18.25 28.734 7.816 1 95.25 349 GLY A N 1
ATOM 2593 C CA . GLY A 1 349 ? -19.125 28.656 6.656 1 95.25 349 GLY A CA 1
ATOM 2594 C C . GLY A 1 349 ? -19.484 27.234 6.277 1 95.25 349 GLY A C 1
ATOM 2595 O O . GLY A 1 349 ? -18.906 26.281 6.805 1 95.25 349 GLY A O 1
ATOM 2596 N N . PRO A 1 350 ? -20.469 27.109 5.395 1 97.5 350 PRO A N 1
ATOM 2597 C CA . PRO A 1 350 ? -20.891 25.766 4.996 1 97.5 350 PRO A CA 1
ATOM 2598 C C . PRO A 1 350 ? -19.766 24.938 4.375 1 97.5 350 PRO A C 1
ATOM 2600 O O . PRO A 1 350 ? -18.969 25.469 3.592 1 97.5 350 PRO A O 1
ATOM 2603 N N . GLY A 1 351 ? -19.734 23.656 4.758 1 98.38 351 GLY A N 1
ATOM 2604 C CA . GLY A 1 351 ? -18.688 22.781 4.27 1 98.38 351 GLY A CA 1
ATOM 2605 C C . GLY A 1 351 ? -17.344 23.016 4.961 1 98.38 351 GLY A C 1
ATOM 2606 O O . GLY A 1 351 ? -17.312 23.25 6.168 1 98.38 351 GLY A O 1
ATOM 2607 N N . LEU A 1 352 ? -16.312 22.844 4.25 1 98.06 352 LEU A N 1
ATOM 2608 C CA . LEU A 1 352 ? -14.969 23 4.801 1 98.06 352 LEU A CA 1
ATOM 2609 C C . LEU A 1 352 ? -14.633 24.469 5.023 1 98.06 352 LEU A C 1
ATOM 2611 O O . LEU A 1 352 ? -13.68 24.797 5.734 1 98.06 352 LEU A O 1
ATOM 2615 N N . GLY A 1 353 ? -15.352 25.328 4.422 1 96.56 353 GLY A N 1
ATOM 2616 C CA . GLY A 1 353 ? -15.086 26.75 4.5 1 96.56 353 GLY A CA 1
ATOM 2617 C C . GLY A 1 353 ? -13.992 27.203 3.549 1 96.56 353 GLY A C 1
ATOM 2618 O O . GLY A 1 353 ? -13.844 28.406 3.297 1 96.56 353 GLY A O 1
ATOM 2619 N N . VAL A 1 354 ? -13.203 26.312 3.049 1 95.31 354 VAL A N 1
ATOM 2620 C CA . VAL A 1 354 ? -12.133 26.562 2.088 1 95.31 354 VAL A CA 1
ATOM 2621 C C . VAL A 1 354 ? -12.484 25.938 0.744 1 95.31 354 VAL A C 1
ATOM 2623 O O . VAL A 1 354 ? -13.016 24.812 0.695 1 95.31 354 VAL A O 1
ATOM 2626 N N . ARG A 1 355 ? -12.305 26.688 -0.302 1 95.19 355 ARG A N 1
ATOM 2627 C CA . ARG A 1 355 ? -12.453 26.219 -1.677 1 95.19 355 ARG A CA 1
ATOM 2628 C C . ARG A 1 355 ? -11.164 26.438 -2.469 1 95.19 355 ARG A C 1
ATOM 2630 O O . ARG A 1 355 ? -10.141 26.828 -1.904 1 95.19 355 ARG A O 1
ATOM 2637 N N . LEU A 1 356 ? -11.195 26.031 -3.686 1 96.38 356 LEU A N 1
ATOM 2638 C CA . LEU A 1 356 ? -10.055 26.266 -4.562 1 96.38 356 LEU A CA 1
ATOM 2639 C C . LEU A 1 356 ? -10.234 27.562 -5.352 1 96.38 356 LEU A C 1
ATOM 2641 O O . LEU A 1 356 ? -11.359 27.922 -5.719 1 96.38 356 LEU A O 1
ATOM 2645 N N . ALA A 1 357 ? -9.102 28.219 -5.539 1 94.12 357 ALA A N 1
ATOM 2646 C CA . ALA A 1 357 ? -9.125 29.391 -6.406 1 94.12 357 ALA A CA 1
ATOM 2647 C C . ALA A 1 357 ? -9.617 29.031 -7.805 1 94.12 357 ALA A C 1
ATOM 2649 O O . ALA A 1 357 ? -9.445 27.891 -8.258 1 94.12 357 ALA A O 1
ATOM 2650 N N . ASP A 1 358 ? -10.211 30.016 -8.469 1 89.12 358 ASP A N 1
ATOM 2651 C CA . ASP A 1 358 ? -10.727 29.797 -9.812 1 89.12 358 ASP A CA 1
ATOM 2652 C C . ASP A 1 358 ? -9.609 29.375 -10.773 1 89.12 358 ASP A C 1
ATOM 2654 O O . ASP A 1 358 ? -8.5 29.906 -10.711 1 89.12 358 ASP A O 1
ATOM 2658 N N . ASP A 1 359 ? -9.859 28.422 -11.562 1 92.31 359 ASP A N 1
ATOM 2659 C CA . ASP A 1 359 ? -8.984 27.969 -12.648 1 92.31 359 ASP A CA 1
ATOM 2660 C C . ASP A 1 359 ? -7.633 27.516 -12.102 1 92.31 359 ASP A C 1
ATOM 2662 O O . ASP A 1 359 ? -6.594 27.766 -12.719 1 92.31 359 ASP A O 1
ATOM 2666 N N . VAL A 1 360 ? -7.641 26.969 -10.898 1 92.44 360 VAL A N 1
ATOM 2667 C CA . VAL A 1 360 ? -6.402 26.609 -10.219 1 92.44 360 VAL A CA 1
ATOM 2668 C C . VAL A 1 360 ? -5.59 25.656 -11.094 1 92.44 360 VAL A C 1
ATOM 2670 O O . VAL A 1 360 ? -4.367 25.781 -11.188 1 92.44 360 VAL A O 1
ATOM 2673 N N . ALA A 1 361 ? -6.25 24.688 -11.742 1 91.38 361 ALA A N 1
ATOM 2674 C CA . ALA A 1 361 ? -5.551 23.672 -12.539 1 91.38 361 ALA A CA 1
ATOM 2675 C C . ALA A 1 361 ? -4.977 24.297 -13.812 1 91.38 361 ALA A C 1
ATOM 2677 O O . ALA A 1 361 ? -3.932 23.859 -14.305 1 91.38 361 ALA A O 1
ATOM 2678 N N . THR A 1 362 ? -5.691 25.234 -14.352 1 93.81 362 THR A N 1
ATOM 2679 C CA . THR A 1 362 ? -5.223 25.922 -15.547 1 93.81 362 THR A CA 1
ATOM 2680 C C . THR A 1 362 ? -4.047 26.844 -15.219 1 93.81 362 THR A C 1
ATOM 2682 O O . THR A 1 362 ? -3.092 26.938 -15.992 1 93.81 362 THR A O 1
ATOM 2685 N N . ARG A 1 363 ? -4.109 27.516 -14.117 1 94.5 363 ARG A N 1
ATOM 2686 C CA . ARG A 1 363 ? -3.072 28.453 -13.695 1 94.5 363 ARG A CA 1
ATOM 2687 C C . ARG A 1 363 ? -1.832 27.703 -13.211 1 94.5 363 ARG A C 1
ATOM 2689 O O . ARG A 1 363 ? -0.716 28.219 -13.312 1 94.5 363 ARG A O 1
ATOM 2696 N N . HIS A 1 364 ? -2.025 26.531 -12.672 1 95 364 HIS A N 1
ATOM 2697 C CA . HIS A 1 364 ? -0.942 25.719 -12.125 1 95 364 HIS A CA 1
ATOM 2698 C C . HIS A 1 364 ? -0.988 24.297 -12.664 1 95 364 HIS A C 1
ATOM 2700 O O . HIS A 1 364 ? -1.158 23.344 -11.898 1 95 364 HIS A O 1
ATOM 2706 N N . PRO A 1 365 ? -0.706 24.172 -13.984 1 94.81 365 PRO A N 1
ATOM 2707 C CA . PRO A 1 365 ? -0.82 22.844 -14.578 1 94.81 365 PRO A CA 1
ATOM 2708 C C . PRO A 1 365 ? 0.146 21.828 -13.961 1 94.81 365 PRO A C 1
ATOM 2710 O O . PRO A 1 365 ? 1.281 22.188 -13.625 1 94.81 365 PRO A O 1
ATOM 2713 N N . TYR A 1 366 ? -0.345 20.656 -13.836 1 92.94 366 TYR A N 1
ATOM 2714 C CA . TYR A 1 366 ? 0.463 19.578 -13.258 1 92.94 366 TYR A CA 1
ATOM 2715 C C . TYR A 1 366 ? 1.665 19.281 -14.148 1 92.94 366 TYR A C 1
ATOM 2717 O O . TYR A 1 366 ? 1.534 19.172 -15.367 1 92.94 366 TYR A O 1
ATOM 2725 N N . ARG A 1 367 ? 2.789 19.172 -13.484 1 90.44 367 ARG A N 1
ATOM 2726 C CA . ARG A 1 367 ? 4.027 18.75 -14.125 1 90.44 367 ARG A CA 1
ATOM 2727 C C . ARG A 1 367 ? 4.566 17.469 -13.5 1 90.44 367 ARG A C 1
ATOM 2729 O O . ARG A 1 367 ? 4.711 17.375 -12.281 1 90.44 367 ARG A O 1
ATOM 2736 N N . LEU A 1 368 ? 4.859 16.516 -14.359 1 86.06 368 LEU A N 1
ATOM 2737 C CA . LEU A 1 368 ? 5.438 15.266 -13.891 1 86.06 368 LEU A CA 1
ATOM 2738 C C . LEU A 1 368 ? 6.777 15.508 -13.203 1 86.06 368 LEU A C 1
ATOM 2740 O O . LEU A 1 368 ? 7.582 16.312 -13.672 1 86.06 368 LEU A O 1
ATOM 2744 N N . PRO A 1 369 ? 7.02 14.82 -12.062 1 79.5 369 PRO A N 1
ATOM 2745 C CA . PRO A 1 369 ? 8.305 15.008 -11.375 1 79.5 369 PRO A CA 1
ATOM 2746 C C . PRO A 1 369 ? 9.477 14.43 -12.156 1 79.5 369 PRO A C 1
ATOM 2748 O O . PRO A 1 369 ? 10.617 14.852 -11.969 1 79.5 369 PRO A O 1
ATOM 2751 N N . GLY A 1 370 ? 9.18 13.477 -13.047 1 77.88 370 GLY A N 1
ATOM 2752 C CA . GLY A 1 370 ? 10.273 12.82 -13.758 1 77.88 370 GLY A CA 1
ATOM 2753 C C . GLY A 1 370 ? 11.164 11.992 -12.852 1 77.88 370 GLY A C 1
ATOM 2754 O O . GLY A 1 370 ? 10.672 11.195 -12.047 1 77.88 370 GLY A O 1
ATOM 2755 N N . ALA A 1 371 ? 12.531 12.117 -13.008 1 74.69 371 ALA A N 1
ATOM 2756 C CA . ALA A 1 371 ? 13.477 11.305 -12.25 1 74.69 371 ALA A CA 1
ATOM 2757 C C . ALA A 1 371 ? 13.773 11.938 -10.891 1 74.69 371 ALA A C 1
ATOM 2759 O O . ALA A 1 371 ? 14.562 11.398 -10.109 1 74.69 371 ALA A O 1
ATOM 2760 N N . ARG A 1 372 ? 13.062 13.016 -10.656 1 70 372 ARG A N 1
ATOM 2761 C CA . ARG A 1 372 ? 13.273 13.68 -9.375 1 70 372 ARG A CA 1
ATOM 2762 C C . ARG A 1 372 ? 12.664 12.867 -8.234 1 70 372 ARG A C 1
ATOM 2764 O O . ARG A 1 372 ? 11.516 12.422 -8.32 1 70 372 ARG A O 1
ATOM 2771 N N . ILE A 1 373 ? 13.594 12.508 -7.379 1 62.91 373 ILE A N 1
ATOM 2772 C CA . ILE A 1 373 ? 13.109 11.867 -6.168 1 62.91 373 ILE A CA 1
ATOM 2773 C C . ILE A 1 373 ? 12.734 12.922 -5.133 1 62.91 373 ILE A C 1
ATOM 2775 O O . ILE A 1 373 ? 13.594 13.695 -4.691 1 62.91 373 ILE A O 1
ATOM 2779 N N . ALA A 1 374 ? 11.492 13.031 -4.941 1 54.94 374 ALA A N 1
ATOM 2780 C CA . ALA A 1 374 ? 10.945 14.094 -4.102 1 54.94 374 ALA A CA 1
ATOM 2781 C C . ALA A 1 374 ? 11.453 13.977 -2.67 1 54.94 374 ALA A C 1
ATOM 2783 O O . ALA A 1 374 ? 11.547 12.875 -2.125 1 54.94 374 ALA A O 1
ATOM 2784 N N . GLY A 1 375 ? 11.758 15.023 -2.16 1 56.31 375 GLY A N 1
ATOM 2785 C CA . GLY A 1 375 ? 12.117 15.141 -0.756 1 56.31 375 GLY A CA 1
ATOM 2786 C C . GLY A 1 375 ? 13.57 14.805 -0.487 1 56.31 375 GLY A C 1
ATOM 2787 O O . GLY A 1 375 ? 13.961 14.586 0.662 1 56.31 375 GLY A O 1
ATOM 2788 N N . THR A 1 376 ? 14.227 14.469 -1.552 1 53.44 376 THR A N 1
ATOM 2789 C CA . THR A 1 376 ? 15.625 14.117 -1.31 1 53.44 376 THR A CA 1
ATOM 2790 C C . THR A 1 376 ? 16.516 15.344 -1.447 1 53.44 376 THR A C 1
ATOM 2792 O O . THR A 1 376 ? 16.375 16.125 -2.385 1 53.44 376 THR A O 1
ATOM 2795 N N . VAL A 1 377 ? 16.859 15.828 -0.245 1 48.12 377 VAL A N 1
ATOM 2796 C CA . VAL A 1 377 ? 17.891 16.859 -0.306 1 48.12 377 VAL A CA 1
ATOM 2797 C C . VAL A 1 377 ? 19.25 16.234 -0.599 1 48.12 377 VAL A C 1
ATOM 2799 O O . VAL A 1 377 ? 19.625 15.234 0.023 1 48.12 377 VAL A O 1
ATOM 2802 N N . GLY A 1 378 ? 20 16.797 -1.447 1 51.88 378 GLY A N 1
ATOM 2803 C CA . GLY A 1 378 ? 21.375 16.406 -1.743 1 51.88 378 GLY A CA 1
ATOM 2804 C C . GLY A 1 378 ? 21.453 15.039 -2.408 1 51.88 378 GLY A C 1
ATOM 2805 O O . GLY A 1 378 ? 22.484 14.352 -2.289 1 51.88 378 GLY A O 1
ATOM 2806 N N . GLY A 1 379 ? 20.25 14.539 -3.053 1 49.5 379 GLY A N 1
ATOM 2807 C CA . GLY A 1 379 ? 20.297 13.297 -3.807 1 49.5 379 GLY A CA 1
ATOM 2808 C C . GLY A 1 379 ? 20.094 12.062 -2.947 1 49.5 379 GLY A C 1
ATOM 2809 O O . GLY A 1 379 ? 20.219 10.938 -3.428 1 49.5 379 GLY A O 1
ATOM 2810 N N . VAL A 1 380 ? 20.047 12.188 -1.636 1 44.09 380 VAL A N 1
ATOM 2811 C CA . VAL A 1 380 ? 19.922 10.992 -0.807 1 44.09 380 VAL A CA 1
ATOM 2812 C C . VAL A 1 380 ? 18.516 10.414 -0.93 1 44.09 380 VAL A C 1
ATOM 2814 O O . VAL A 1 380 ? 17.531 11.094 -0.624 1 44.09 380 VAL A O 1
ATOM 2817 N N . LEU A 1 381 ? 18.5 9.406 -1.667 1 49.59 381 LEU A N 1
ATOM 2818 C CA . LEU A 1 381 ? 17.219 8.758 -1.929 1 49.59 381 LEU A CA 1
ATOM 2819 C C . LEU A 1 381 ? 16.422 8.586 -0.639 1 49.59 381 LEU A C 1
ATOM 2821 O O . LEU A 1 381 ? 16.688 9.266 0.354 1 49.59 381 LEU A O 1
ATOM 2825 N N . ASP A 1 382 ? 16.141 7.398 -0.243 1 53.66 382 ASP A N 1
ATOM 2826 C CA . ASP A 1 382 ? 15.477 7.059 1.015 1 53.66 382 ASP A CA 1
ATOM 2827 C C . ASP A 1 382 ? 16.438 7.199 2.193 1 53.66 382 ASP A C 1
ATOM 2829 O O . ASP A 1 382 ? 17.594 6.777 2.113 1 53.66 382 ASP A O 1
ATOM 2833 N N . ARG A 1 383 ? 16.375 8.375 2.855 1 51.31 383 ARG A N 1
ATOM 2834 C CA . ARG A 1 383 ? 17.266 8.812 3.92 1 51.31 383 ARG A CA 1
ATOM 2835 C C . ARG A 1 383 ? 17.578 7.664 4.875 1 51.31 383 ARG A C 1
ATOM 2837 O O . ARG A 1 383 ? 18.281 7.852 5.867 1 51.31 383 ARG A O 1
ATOM 2844 N N . PHE A 1 384 ? 17.016 6.5 4.492 1 55.09 384 PHE A N 1
ATOM 2845 C CA . PHE A 1 384 ? 17.422 5.461 5.426 1 55.09 384 PHE A CA 1
ATOM 2846 C C . PHE A 1 384 ? 18.891 5.078 5.211 1 55.09 384 PHE A C 1
ATOM 2848 O O . PHE A 1 384 ? 19.25 4.539 4.16 1 55.09 384 PHE A O 1
ATOM 2855 N N . VAL A 1 385 ? 19.812 5.809 5.699 1 52.16 385 VAL A N 1
ATOM 2856 C CA . VAL A 1 385 ? 21.25 5.688 5.48 1 52.16 385 VAL A CA 1
ATOM 2857 C C . VAL A 1 385 ? 21.781 4.457 6.215 1 52.16 385 VAL A C 1
ATOM 2859 O O . VAL A 1 385 ? 22.953 4.129 6.113 1 52.16 385 VAL A O 1
ATOM 2862 N N . GLY A 1 386 ? 20.922 3.555 6.543 1 48.81 386 GLY A N 1
ATOM 2863 C CA . GLY A 1 386 ? 21.594 2.516 7.305 1 48.81 386 GLY A CA 1
ATOM 2864 C C . GLY A 1 386 ? 22.594 3.064 8.312 1 48.81 386 GLY A C 1
ATOM 2865 O O . GLY A 1 386 ? 22.453 4.195 8.773 1 48.81 386 GLY A O 1
ATOM 2866 N N . ASP A 1 387 ? 23.547 2.271 8.953 1 45.59 387 ASP A N 1
ATOM 2867 C CA . ASP A 1 387 ? 24.547 2.684 9.922 1 45.59 387 ASP A CA 1
ATOM 2868 C C . ASP A 1 387 ? 25.703 3.42 9.234 1 45.59 387 ASP A C 1
ATOM 2870 O O . ASP A 1 387 ? 26.531 2.801 8.562 1 45.59 387 ASP A O 1
ATOM 2874 N N . ARG A 1 388 ? 25.406 4.309 8.469 1 41.91 388 ARG A N 1
ATOM 2875 C CA . ARG A 1 388 ? 26.594 5.051 8.055 1 41.91 388 ARG A CA 1
ATOM 2876 C C . ARG A 1 388 ? 27.219 5.797 9.234 1 41.91 388 ARG A C 1
ATOM 2878 O O . ARG A 1 388 ? 26.5 6.348 10.07 1 41.91 388 ARG A O 1
ATOM 2885 N N . MET B 1 1 ? 24.734 -3.02 -20.859 1 95.75 1 MET B N 1
ATOM 2886 C CA . MET B 1 1 ? 23.594 -2.627 -21.688 1 95.75 1 MET B CA 1
ATOM 2887 C C . MET B 1 1 ? 22.812 -1.487 -21.031 1 95.75 1 MET B C 1
ATOM 2889 O O . MET B 1 1 ? 22.766 -1.386 -19.797 1 95.75 1 MET B O 1
ATOM 2893 N N . LYS B 1 2 ? 22.281 -0.634 -21.797 1 98 2 LYS B N 1
ATOM 2894 C CA . LYS B 1 2 ? 21.547 0.521 -21.297 1 98 2 LYS B CA 1
ATOM 2895 C C . LYS B 1 2 ? 20.047 0.381 -21.562 1 98 2 LYS B C 1
ATOM 2897 O O . LYS B 1 2 ? 19.656 -0.034 -22.656 1 98 2 LYS B O 1
ATOM 2902 N N . ILE B 1 3 ? 19.266 0.713 -20.609 1 98.56 3 ILE B N 1
ATOM 2903 C CA . ILE B 1 3 ? 17.812 0.707 -20.781 1 98.56 3 ILE B CA 1
ATOM 2904 C C . ILE B 1 3 ? 17.391 1.91 -21.625 1 98.56 3 ILE B C 1
ATOM 2906 O O . ILE B 1 3 ? 17.75 3.049 -21.312 1 98.56 3 ILE B O 1
ATOM 2910 N N . THR B 1 4 ? 16.578 1.688 -22.672 1 98.62 4 THR B N 1
ATOM 2911 C CA . THR B 1 4 ? 16.234 2.775 -23.578 1 98.62 4 THR B CA 1
ATOM 2912 C C . THR B 1 4 ? 14.734 3.086 -23.5 1 98.62 4 THR B C 1
ATOM 2914 O O . THR B 1 4 ? 14.312 4.195 -23.828 1 98.62 4 THR B O 1
ATOM 2917 N N . SER B 1 5 ? 13.977 2.068 -23.109 1 98.25 5 SER B N 1
ATOM 2918 C CA . SER B 1 5 ? 12.531 2.273 -23.031 1 98.25 5 SER B CA 1
ATOM 2919 C C . SER B 1 5 ? 11.898 1.353 -22 1 98.25 5 SER B C 1
ATOM 2921 O O . SER B 1 5 ? 12.375 0.243 -21.766 1 98.25 5 SER B O 1
ATOM 2923 N N . VAL B 1 6 ? 10.906 1.821 -21.344 1 98.31 6 VAL B N 1
ATOM 2924 C CA . VAL B 1 6 ? 10.055 1.099 -20.391 1 98.31 6 VAL B CA 1
ATOM 2925 C C . VAL B 1 6 ? 8.586 1.386 -20.703 1 98.31 6 VAL B C 1
ATOM 2927 O O . VAL B 1 6 ? 8.141 2.531 -20.609 1 98.31 6 VAL B O 1
ATOM 2930 N N . SER B 1 7 ? 7.832 0.324 -21.078 1 97.25 7 SER B N 1
ATOM 2931 C CA . SER B 1 7 ? 6.457 0.544 -21.516 1 97.25 7 SER B CA 1
ATOM 2932 C C . SER B 1 7 ? 5.504 -0.458 -20.859 1 97.25 7 SER B C 1
ATOM 2934 O O . SER B 1 7 ? 5.695 -1.67 -20.984 1 97.25 7 SER B O 1
ATOM 2936 N N . PRO B 1 8 ? 4.477 0.086 -20.188 1 97.25 8 PRO B N 1
ATOM 2937 C CA . PRO B 1 8 ? 3.426 -0.83 -19.75 1 97.25 8 PRO B CA 1
ATOM 2938 C C . PRO B 1 8 ? 2.529 -1.306 -20.875 1 97.25 8 PRO B C 1
ATOM 2940 O O . PRO B 1 8 ? 2.297 -0.565 -21.844 1 97.25 8 PRO B O 1
ATOM 2943 N N . LEU B 1 9 ? 2.061 -2.545 -20.828 1 96.62 9 LEU B N 1
ATOM 2944 C CA . LEU B 1 9 ? 1.153 -3.145 -21.797 1 96.62 9 LEU B CA 1
ATOM 2945 C C . LEU B 1 9 ? -0.075 -3.729 -21.109 1 96.62 9 LEU B C 1
ATOM 2947 O O . LEU B 1 9 ? -0.168 -4.945 -20.922 1 96.62 9 LEU B O 1
ATOM 2951 N N . PRO B 1 10 ? -1.051 -2.861 -20.797 1 95.38 10 PRO B N 1
ATOM 2952 C CA . PRO B 1 10 ? -2.305 -3.387 -20.25 1 95.38 10 PRO B CA 1
ATOM 2953 C C . PRO B 1 10 ? -3.174 -4.059 -21.312 1 95.38 10 PRO B C 1
ATOM 2955 O O . PRO B 1 10 ? -3.289 -3.555 -22.422 1 95.38 10 PRO B O 1
ATOM 2958 N N . VAL B 1 11 ? -3.742 -5.215 -21.016 1 94.88 11 VAL B N 1
ATOM 2959 C CA . VAL B 1 11 ? -4.605 -5.938 -21.938 1 94.88 11 VAL B CA 1
ATOM 2960 C C . VAL B 1 11 ? -5.805 -6.512 -21.188 1 94.88 11 VAL B C 1
ATOM 2962 O O . VAL B 1 11 ? -5.77 -6.652 -19.953 1 94.88 11 VAL B O 1
ATOM 2965 N N . THR B 1 12 ? -6.855 -6.723 -21.844 1 93.56 12 THR B N 1
ATOM 2966 C CA . THR B 1 12 ? -8.031 -7.414 -21.312 1 93.56 12 THR B CA 1
ATOM 2967 C C . THR B 1 12 ? -8.359 -8.641 -22.156 1 93.56 12 THR B C 1
ATOM 2969 O O . THR B 1 12 ? -8.383 -8.562 -23.391 1 93.56 12 THR B O 1
ATOM 2972 N N . VAL B 1 13 ? -8.484 -9.758 -21.484 1 92.12 13 VAL B N 1
ATOM 2973 C CA . VAL B 1 13 ? -8.844 -11 -22.172 1 92.12 13 VAL B CA 1
ATOM 2974 C C . VAL B 1 13 ? -10.188 -11.508 -21.656 1 92.12 13 VAL B C 1
ATOM 2976 O O . VAL B 1 13 ? -10.453 -11.445 -20.453 1 92.12 13 VAL B O 1
ATOM 2979 N N . GLU B 1 14 ? -11.008 -11.914 -22.609 1 89.44 14 GLU B N 1
ATOM 2980 C CA . GLU B 1 14 ? -12.258 -12.562 -22.219 1 89.44 14 GLU B CA 1
ATOM 2981 C C . GLU B 1 14 ? -12.016 -14.008 -21.781 1 89.44 14 GLU B C 1
ATOM 2983 O O . GLU B 1 14 ? -11.422 -14.797 -22.516 1 89.44 14 GLU B O 1
ATOM 2988 N N . LEU B 1 15 ? -12.336 -14.289 -20.578 1 87.44 15 LEU B N 1
ATOM 2989 C CA . LEU B 1 15 ? -12.25 -15.656 -20.062 1 87.44 15 LEU B CA 1
ATOM 2990 C C . LEU B 1 15 ? -13.625 -16.203 -19.719 1 87.44 15 LEU B C 1
ATOM 2992 O O . LEU B 1 15 ? -14.633 -15.5 -19.875 1 87.44 15 LEU B O 1
ATOM 2996 N N . GLY B 1 16 ? -13.766 -17.469 -19.562 1 77.06 16 GLY B N 1
ATOM 2997 C CA . GLY B 1 16 ? -15.047 -18.125 -19.359 1 77.06 16 GLY B CA 1
ATOM 2998 C C . GLY B 1 16 ? -15.906 -17.469 -18.297 1 77.06 16 GLY B C 1
ATOM 2999 O O . GLY B 1 16 ? -17.109 -17.297 -18.5 1 77.06 16 GLY B O 1
ATOM 3000 N N . ARG B 1 17 ? -15.422 -17 -17.25 1 73.69 17 ARG B N 1
ATOM 3001 C CA . ARG B 1 17 ? -16.188 -16.438 -16.141 1 73.69 17 ARG B CA 1
ATOM 3002 C C . ARG B 1 17 ? -16.344 -14.93 -16.281 1 73.69 17 ARG B C 1
ATOM 3004 O O . ARG B 1 17 ? -17.453 -14.406 -16.219 1 73.69 17 ARG B O 1
ATOM 3011 N N . GLU B 1 18 ? -15.273 -14.211 -16.406 1 78.5 18 GLU B N 1
ATOM 3012 C CA . GLU B 1 18 ? -15.266 -12.758 -16.531 1 78.5 18 GLU B CA 1
ATOM 3013 C C . GLU B 1 18 ? -14.023 -12.273 -17.266 1 78.5 18 GLU B C 1
ATOM 3015 O O . GLU B 1 18 ? -13.023 -13 -17.359 1 78.5 18 GLU B O 1
ATOM 3020 N N . PRO B 1 19 ? -14.203 -11.086 -17.844 1 86.25 19 PRO B N 1
ATOM 3021 C CA . PRO B 1 19 ? -12.977 -10.508 -18.391 1 86.25 19 PRO B CA 1
ATOM 3022 C C . PRO B 1 19 ? -11.906 -10.266 -17.328 1 86.25 19 PRO B C 1
ATOM 3024 O O . PRO B 1 19 ? -12.227 -9.867 -16.219 1 86.25 19 PRO B O 1
ATOM 3027 N N . MET B 1 20 ? -10.727 -10.602 -17.703 1 89.25 20 MET B N 1
ATOM 3028 C CA . MET B 1 20 ? -9.602 -10.344 -16.797 1 89.25 20 MET B CA 1
ATOM 3029 C C . MET B 1 20 ? -8.578 -9.414 -17.453 1 89.25 20 MET B C 1
ATOM 3031 O O . MET B 1 20 ? -8.297 -9.531 -18.641 1 89.25 20 MET B O 1
ATOM 3035 N N . SER B 1 21 ? -8.117 -8.484 -16.672 1 91.75 21 SER B N 1
ATOM 3036 C CA . SER B 1 21 ? -7.059 -7.594 -17.141 1 91.75 21 SER B CA 1
ATOM 3037 C C . SER B 1 21 ? -5.684 -8.094 -16.703 1 91.75 21 SER B C 1
ATOM 3039 O O . SER B 1 21 ? -5.531 -8.648 -15.617 1 91.75 21 SER B O 1
ATOM 3041 N N . PHE B 1 22 ? -4.734 -7.914 -17.562 1 94.81 22 PHE B N 1
ATOM 3042 C CA . PHE B 1 22 ? -3.33 -8.188 -17.297 1 94.81 22 PHE B CA 1
ATOM 3043 C C . PHE B 1 22 ? -2.475 -6.957 -17.562 1 94.81 22 PHE B C 1
ATOM 3045 O O . PHE B 1 22 ? -2.828 -6.113 -18.391 1 94.81 22 PHE B O 1
ATOM 3052 N N . CYS B 1 23 ? -1.423 -6.797 -16.781 1 96.19 23 CYS B N 1
ATOM 3053 C CA . CYS B 1 23 ? -0.507 -5.684 -17 1 96.19 23 CYS B CA 1
ATOM 3054 C C . CYS B 1 23 ? 0.917 -6.184 -17.219 1 96.19 23 CYS B C 1
ATOM 3056 O O . CYS B 1 23 ? 1.624 -6.48 -16.25 1 96.19 23 CYS B O 1
ATOM 3058 N N . PHE B 1 24 ? 1.294 -6.18 -18.453 1 97.44 24 PHE B N 1
ATOM 3059 C CA . PHE B 1 24 ? 2.652 -6.566 -18.828 1 97.44 24 PHE B CA 1
ATOM 3060 C C . PHE B 1 24 ? 3.557 -5.344 -18.922 1 97.44 24 PHE B C 1
ATOM 3062 O O . PHE B 1 24 ? 3.072 -4.211 -18.984 1 97.44 24 PHE B O 1
ATOM 3069 N N . LEU B 1 25 ? 4.824 -5.621 -18.812 1 97.94 25 LEU B N 1
ATOM 3070 C CA . LEU B 1 25 ? 5.863 -4.605 -18.953 1 97.94 25 LEU B CA 1
ATOM 3071 C C . LEU B 1 25 ? 6.891 -5.016 -20 1 97.94 25 LEU B C 1
ATOM 3073 O O . LEU B 1 25 ? 7.328 -6.168 -20.031 1 97.94 25 LEU B O 1
ATOM 3077 N N . ARG B 1 26 ? 7.191 -4.094 -20.844 1 98.25 26 ARG B N 1
ATOM 3078 C CA . ARG B 1 26 ? 8.219 -4.281 -21.859 1 98.25 26 ARG B CA 1
ATOM 3079 C C . ARG B 1 26 ? 9.375 -3.309 -21.656 1 98.25 26 ARG B C 1
ATOM 3081 O O . ARG B 1 26 ? 9.172 -2.096 -21.594 1 98.25 26 ARG B O 1
ATOM 3088 N N . ILE B 1 27 ? 10.594 -3.803 -21.453 1 98.56 27 ILE B N 1
ATOM 3089 C CA . ILE B 1 27 ? 11.789 -2.98 -21.328 1 98.56 27 ILE B CA 1
ATOM 3090 C C . ILE B 1 27 ? 12.727 -3.254 -22.5 1 98.56 27 ILE B C 1
ATOM 3092 O O . ILE B 1 27 ? 13.062 -4.406 -22.781 1 98.56 27 ILE B O 1
ATOM 3096 N N . GLU B 1 28 ? 13.148 -2.24 -23.172 1 98.69 28 GLU B N 1
ATOM 3097 C CA . GLU B 1 28 ? 14.078 -2.35 -24.281 1 98.69 28 GLU B CA 1
ATOM 3098 C C . GLU B 1 28 ? 15.453 -1.801 -23.906 1 98.69 28 GLU B C 1
ATOM 3100 O O . GLU B 1 28 ? 15.57 -0.962 -23.016 1 98.69 28 GLU B O 1
ATOM 3105 N N . THR B 1 29 ? 16.484 -2.305 -24.609 1 98.5 29 THR B N 1
ATOM 3106 C CA . THR B 1 29 ? 17.859 -1.892 -24.344 1 98.5 29 THR B CA 1
ATOM 3107 C C . THR B 1 29 ? 18.531 -1.422 -25.641 1 98.5 29 THR B C 1
ATOM 3109 O O . THR B 1 29 ? 18.031 -1.658 -26.734 1 98.5 29 THR B O 1
ATOM 3112 N N . ASP B 1 30 ? 19.719 -0.799 -25.484 1 98.19 30 ASP B N 1
ATOM 3113 C CA . ASP B 1 30 ? 20.469 -0.296 -26.641 1 98.19 30 ASP B CA 1
ATOM 3114 C C . ASP B 1 30 ? 21.172 -1.436 -27.375 1 98.19 30 ASP B C 1
ATOM 3116 O O . ASP B 1 30 ? 21.75 -1.223 -28.438 1 98.19 30 ASP B O 1
ATOM 3120 N N . GLU B 1 31 ? 21.062 -2.629 -26.922 1 97.69 31 GLU B N 1
ATOM 3121 C CA . GLU B 1 31 ? 21.672 -3.785 -27.578 1 97.69 31 GLU B CA 1
ATOM 3122 C C . GLU B 1 31 ? 20.625 -4.633 -28.281 1 97.69 31 GLU B C 1
ATOM 3124 O O . GLU B 1 31 ? 20.906 -5.746 -28.719 1 97.69 31 GLU B O 1
ATOM 3129 N N . GLY B 1 32 ? 19.406 -4.215 -28.266 1 97.38 32 GLY B N 1
ATOM 3130 C CA . GLY B 1 32 ? 18.344 -4.879 -29 1 97.38 32 GLY B CA 1
ATOM 3131 C C . GLY B 1 32 ? 17.625 -5.938 -28.188 1 97.38 32 GLY B C 1
ATOM 3132 O O . GLY B 1 32 ? 16.672 -6.559 -28.672 1 97.38 32 GLY B O 1
ATOM 3133 N N . LEU B 1 33 ? 18.031 -6.16 -27.016 1 97.94 33 LEU B N 1
ATOM 3134 C CA . LEU B 1 33 ? 17.344 -7.121 -26.156 1 97.94 33 LEU B CA 1
ATOM 3135 C C . LEU B 1 33 ? 16.062 -6.52 -25.562 1 97.94 33 LEU B C 1
ATOM 3137 O O . LEU B 1 33 ? 16.016 -5.32 -25.281 1 97.94 33 LEU B O 1
ATOM 3141 N N . VAL B 1 34 ? 15.039 -7.336 -25.406 1 98.12 34 VAL B N 1
ATOM 3142 C CA . VAL B 1 34 ? 13.75 -6.945 -24.859 1 98.12 34 VAL B CA 1
ATOM 3143 C C . VAL B 1 34 ? 13.406 -7.848 -23.672 1 98.12 34 VAL B C 1
ATOM 3145 O O . VAL B 1 34 ? 13.438 -9.078 -23.797 1 98.12 34 VAL B O 1
ATOM 3148 N N . GLY B 1 35 ? 13.141 -7.23 -22.562 1 98.5 35 GLY B N 1
ATOM 3149 C CA . GLY B 1 35 ? 12.703 -7.957 -21.391 1 98.5 35 GLY B CA 1
ATOM 3150 C C . GLY B 1 35 ? 11.234 -7.758 -21.062 1 98.5 35 GLY B C 1
ATOM 3151 O O . GLY B 1 35 ? 10.695 -6.668 -21.281 1 98.5 35 GLY B O 1
ATOM 3152 N N . TYR B 1 36 ? 10.641 -8.805 -20.547 1 98.5 36 TYR B N 1
ATOM 3153 C CA . TYR B 1 36 ? 9.227 -8.727 -20.188 1 98.5 36 TYR B CA 1
ATOM 3154 C C . TYR B 1 36 ? 9.023 -8.961 -18.703 1 98.5 36 TYR B C 1
ATOM 3156 O O . TYR B 1 36 ? 9.727 -9.773 -18.094 1 98.5 36 TYR B O 1
ATOM 3164 N N . GLY B 1 37 ? 8.133 -8.219 -18.094 1 98.38 37 GLY B N 1
ATOM 3165 C CA . GLY B 1 37 ? 7.609 -8.398 -16.75 1 98.38 37 GLY B CA 1
ATOM 3166 C C . GLY B 1 37 ? 6.094 -8.383 -16.688 1 98.38 37 GLY B C 1
ATOM 3167 O O . GLY B 1 37 ? 5.43 -8.172 -17.703 1 98.38 37 GLY B O 1
ATOM 3168 N N . GLU B 1 38 ? 5.59 -8.695 -15.523 1 98.06 38 GLU B N 1
ATOM 3169 C CA . GLU B 1 38 ? 4.145 -8.68 -15.328 1 98.06 38 GLU B CA 1
ATOM 3170 C C . GLU B 1 38 ? 3.789 -8.406 -13.867 1 98.06 38 GLU B C 1
ATOM 3172 O O . GLU B 1 38 ? 4.453 -8.914 -12.953 1 98.06 38 GLU B O 1
ATOM 3177 N N . ALA B 1 39 ? 2.756 -7.547 -13.703 1 96.81 39 ALA B N 1
ATOM 3178 C CA . ALA B 1 39 ? 2.191 -7.297 -12.375 1 96.81 39 ALA B CA 1
ATOM 3179 C C . ALA B 1 39 ? 0.975 -8.188 -12.125 1 96.81 39 ALA B C 1
ATOM 3181 O O . ALA B 1 39 ? 0.324 -8.641 -13.07 1 96.81 39 ALA B O 1
ATOM 3182 N N . CYS B 1 40 ? 0.706 -8.461 -10.797 1 91.06 40 CYS B N 1
ATOM 3183 C CA . CYS B 1 40 ? -0.47 -9.219 -10.391 1 91.06 40 CYS B CA 1
ATOM 3184 C C . CYS B 1 40 ? -1.124 -8.594 -9.156 1 91.06 40 CYS B C 1
ATOM 3186 O O . CYS B 1 40 ? -0.449 -8.312 -8.164 1 91.06 40 CYS B O 1
ATOM 3188 N N . ASP B 1 41 ? -2.506 -8.234 -9.242 1 72.5 41 ASP B N 1
ATOM 3189 C CA . ASP B 1 41 ? -3.266 -7.801 -8.078 1 72.5 41 ASP B CA 1
ATOM 3190 C C . ASP B 1 41 ? -4.156 -8.922 -7.551 1 72.5 41 ASP B C 1
ATOM 3192 O O . ASP B 1 41 ? -5.27 -8.68 -7.086 1 72.5 41 ASP B O 1
ATOM 3196 N N . SER B 1 42 ? -3.801 -10.125 -7.438 1 60.59 42 SER B N 1
ATOM 3197 C CA . SER B 1 42 ? -4.473 -11.344 -6.988 1 60.59 42 SER B CA 1
ATOM 3198 C C . SER B 1 42 ? -5.727 -11.617 -7.812 1 60.59 42 SER B C 1
ATOM 3200 O O . SER B 1 42 ? -6.555 -12.445 -7.438 1 60.59 42 SER B O 1
ATOM 3202 N N . PHE B 1 43 ? -5.953 -11.297 -8.836 1 70.12 43 PHE B N 1
ATOM 3203 C CA . PHE B 1 43 ? -7.016 -11.625 -9.781 1 70.12 43 PHE B CA 1
ATOM 3204 C C . PHE B 1 43 ? -6.746 -10.992 -11.141 1 70.12 43 PHE B C 1
ATOM 3206 O O . PHE B 1 43 ? -7.633 -10.367 -11.727 1 70.12 43 PHE B O 1
ATOM 3213 N N . GLY B 1 44 ? -5.672 -11.156 -11.562 1 72.44 44 GLY B N 1
ATOM 3214 C CA . GLY B 1 44 ? -5.32 -10.359 -12.727 1 72.44 44 GLY B CA 1
ATOM 3215 C C . GLY B 1 44 ? -5.277 -8.867 -12.445 1 72.44 44 GLY B C 1
ATOM 3216 O O . GLY B 1 44 ? -5.816 -8.414 -11.43 1 72.44 44 GLY B O 1
ATOM 3217 N N . ALA B 1 45 ? -4.305 -8.055 -12.992 1 78.38 45 ALA B N 1
ATOM 3218 C CA . ALA B 1 45 ? -4.195 -6.617 -12.742 1 78.38 45 ALA B CA 1
ATOM 3219 C C . ALA B 1 45 ? -5.543 -5.922 -12.93 1 78.38 45 ALA B C 1
ATOM 3221 O O . ALA B 1 45 ? -5.812 -5.348 -13.984 1 78.38 45 ALA B O 1
ATOM 3222 N N . SER B 1 46 ? -6.449 -6.074 -11.891 1 79.25 46 SER B N 1
ATOM 3223 C CA . SER B 1 46 ? -7.781 -5.477 -11.906 1 79.25 46 SER B CA 1
ATOM 3224 C C . SER B 1 46 ? -7.719 -4.008 -12.312 1 79.25 46 SER B C 1
ATOM 3226 O O . SER B 1 46 ? -8.562 -3.533 -13.078 1 79.25 46 SER B O 1
ATOM 3228 N N . TYR B 1 47 ? -6.695 -3.396 -11.93 1 88.81 47 TYR B N 1
ATOM 3229 C CA . TYR B 1 47 ? -6.512 -1.983 -12.242 1 88.81 47 TYR B CA 1
ATOM 3230 C C . TYR B 1 47 ? -5.215 -1.758 -13.016 1 88.81 47 TYR B C 1
ATOM 3232 O O . TYR B 1 47 ? -4.387 -0.93 -12.617 1 88.81 47 TYR B O 1
ATOM 3240 N N . ALA B 1 48 ? -5.191 -2.389 -14.164 1 92.56 48 ALA B N 1
ATOM 3241 C CA . ALA B 1 48 ? -3.988 -2.375 -14.992 1 92.56 48 ALA B CA 1
ATOM 3242 C C . ALA B 1 48 ? -3.646 -0.956 -15.438 1 92.56 48 ALA B C 1
ATOM 3244 O O . ALA B 1 48 ? -2.473 -0.617 -15.602 1 92.56 48 ALA B O 1
ATOM 3245 N N . GLY B 1 49 ? -4.691 -0.118 -15.609 1 91.06 49 GLY B N 1
ATOM 3246 C CA . GLY B 1 49 ? -4.453 1.273 -15.953 1 91.06 49 GLY B CA 1
ATOM 3247 C C . GLY B 1 49 ? -3.654 2.021 -14.906 1 91.06 49 GLY B C 1
ATOM 3248 O O . GLY B 1 49 ? -2.771 2.814 -15.234 1 91.06 49 GLY B O 1
ATOM 3249 N N . VAL B 1 50 ? -3.936 1.823 -13.656 1 93.69 50 VAL B N 1
ATOM 3250 C CA . VAL B 1 50 ? -3.227 2.465 -12.555 1 93.69 50 VAL B CA 1
ATOM 3251 C C . VAL B 1 50 ? -1.782 1.971 -12.508 1 93.69 50 VAL B C 1
ATOM 3253 O O . VAL B 1 50 ? -0.851 2.768 -12.375 1 93.69 50 VAL B O 1
ATOM 3256 N N . ILE B 1 51 ? -1.616 0.673 -12.617 1 95.31 51 ILE B N 1
ATOM 3257 C CA . ILE B 1 51 ? -0.277 0.094 -12.617 1 95.31 51 ILE B CA 1
ATOM 3258 C C . ILE B 1 51 ? 0.524 0.643 -13.797 1 95.31 51 ILE B C 1
ATOM 3260 O O . ILE B 1 51 ? 1.702 0.978 -13.648 1 95.31 51 ILE B O 1
ATOM 3264 N N . GLY B 1 52 ? -0.132 0.713 -14.961 1 95.56 52 GLY B N 1
ATOM 3265 C CA . GLY B 1 52 ? 0.522 1.288 -16.125 1 95.56 52 GLY B CA 1
ATOM 3266 C C . GLY B 1 52 ? 0.999 2.711 -15.898 1 95.56 52 GLY B C 1
ATOM 3267 O O . GLY B 1 52 ? 2.084 3.086 -16.344 1 95.56 52 GLY B O 1
ATOM 3268 N N . GLU B 1 53 ? 0.209 3.508 -15.211 1 94.62 53 GLU B N 1
ATOM 3269 C CA . GLU B 1 53 ? 0.581 4.887 -14.906 1 94.62 53 GLU B CA 1
ATOM 3270 C C . GLU B 1 53 ? 1.78 4.938 -13.961 1 94.62 53 GLU B C 1
ATOM 3272 O O . GLU B 1 53 ? 2.66 5.789 -14.117 1 94.62 53 GLU B O 1
ATOM 3277 N N . ILE B 1 54 ? 1.796 4.105 -12.961 1 95.94 54 ILE B N 1
ATOM 3278 C CA . ILE B 1 54 ? 2.941 4.035 -12.062 1 95.94 54 ILE B CA 1
ATOM 3279 C C . ILE B 1 54 ? 4.207 3.73 -12.859 1 95.94 54 ILE B C 1
ATOM 3281 O O . ILE B 1 54 ? 5.238 4.383 -12.672 1 95.94 54 ILE B O 1
ATOM 3285 N N . VAL B 1 55 ? 4.09 2.771 -13.758 1 96.69 55 VAL B N 1
ATOM 3286 C CA . VAL B 1 55 ? 5.238 2.381 -14.562 1 96.69 55 VAL B CA 1
ATOM 3287 C C . VAL B 1 55 ? 5.688 3.555 -15.438 1 96.69 55 VAL B C 1
ATOM 3289 O O . VAL B 1 55 ? 6.867 3.912 -15.445 1 96.69 55 VAL B O 1
ATOM 3292 N N . SER B 1 56 ? 4.773 4.195 -16.109 1 95.56 56 SER B N 1
ATOM 3293 C CA . SER B 1 56 ? 5.09 5.211 -17.094 1 95.56 56 SER B CA 1
ATOM 3294 C C . SER B 1 56 ? 5.582 6.496 -16.438 1 95.56 56 SER B C 1
ATOM 3296 O O . SER B 1 56 ? 6.535 7.121 -16.922 1 95.56 56 SER B O 1
ATOM 3298 N N . GLN B 1 57 ? 4.973 6.859 -15.352 1 92.31 57 GLN B N 1
ATOM 3299 C CA . GLN B 1 57 ? 5.215 8.195 -14.812 1 92.31 57 GLN B CA 1
ATOM 3300 C C . GLN B 1 57 ? 6.262 8.156 -13.703 1 92.31 57 GLN B C 1
ATOM 3302 O O . GLN B 1 57 ? 6.914 9.164 -13.414 1 92.31 57 GLN B O 1
ATOM 3307 N N . VAL B 1 58 ? 6.391 7.051 -13.094 1 93.19 58 VAL B N 1
ATOM 3308 C CA . VAL B 1 58 ? 7.219 7.027 -11.891 1 93.19 58 VAL B CA 1
ATOM 3309 C C . VAL B 1 58 ? 8.453 6.16 -12.133 1 93.19 58 VAL B C 1
ATOM 3311 O O . VAL B 1 58 ? 9.586 6.621 -11.961 1 93.19 58 VAL B O 1
ATOM 3314 N N . LEU B 1 59 ? 8.258 4.953 -12.586 1 96.38 59 LEU B N 1
ATOM 3315 C CA . LEU B 1 59 ? 9.359 3.992 -12.617 1 96.38 59 LEU B CA 1
ATOM 3316 C C . LEU B 1 59 ? 10.211 4.184 -13.867 1 96.38 59 LEU B C 1
ATOM 3318 O O . LEU B 1 59 ? 11.445 4.121 -13.797 1 96.38 59 LEU B O 1
ATOM 3322 N N . ALA B 1 60 ? 9.602 4.434 -15.023 1 97 60 ALA B N 1
ATOM 3323 C CA . ALA B 1 60 ? 10.312 4.551 -16.297 1 97 60 ALA B CA 1
ATOM 3324 C C . ALA B 1 60 ? 11.367 5.652 -16.234 1 97 60 ALA B C 1
ATOM 3326 O O . ALA B 1 60 ? 12.523 5.441 -16.609 1 97 60 ALA B O 1
ATOM 3327 N N . PRO B 1 61 ? 11.047 6.852 -15.703 1 94.38 61 PRO B N 1
ATOM 3328 C CA . PRO B 1 61 ? 12.047 7.922 -15.656 1 94.38 61 PRO B CA 1
ATOM 3329 C C . PRO B 1 61 ? 13.266 7.555 -14.812 1 94.38 61 PRO B C 1
ATOM 3331 O O . PRO B 1 61 ? 14.359 8.07 -15.055 1 94.38 61 PRO B O 1
ATOM 3334 N N . LEU B 1 62 ? 13.086 6.672 -13.844 1 93.5 62 LEU B N 1
ATOM 3335 C CA . LEU B 1 62 ? 14.18 6.285 -12.953 1 93.5 62 LEU B CA 1
ATOM 3336 C C . LEU B 1 62 ? 15.055 5.215 -13.602 1 93.5 62 LEU B C 1
ATOM 3338 O O . LEU B 1 62 ? 16.156 4.938 -13.125 1 93.5 62 LEU B O 1
ATOM 3342 N N . LEU B 1 63 ? 14.57 4.609 -14.664 1 96.69 63 LEU B N 1
ATOM 3343 C CA . LEU B 1 63 ? 15.25 3.461 -15.25 1 96.69 63 LEU B CA 1
ATOM 3344 C C . LEU B 1 63 ? 15.914 3.842 -16.562 1 96.69 63 LEU B C 1
ATOM 3346 O O . LEU B 1 63 ? 17 3.352 -16.891 1 96.69 63 LEU B O 1
ATOM 3350 N N . ILE B 1 64 ? 15.25 4.648 -17.406 1 97.38 64 ILE B N 1
ATOM 3351 C CA . ILE B 1 64 ? 15.711 4.953 -18.75 1 97.38 64 ILE B CA 1
ATOM 3352 C C . ILE B 1 64 ? 17.078 5.617 -18.703 1 97.38 64 ILE B C 1
ATOM 3354 O O . ILE B 1 64 ? 17.297 6.551 -17.922 1 97.38 64 ILE B O 1
ATOM 3358 N N . GLY B 1 65 ? 18 5.109 -19.438 1 97.25 65 GLY B N 1
ATOM 3359 C CA . GLY B 1 65 ? 19.359 5.641 -19.5 1 97.25 65 GLY B CA 1
ATOM 3360 C C . GLY B 1 65 ? 20.328 4.938 -18.562 1 97.25 65 GLY B C 1
ATOM 3361 O O . GLY B 1 65 ? 21.531 5.113 -18.672 1 97.25 65 GLY B O 1
ATOM 3362 N N . ARG B 1 66 ? 19.859 4.121 -17.688 1 96.12 66 ARG B N 1
ATOM 3363 C CA . ARG B 1 66 ? 20.703 3.438 -16.719 1 96.12 66 ARG B CA 1
ATOM 3364 C C . ARG B 1 66 ? 21.359 2.201 -17.328 1 96.12 66 ARG B C 1
ATOM 3366 O O . ARG B 1 66 ? 20.766 1.558 -18.203 1 96.12 66 ARG B O 1
ATOM 3373 N N . ASP B 1 67 ? 22.547 1.905 -16.766 1 97.19 67 ASP B N 1
ATOM 3374 C CA . ASP B 1 67 ? 23.219 0.659 -17.109 1 97.19 67 ASP B CA 1
ATOM 3375 C C . ASP B 1 67 ? 22.641 -0.518 -16.344 1 97.19 67 ASP B C 1
ATOM 3377 O O . ASP B 1 67 ? 22.359 -0.402 -15.141 1 97.19 67 ASP B O 1
ATOM 3381 N N . LEU B 1 68 ? 22.391 -1.579 -17.062 1 97.19 68 LEU B N 1
ATOM 3382 C CA . LEU B 1 68 ? 21.891 -2.807 -16.438 1 97.19 68 LEU B CA 1
ATOM 3383 C C . LEU B 1 68 ? 22.953 -3.9 -16.469 1 97.19 68 LEU B C 1
ATOM 3385 O O . LEU B 1 68 ? 23.297 -4.41 -17.547 1 97.19 68 LEU B O 1
ATOM 3389 N N . VAL B 1 69 ? 23.484 -4.172 -15.289 1 93.75 69 VAL B N 1
ATOM 3390 C CA . VAL B 1 69 ? 24.453 -5.254 -15.117 1 93.75 69 VAL B CA 1
ATOM 3391 C C . VAL B 1 69 ? 23.828 -6.379 -14.297 1 93.75 69 VAL B C 1
ATOM 3393 O O . VAL B 1 69 ? 23.969 -7.559 -14.633 1 93.75 69 VAL B O 1
ATOM 3396 N N . ALA B 1 70 ? 23.188 -5.988 -13.273 1 95.38 70 ALA B N 1
ATOM 3397 C CA . ALA B 1 70 ? 22.438 -6.887 -12.398 1 95.38 70 ALA B CA 1
ATOM 3398 C C . ALA B 1 70 ? 21.094 -6.285 -12.031 1 95.38 70 ALA B C 1
ATOM 3400 O O . ALA B 1 70 ? 20.953 -5.062 -11.945 1 95.38 70 ALA B O 1
ATOM 3401 N N . ALA B 1 71 ? 20.125 -7.129 -11.844 1 96.88 71 ALA B N 1
ATOM 3402 C CA . ALA B 1 71 ? 18.75 -6.672 -11.617 1 96.88 71 ALA B CA 1
ATOM 3403 C C . ALA B 1 71 ? 18.609 -6.02 -10.242 1 96.88 71 ALA B C 1
ATOM 3405 O O . ALA B 1 71 ? 17.953 -4.988 -10.102 1 96.88 71 ALA B O 1
ATOM 3406 N N . GLU B 1 72 ? 19.266 -6.555 -9.242 1 93.44 72 GLU B N 1
ATOM 3407 C CA . GLU B 1 72 ? 18.984 -6.25 -7.84 1 93.44 72 GLU B CA 1
ATOM 3408 C C . GLU B 1 72 ? 19.328 -4.801 -7.512 1 93.44 72 GLU B C 1
ATOM 3410 O O . GLU B 1 72 ? 18.547 -4.109 -6.852 1 93.44 72 GLU B O 1
ATOM 3415 N N . PRO B 1 73 ? 20.484 -4.227 -7.992 1 92.81 73 PRO B N 1
ATOM 3416 C CA . PRO B 1 73 ? 20.797 -2.84 -7.645 1 92.81 73 PRO B CA 1
ATOM 3417 C C . PRO B 1 73 ? 19.766 -1.851 -8.188 1 92.81 73 PRO B C 1
ATOM 3419 O O . PRO B 1 73 ? 19.391 -0.898 -7.492 1 92.81 73 PRO B O 1
ATOM 3422 N N . LEU B 1 74 ? 19.281 -2.111 -9.367 1 94.06 74 LEU B N 1
ATOM 3423 C CA . LEU B 1 74 ? 18.297 -1.204 -9.945 1 94.06 74 LEU B CA 1
ATOM 3424 C C . LEU B 1 74 ? 16.938 -1.373 -9.266 1 94.06 74 LEU B C 1
ATOM 3426 O O . LEU B 1 74 ? 16.219 -0.392 -9.031 1 94.06 74 LEU B O 1
ATOM 3430 N N . ALA B 1 75 ? 16.609 -2.648 -8.977 1 94.25 75 ALA B N 1
ATOM 3431 C CA . ALA B 1 75 ? 15.352 -2.904 -8.266 1 94.25 75 ALA B CA 1
ATOM 3432 C C . ALA B 1 75 ? 15.352 -2.223 -6.902 1 94.25 75 ALA B C 1
ATOM 3434 O O . ALA B 1 75 ? 14.352 -1.619 -6.508 1 94.25 75 ALA B O 1
ATOM 3435 N N . GLU B 1 76 ? 16.406 -2.299 -6.207 1 90.38 76 GLU B N 1
ATOM 3436 C CA . GLU B 1 76 ? 16.516 -1.679 -4.891 1 90.38 76 GLU B CA 1
ATOM 3437 C C . GLU B 1 76 ? 16.516 -0.157 -4.996 1 90.38 76 GLU B C 1
ATOM 3439 O O . GLU B 1 76 ? 15.914 0.525 -4.156 1 90.38 76 GLU B O 1
ATOM 3444 N N . HIS B 1 77 ? 17.141 0.312 -5.988 1 88.56 77 HIS B N 1
ATOM 3445 C CA . HIS B 1 77 ? 17.109 1.75 -6.227 1 88.56 77 HIS B CA 1
ATOM 3446 C C . HIS B 1 77 ? 15.688 2.252 -6.445 1 88.56 77 HIS B C 1
ATOM 3448 O O . HIS B 1 77 ? 15.297 3.285 -5.898 1 88.56 77 HIS B O 1
ATOM 3454 N N . LEU B 1 78 ? 14.945 1.509 -7.227 1 91.81 78 LEU B N 1
ATOM 3455 C CA . LEU B 1 78 ? 13.555 1.875 -7.473 1 91.81 78 LEU B CA 1
ATOM 3456 C C . LEU B 1 78 ? 12.75 1.866 -6.176 1 91.81 78 LEU B C 1
ATOM 3458 O O . LEU B 1 78 ? 11.969 2.783 -5.922 1 91.81 78 LEU B O 1
ATOM 3462 N N . ARG B 1 79 ? 12.922 0.824 -5.434 1 90.81 79 ARG B N 1
ATOM 3463 C CA . ARG B 1 79 ? 12.188 0.699 -4.18 1 90.81 79 ARG B CA 1
ATOM 3464 C C . ARG B 1 79 ? 12.508 1.854 -3.236 1 90.81 79 ARG B C 1
ATOM 3466 O O . ARG B 1 79 ? 11.602 2.529 -2.744 1 90.81 79 ARG B O 1
ATOM 3473 N N . LEU B 1 80 ? 13.758 2.152 -3.041 1 85.44 80 LEU B N 1
ATOM 3474 C CA . LEU B 1 80 ? 14.188 3.18 -2.098 1 85.44 80 LEU B CA 1
ATOM 3475 C C . LEU B 1 80 ? 13.758 4.566 -2.57 1 85.44 80 LEU B C 1
ATOM 3477 O O . LEU B 1 80 ? 13.445 5.438 -1.754 1 85.44 80 LEU B O 1
ATOM 3481 N N . SER B 1 81 ? 13.672 4.703 -3.883 1 86.38 81 SER B N 1
ATOM 3482 C CA . SER B 1 81 ? 13.336 6.004 -4.453 1 86.38 81 SER B CA 1
ATOM 3483 C C . SER B 1 81 ? 11.844 6.277 -4.359 1 86.38 81 SER B C 1
ATOM 3485 O O . SER B 1 81 ? 11.414 7.434 -4.398 1 86.38 81 SER B O 1
ATOM 3487 N N . THR B 1 82 ? 11.062 5.191 -4.191 1 88.88 82 THR B N 1
ATOM 3488 C CA . THR B 1 82 ? 9.641 5.426 -4.41 1 88.88 82 THR B CA 1
ATOM 3489 C C . THR B 1 82 ? 8.82 4.965 -3.205 1 88.88 82 THR B C 1
ATOM 3491 O O . THR B 1 82 ? 7.656 5.328 -3.062 1 88.88 82 THR B O 1
ATOM 3494 N N . ARG B 1 83 ? 9.367 4.176 -2.326 1 86.69 83 ARG B N 1
ATOM 3495 C CA . ARG B 1 83 ? 8.594 3.502 -1.285 1 86.69 83 ARG B CA 1
ATOM 3496 C C . ARG B 1 83 ? 7.945 4.508 -0.344 1 86.69 83 ARG B C 1
ATOM 3498 O O . ARG B 1 83 ? 6.855 4.262 0.181 1 86.69 83 ARG B O 1
ATOM 3505 N N . ARG B 1 84 ? 8.539 5.625 -0.105 1 82.12 84 ARG B N 1
ATOM 3506 C CA . ARG B 1 84 ? 8.055 6.574 0.891 1 82.12 84 ARG B CA 1
ATOM 3507 C C . ARG B 1 84 ? 6.801 7.293 0.395 1 82.12 84 ARG B C 1
ATOM 3509 O O . ARG B 1 84 ? 5.891 7.578 1.176 1 82.12 84 ARG B O 1
ATOM 3516 N N . ARG B 1 85 ? 6.742 7.535 -0.886 1 84.44 85 ARG B N 1
ATOM 3517 C CA . ARG B 1 85 ? 5.672 8.383 -1.409 1 84.44 85 ARG B CA 1
ATOM 3518 C C . ARG B 1 85 ? 4.645 7.551 -2.172 1 84.44 85 ARG B C 1
ATOM 3520 O O . ARG B 1 85 ? 3.439 7.789 -2.061 1 84.44 85 ARG B O 1
ATOM 3527 N N . LEU B 1 86 ? 5.145 6.617 -2.904 1 86.81 86 LEU B N 1
ATOM 3528 C CA . LEU B 1 86 ? 4.262 5.738 -3.666 1 86.81 86 LEU B CA 1
ATOM 3529 C C . LEU B 1 86 ? 3.693 4.637 -2.779 1 86.81 86 LEU B C 1
ATOM 3531 O O . LEU B 1 86 ? 2.582 4.156 -3.014 1 86.81 86 LEU B O 1
ATOM 3535 N N . GLY B 1 87 ? 4.465 4.266 -1.812 1 87.94 87 GLY B N 1
ATOM 3536 C CA . GLY B 1 87 ? 4.125 3.137 -0.957 1 87.94 87 GLY B CA 1
ATOM 3537 C C . GLY B 1 87 ? 4.883 1.872 -1.311 1 87.94 87 GLY B C 1
ATOM 3538 O O . GLY B 1 87 ? 5.434 1.759 -2.406 1 87.94 87 GLY B O 1
ATOM 3539 N N . ASP B 1 88 ? 4.859 0.916 -0.383 1 89.75 88 ASP B N 1
ATOM 3540 C CA . ASP B 1 88 ? 5.617 -0.321 -0.557 1 89.75 88 ASP B CA 1
ATOM 3541 C C . ASP B 1 88 ? 4.684 -1.521 -0.705 1 89.75 88 ASP B C 1
ATOM 3543 O O . ASP B 1 88 ? 5.137 -2.666 -0.726 1 89.75 88 ASP B O 1
ATOM 3547 N N . LYS B 1 89 ? 3.416 -1.283 -0.812 1 92.06 89 LYS B N 1
ATOM 3548 C CA . LYS B 1 89 ? 2.432 -2.359 -0.891 1 92.06 89 LYS B CA 1
ATOM 3549 C C . LYS B 1 89 ? 1.419 -2.098 -2.002 1 92.06 89 LYS B C 1
ATOM 3551 O O . LYS B 1 89 ? 1.46 -1.051 -2.652 1 92.06 89 LYS B O 1
ATOM 3556 N N . GLY B 1 90 ? 0.575 -3.104 -2.303 1 91.69 90 GLY B N 1
ATOM 3557 C CA . GLY B 1 90 ? -0.483 -2.932 -3.285 1 91.69 90 GLY B CA 1
ATOM 3558 C C . GLY B 1 90 ? 0.039 -2.701 -4.691 1 91.69 90 GLY B C 1
ATOM 3559 O O . GLY B 1 90 ? 0.974 -3.375 -5.129 1 91.69 90 GLY B O 1
ATOM 3560 N N . VAL B 1 91 ? -0.55 -1.697 -5.336 1 93.12 91 VAL B N 1
ATOM 3561 C CA . VAL B 1 91 ? -0.284 -1.465 -6.754 1 93.12 91 VAL B CA 1
ATOM 3562 C C . VAL B 1 91 ? 1.16 -1.005 -6.938 1 93.12 91 VAL B C 1
ATOM 3564 O O . VAL B 1 91 ? 1.784 -1.293 -7.961 1 93.12 91 VAL B O 1
ATOM 3567 N N . ALA B 1 92 ? 1.694 -0.352 -5.938 1 93.94 92 ALA B N 1
ATOM 3568 C CA . ALA B 1 92 ? 3.082 0.095 -6.035 1 93.94 92 ALA B CA 1
ATOM 3569 C C . ALA B 1 92 ? 4.039 -1.093 -6.051 1 93.94 92 ALA B C 1
ATOM 3571 O O . ALA B 1 92 ? 4.941 -1.159 -6.895 1 93.94 92 ALA B O 1
ATOM 3572 N N . ALA B 1 93 ? 3.818 -2.004 -5.129 1 95 93 ALA B N 1
ATOM 3573 C CA . ALA B 1 93 ? 4.66 -3.195 -5.051 1 95 93 ALA B CA 1
ATOM 3574 C C . ALA B 1 93 ? 4.496 -4.066 -6.293 1 95 93 ALA B C 1
ATOM 3576 O O . ALA B 1 93 ? 5.469 -4.629 -6.801 1 95 93 ALA B O 1
ATOM 3577 N N . GLN B 1 94 ? 3.301 -4.168 -6.766 1 96.12 94 GLN B N 1
ATOM 3578 C CA . GLN B 1 94 ? 3.01 -4.957 -7.961 1 96.12 94 GLN B CA 1
ATOM 3579 C C . GLN B 1 94 ? 3.725 -4.387 -9.18 1 96.12 94 GLN B C 1
ATOM 3581 O O . GLN B 1 94 ? 4.312 -5.133 -9.969 1 96.12 94 GLN B O 1
ATOM 3586 N N . ALA B 1 95 ? 3.707 -3.088 -9.305 1 96.88 95 ALA B N 1
ATOM 3587 C CA . ALA B 1 95 ? 4.395 -2.436 -10.422 1 96.88 95 ALA B CA 1
ATOM 3588 C C . ALA B 1 95 ? 5.898 -2.688 -10.359 1 96.88 95 ALA B C 1
ATOM 3590 O O . ALA B 1 95 ? 6.52 -3.012 -11.375 1 96.88 95 ALA B O 1
ATOM 3591 N N . ARG B 1 96 ? 6.426 -2.564 -9.164 1 97.44 96 ARG B N 1
ATOM 3592 C CA . ARG B 1 96 ? 7.859 -2.779 -9.008 1 97.44 96 ARG B CA 1
ATOM 3593 C C . ARG B 1 96 ? 8.227 -4.234 -9.273 1 97.44 96 ARG B C 1
ATOM 3595 O O . ARG B 1 96 ? 9.312 -4.523 -9.789 1 97.44 96 ARG B O 1
ATOM 3602 N N . SER B 1 97 ? 7.312 -5.145 -8.945 1 97.88 97 SER B N 1
ATOM 3603 C CA . SER B 1 97 ? 7.543 -6.555 -9.227 1 97.88 97 SER B CA 1
ATOM 3604 C C . SER B 1 97 ? 7.676 -6.809 -10.719 1 97.88 97 SER B C 1
ATOM 3606 O O . SER B 1 97 ? 8.539 -7.566 -11.156 1 97.88 97 SER B O 1
ATOM 3608 N N . ALA B 1 98 ? 6.828 -6.164 -11.492 1 98.25 98 ALA B N 1
ATOM 3609 C CA . ALA B 1 98 ? 6.883 -6.309 -12.945 1 98.25 98 ALA B CA 1
ATOM 3610 C C . ALA B 1 98 ? 8.227 -5.844 -13.492 1 98.25 98 ALA B C 1
ATOM 3612 O O . ALA B 1 98 ? 8.805 -6.484 -14.375 1 98.25 98 ALA B O 1
ATOM 3613 N N . VAL B 1 99 ? 8.734 -4.777 -12.906 1 98.62 99 VAL B N 1
ATOM 3614 C CA . VAL B 1 99 ? 10.016 -4.242 -13.352 1 98.62 99 VAL B CA 1
ATOM 3615 C C . VAL B 1 99 ? 11.133 -5.23 -13.023 1 98.62 99 VAL B C 1
ATOM 3617 O O . VAL B 1 99 ? 11.977 -5.531 -13.875 1 98.62 99 VAL B O 1
ATOM 3620 N N . GLU B 1 100 ? 11.125 -5.723 -11.812 1 98.69 100 GLU B N 1
ATOM 3621 C CA . GLU B 1 100 ? 12.188 -6.633 -11.391 1 98.69 100 GLU B CA 1
ATOM 3622 C C . GLU B 1 100 ? 12.211 -7.887 -12.258 1 98.69 100 GLU B C 1
ATOM 3624 O O . GLU B 1 100 ? 13.289 -8.359 -12.641 1 98.69 100 GLU B O 1
ATOM 3629 N N . ILE B 1 101 ? 11.078 -8.391 -12.602 1 98.75 101 ILE B N 1
ATOM 3630 C CA . ILE B 1 101 ? 10.969 -9.57 -13.461 1 98.75 101 ILE B CA 1
ATOM 3631 C C . ILE B 1 101 ? 11.57 -9.266 -14.828 1 98.75 101 ILE B C 1
ATOM 3633 O O . ILE B 1 101 ? 12.352 -10.062 -15.367 1 98.75 101 ILE B O 1
ATOM 3637 N N . ALA B 1 102 ? 11.234 -8.133 -15.398 1 98.81 102 ALA B N 1
ATOM 3638 C CA . ALA B 1 102 ? 11.75 -7.75 -16.719 1 98.81 102 ALA B CA 1
ATOM 3639 C C . ALA B 1 102 ? 13.266 -7.594 -16.672 1 98.81 102 ALA B C 1
ATOM 3641 O O . ALA B 1 102 ? 13.953 -7.957 -17.641 1 98.81 102 ALA B O 1
ATOM 3642 N N . LEU B 1 103 ? 13.789 -7.039 -15.562 1 98.81 103 LEU B N 1
ATOM 3643 C CA . LEU B 1 103 ? 15.234 -6.875 -15.422 1 98.81 103 LEU B CA 1
ATOM 3644 C C . LEU B 1 103 ? 15.93 -8.227 -15.352 1 98.81 103 LEU B C 1
ATOM 3646 O O . LEU B 1 103 ? 16.984 -8.422 -15.961 1 98.81 103 LEU B O 1
ATOM 3650 N N . GLN B 1 104 ? 15.367 -9.156 -14.594 1 98.75 104 GLN B N 1
ATOM 3651 C CA . GLN B 1 104 ? 15.922 -10.5 -14.523 1 98.75 104 GLN B CA 1
ATOM 3652 C C . GLN B 1 104 ? 15.93 -11.164 -15.898 1 98.75 104 GLN B C 1
ATOM 3654 O O . GLN B 1 104 ? 16.891 -11.852 -16.266 1 98.75 104 GLN B O 1
ATOM 3659 N N . ASP B 1 105 ? 14.844 -10.969 -16.656 1 98.75 105 ASP B N 1
ATOM 3660 C CA . ASP B 1 105 ? 14.742 -11.5 -18 1 98.75 105 ASP B CA 1
ATOM 3661 C C . ASP B 1 105 ? 15.883 -10.984 -18.891 1 98.75 105 ASP B C 1
ATOM 3663 O O . ASP B 1 105 ? 16.578 -11.773 -19.531 1 98.75 105 ASP B O 1
ATOM 3667 N N . LEU B 1 106 ? 16.141 -9.711 -18.812 1 98.81 106 LEU B N 1
ATOM 3668 C CA . LEU B 1 106 ? 17.141 -9.062 -19.641 1 98.81 106 LEU B CA 1
ATOM 3669 C C . LEU B 1 106 ? 18.547 -9.516 -19.25 1 98.81 106 LEU B C 1
ATOM 3671 O O . LEU B 1 106 ? 19.375 -9.805 -20.125 1 98.81 106 LEU B O 1
ATOM 3675 N N . VAL B 1 107 ? 18.828 -9.562 -17.953 1 98.5 107 VAL B N 1
ATOM 3676 C CA . VAL B 1 107 ? 20.156 -9.93 -17.484 1 98.5 107 VAL B CA 1
ATOM 3677 C C . VAL B 1 107 ? 20.484 -11.352 -17.922 1 98.5 107 VAL B C 1
ATOM 3679 O O . VAL B 1 107 ? 21.609 -11.633 -18.359 1 98.5 107 VAL B O 1
ATOM 3682 N N . ALA B 1 108 ? 19.516 -12.242 -17.797 1 98.56 108 ALA B N 1
ATOM 3683 C CA . ALA B 1 108 ? 19.734 -13.625 -18.219 1 98.56 108 ALA B CA 1
ATOM 3684 C C . ALA B 1 108 ? 19.938 -13.719 -19.719 1 98.56 108 ALA B C 1
ATOM 3686 O O . ALA B 1 108 ? 20.797 -14.461 -20.188 1 98.56 108 ALA B O 1
ATOM 3687 N N . GLN B 1 109 ? 19.156 -13.008 -20.516 1 98.25 109 GLN B N 1
ATOM 3688 C CA . GLN B 1 109 ? 19.328 -12.977 -21.969 1 98.25 109 GLN B CA 1
ATOM 3689 C C . GLN B 1 109 ? 20.734 -12.531 -22.359 1 98.25 109 GLN B C 1
ATOM 3691 O O . GLN B 1 109 ? 21.328 -13.094 -23.266 1 98.25 109 GLN B O 1
ATOM 3696 N N . ALA B 1 110 ? 21.172 -11.523 -21.688 1 97.75 110 ALA B N 1
ATOM 3697 C CA . ALA B 1 110 ? 22.453 -10.898 -22.031 1 97.75 110 ALA B CA 1
ATOM 3698 C C . ALA B 1 110 ? 23.594 -11.906 -21.953 1 97.75 110 ALA B C 1
ATOM 3700 O O . ALA B 1 110 ? 24.594 -11.781 -22.656 1 97.75 110 ALA B O 1
ATOM 3701 N N . VAL B 1 111 ? 23.469 -12.938 -21.125 1 97 111 VAL B N 1
ATOM 3702 C CA . VAL B 1 111 ? 24.531 -13.914 -20.969 1 97 111 VAL B CA 1
ATOM 3703 C C . VAL B 1 111 ? 24.141 -15.227 -21.641 1 97 111 VAL B C 1
ATOM 3705 O O . VAL B 1 111 ? 24.812 -16.25 -21.469 1 97 111 VAL B O 1
ATOM 3708 N N . GLY B 1 112 ? 23.031 -15.289 -22.281 1 97.56 112 GLY B N 1
ATOM 3709 C CA . GLY B 1 112 ? 22.609 -16.438 -23.062 1 97.56 112 GLY B CA 1
ATOM 3710 C C . GLY B 1 112 ? 22.125 -17.594 -22.219 1 97.56 112 GLY B C 1
ATOM 3711 O O . GLY B 1 112 ? 22.234 -18.75 -22.609 1 97.56 112 GLY B O 1
ATOM 3712 N N . ARG B 1 113 ? 21.562 -17.297 -21.078 1 98.12 113 ARG B N 1
ATOM 3713 C CA . ARG B 1 113 ? 21.078 -18.328 -20.172 1 98.12 113 ARG B CA 1
ATOM 3714 C C . ARG B 1 113 ? 19.609 -18.094 -19.812 1 98.12 113 ARG B C 1
ATOM 3716 O O . ARG B 1 113 ? 19.094 -16.984 -20 1 98.12 113 ARG B O 1
ATOM 3723 N N . SER B 1 114 ? 18.984 -19.156 -19.328 1 98.38 114 SER B N 1
ATOM 3724 C CA . SER B 1 114 ? 17.672 -18.969 -18.719 1 98.38 114 SER B CA 1
ATOM 3725 C C . SER B 1 114 ? 17.797 -18.25 -17.375 1 98.38 114 SER B C 1
ATOM 3727 O O . SER B 1 114 ? 18.859 -18.266 -16.75 1 98.38 114 SER B O 1
ATOM 3729 N N . VAL B 1 115 ? 16.688 -17.609 -16.984 1 98.38 115 VAL B N 1
ATOM 3730 C CA . VAL B 1 115 ? 16.672 -16.969 -15.664 1 98.38 115 VAL B CA 1
ATOM 3731 C C . VAL B 1 115 ? 17 -18 -14.586 1 98.38 115 VAL B C 1
ATOM 3733 O O . VAL B 1 115 ? 17.781 -17.734 -13.68 1 98.38 115 VAL B O 1
ATOM 3736 N N . SER B 1 116 ? 16.422 -19.188 -14.672 1 98 116 SER B N 1
ATOM 3737 C CA . SER B 1 116 ? 16.641 -20.234 -13.672 1 98 116 SER B CA 1
ATOM 3738 C C . SER B 1 116 ? 18.094 -20.656 -13.625 1 98 116 SER B C 1
ATOM 3740 O O . SER B 1 116 ? 18.672 -20.797 -12.547 1 98 116 SER B O 1
ATOM 3742 N N . ALA B 1 117 ? 18.672 -20.859 -14.766 1 97.75 117 ALA B N 1
ATOM 3743 C CA . ALA B 1 117 ? 20.078 -21.25 -14.82 1 97.75 117 ALA B CA 1
ATOM 3744 C C . ALA B 1 117 ? 20.969 -20.141 -14.258 1 97.75 117 ALA B C 1
ATOM 3746 O O . ALA B 1 117 ? 21.922 -20.422 -13.523 1 97.75 117 ALA B O 1
ATOM 3747 N N . HIS B 1 118 ? 20.641 -18.938 -14.594 1 97.12 118 HIS B N 1
ATOM 3748 C CA . HIS B 1 118 ? 21.422 -17.797 -14.164 1 97.12 118 HIS B CA 1
ATOM 3749 C C . HIS B 1 118 ? 21.375 -17.625 -12.648 1 97.12 118 HIS B C 1
ATOM 3751 O O . HIS B 1 118 ? 22.359 -17.203 -12.031 1 97.12 118 HIS B O 1
ATOM 3757 N N . LEU B 1 119 ? 20.25 -17.953 -12.031 1 96.69 119 LEU B N 1
ATOM 3758 C CA . LEU B 1 119 ? 20.047 -17.734 -10.602 1 96.69 119 LEU B CA 1
ATOM 3759 C C . LEU B 1 119 ? 20.406 -19 -9.812 1 96.69 119 LEU B C 1
ATOM 3761 O O . LEU B 1 119 ? 20.391 -18.984 -8.586 1 96.69 119 LEU B O 1
ATOM 3765 N N . GLY B 1 120 ? 20.734 -20.156 -10.445 1 96.44 120 GLY B N 1
ATOM 3766 C CA . GLY B 1 120 ? 21.078 -21.406 -9.773 1 96.44 120 GLY B CA 1
ATOM 3767 C C . GLY B 1 120 ? 19.922 -22.391 -9.742 1 96.44 120 GLY B C 1
ATOM 3768 O O . GLY B 1 120 ? 19.297 -22.594 -8.695 1 96.44 120 GLY B O 1
ATOM 3769 N N . GLN B 1 121 ? 19.781 -23.062 -10.844 1 97 121 GLN B N 1
ATOM 3770 C CA . GLN B 1 121 ? 18.672 -24 -11.031 1 97 121 GLN B CA 1
ATOM 3771 C C . GLN B 1 121 ? 18.906 -25.281 -10.227 1 97 121 GLN B C 1
ATOM 3773 O O . GLN B 1 121 ? 20 -25.844 -10.242 1 97 121 GLN B O 1
ATOM 3778 N N . VAL B 1 122 ? 17.875 -25.734 -9.547 1 97 122 VAL B N 1
ATOM 3779 C CA . VAL B 1 122 ? 18.016 -26.922 -8.711 1 97 122 VAL B CA 1
ATOM 3780 C C . VAL B 1 122 ? 17.078 -28.016 -9.195 1 97 122 VAL B C 1
ATOM 3782 O O . VAL B 1 122 ? 17.141 -29.156 -8.719 1 97 122 VAL B O 1
ATOM 3785 N N . ARG B 1 123 ? 16.266 -27.734 -10.188 1 97.31 123 ARG B N 1
ATOM 3786 C CA . ARG B 1 123 ? 15.336 -28.703 -10.766 1 97.31 123 ARG B CA 1
ATOM 3787 C C . ARG B 1 123 ? 14.938 -28.312 -12.18 1 97.31 123 ARG B C 1
ATOM 3789 O O . ARG B 1 123 ? 15.102 -27.156 -12.578 1 97.31 123 ARG B O 1
ATOM 3796 N N . ASP B 1 124 ? 14.391 -29.25 -12.977 1 96.88 124 ASP B N 1
ATOM 3797 C CA . ASP B 1 124 ? 14.031 -28.984 -14.359 1 96.88 124 ASP B CA 1
ATOM 3798 C C . ASP B 1 124 ? 12.523 -29.109 -14.562 1 96.88 124 ASP B C 1
ATOM 3800 O O . ASP B 1 124 ? 12.023 -28.922 -15.68 1 96.88 124 ASP B O 1
ATOM 3804 N N . ARG B 1 125 ? 11.812 -29.453 -13.469 1 97.38 125 ARG B N 1
ATOM 3805 C CA . ARG B 1 125 ? 10.352 -29.484 -13.438 1 97.38 125 ARG B CA 1
ATOM 3806 C C . ARG B 1 125 ? 9.812 -28.984 -12.102 1 97.38 125 ARG B C 1
ATOM 3808 O O . ARG B 1 125 ? 10.453 -29.172 -11.062 1 97.38 125 ARG B O 1
ATOM 3815 N N . VAL B 1 126 ? 8.672 -28.344 -12.133 1 97.81 126 VAL B N 1
ATOM 3816 C CA . VAL B 1 126 ? 8.039 -27.828 -10.922 1 97.81 126 VAL B CA 1
ATOM 3817 C C . VAL B 1 126 ? 6.633 -28.391 -10.789 1 97.81 126 VAL B C 1
ATOM 3819 O O . VAL B 1 126 ? 5.812 -28.266 -11.695 1 97.81 126 VAL B O 1
ATOM 3822 N N . ARG B 1 127 ? 6.344 -29.062 -9.68 1 98.12 127 ARG B N 1
ATOM 3823 C CA . ARG B 1 127 ? 5 -29.562 -9.414 1 98.12 127 ARG B CA 1
ATOM 3824 C C . ARG B 1 127 ? 4.004 -28.422 -9.266 1 98.12 127 ARG B C 1
ATOM 3826 O O . ARG B 1 127 ? 4.375 -27.312 -8.867 1 98.12 127 ARG B O 1
ATOM 3833 N N . ILE B 1 128 ? 2.768 -28.719 -9.648 1 98.31 128 ILE B N 1
ATOM 3834 C CA . ILE B 1 128 ? 1.734 -27.703 -9.539 1 98.31 128 ILE B CA 1
ATOM 3835 C C . ILE B 1 128 ? 0.545 -28.25 -8.75 1 98.31 128 ILE B C 1
ATOM 3837 O O . ILE B 1 128 ? 0.387 -29.469 -8.617 1 98.31 128 ILE B O 1
ATOM 3841 N N . TYR B 1 129 ? -0.19 -27.375 -8.141 1 98.38 129 TYR B N 1
ATOM 3842 C CA . TYR B 1 129 ? -1.512 -27.75 -7.645 1 98.38 129 TYR B CA 1
ATOM 3843 C C . TYR B 1 129 ? -2.605 -27 -8.406 1 98.38 129 TYR B C 1
ATOM 3845 O O . TYR B 1 129 ? -2.424 -25.844 -8.797 1 98.38 129 TYR B O 1
ATOM 3853 N N . ALA B 1 130 ? -3.717 -27.688 -8.648 1 98.19 130 ALA B N 1
ATOM 3854 C CA . ALA B 1 130 ? -4.859 -27.125 -9.367 1 98.19 130 ALA B CA 1
ATOM 3855 C C . ALA B 1 130 ? -5.645 -26.156 -8.484 1 98.19 130 ALA B C 1
ATOM 3857 O O . ALA B 1 130 ? -6.145 -26.547 -7.422 1 98.19 130 ALA B O 1
ATOM 3858 N N . SER B 1 131 ? -5.672 -24.953 -8.875 1 96.06 131 SER B N 1
ATOM 3859 C CA . SER B 1 131 ? -6.473 -23.953 -8.172 1 96.06 131 SER B CA 1
ATOM 3860 C C . SER B 1 131 ? -7.816 -23.734 -8.859 1 96.06 131 SER B C 1
ATOM 3862 O O . SER B 1 131 ? -7.867 -23.281 -10.008 1 96.06 131 SER B O 1
ATOM 3864 N N . SER B 1 132 ? -8.828 -24.062 -8.148 1 94.06 132 SER B N 1
ATOM 3865 C CA . SER B 1 132 ? -10.172 -24.078 -8.711 1 94.06 132 SER B CA 1
ATOM 3866 C C . SER B 1 132 ? -11.055 -23.016 -8.047 1 94.06 132 SER B C 1
ATOM 3868 O O . SER B 1 132 ? -10.555 -22.109 -7.375 1 94.06 132 SER B O 1
ATOM 3870 N N . THR B 1 133 ? -12.359 -23.031 -8.297 1 92.44 133 THR B N 1
ATOM 3871 C CA . THR B 1 133 ? -13.289 -21.938 -7.977 1 92.44 133 THR B CA 1
ATOM 3872 C C . THR B 1 133 ? -13.992 -22.203 -6.648 1 92.44 133 THR B C 1
ATOM 3874 O O . THR B 1 133 ? -13.555 -23.047 -5.863 1 92.44 133 THR B O 1
ATOM 3877 N N . PHE B 1 134 ? -14.984 -21.438 -6.391 1 92.38 134 PHE B N 1
ATOM 3878 C CA . PHE B 1 134 ? -15.703 -21.484 -5.121 1 92.38 134 PHE B CA 1
ATOM 3879 C C . PHE B 1 134 ? -16.656 -22.672 -5.082 1 92.38 134 PHE B C 1
ATOM 3881 O O . PHE B 1 134 ? -17.312 -22.984 -6.078 1 92.38 134 PHE B O 1
ATOM 3888 N N . LEU B 1 135 ? -16.781 -23.266 -3.949 1 95.5 135 LEU B N 1
ATOM 3889 C CA . LEU B 1 135 ? -17.578 -24.469 -3.727 1 95.5 135 LEU B CA 1
ATOM 3890 C C . LEU B 1 135 ? -19.062 -24.172 -3.904 1 95.5 135 LEU B C 1
ATOM 3892 O O . LEU B 1 135 ? -19.859 -25.078 -4.176 1 95.5 135 LEU B O 1
ATOM 3896 N N . ASP B 1 136 ? -19.422 -22.938 -3.771 1 91.75 136 ASP B N 1
ATOM 3897 C CA . ASP B 1 136 ? -20.844 -22.594 -3.896 1 91.75 136 ASP B CA 1
ATOM 3898 C C . ASP B 1 136 ? -21.25 -22.484 -5.363 1 91.75 136 ASP B C 1
ATOM 3900 O O . ASP B 1 136 ? -22.422 -22.281 -5.668 1 91.75 136 ASP B O 1
ATOM 3904 N N . GLU B 1 137 ? -20.344 -22.672 -6.266 1 92.12 137 GLU B N 1
ATOM 3905 C CA . GLU B 1 137 ? -20.672 -22.5 -7.684 1 92.12 137 GLU B CA 1
ATOM 3906 C C . GLU B 1 137 ? -21.312 -23.766 -8.25 1 92.12 137 GLU B C 1
ATOM 3908 O O . GLU B 1 137 ? -21.875 -23.734 -9.344 1 92.12 137 GLU B O 1
ATOM 3913 N N . GLY B 1 138 ? -21.328 -24.891 -7.578 1 95.31 138 GLY B N 1
ATOM 3914 C CA . GLY B 1 138 ? -21.953 -26.125 -8.023 1 95.31 138 GLY B CA 1
ATOM 3915 C C . GLY B 1 138 ? -21.797 -27.266 -7.027 1 95.31 138 GLY B C 1
ATOM 3916 O O . GLY B 1 138 ? -21.094 -27.125 -6.02 1 95.31 138 GLY B O 1
ATOM 3917 N N . PRO B 1 139 ? -22.5 -28.344 -7.34 1 97.75 139 PRO B N 1
ATOM 3918 C CA . PRO B 1 139 ? -22.344 -29.531 -6.488 1 97.75 139 PRO B CA 1
ATOM 3919 C C . PRO B 1 139 ? -20.953 -30.172 -6.633 1 97.75 139 PRO B C 1
ATOM 3921 O O . PRO B 1 139 ? -20.172 -29.766 -7.48 1 97.75 139 PRO B O 1
ATOM 3924 N N . ALA B 1 140 ? -20.672 -31.172 -5.816 1 98.38 140 ALA B N 1
ATOM 3925 C CA . ALA B 1 140 ? -19.375 -31.828 -5.777 1 98.38 140 ALA B CA 1
ATOM 3926 C C . ALA B 1 140 ? -18.969 -32.344 -7.16 1 98.38 140 ALA B C 1
ATOM 3928 O O . ALA B 1 140 ? -17.797 -32.25 -7.547 1 98.38 140 ALA B O 1
ATOM 3929 N N . GLY B 1 141 ? -19.875 -32.875 -7.859 1 98.31 141 GLY B N 1
ATOM 3930 C CA . GLY B 1 141 ? -19.609 -33.375 -9.195 1 98.31 141 GLY B CA 1
ATOM 3931 C C . GLY B 1 141 ? -19.109 -32.312 -10.148 1 98.31 141 GLY B C 1
ATOM 3932 O O . GLY B 1 141 ? -18.219 -32.562 -10.977 1 98.31 141 GLY B O 1
ATOM 3933 N N . PHE B 1 142 ? -19.672 -31.156 -10.078 1 97.44 142 PHE B N 1
ATOM 3934 C CA . PHE B 1 142 ? -19.234 -30 -10.859 1 97.44 142 PHE B CA 1
ATOM 3935 C C . PHE B 1 142 ? -17.75 -29.719 -10.617 1 97.44 142 PHE B C 1
ATOM 3937 O O . PHE B 1 142 ? -16.984 -29.516 -11.562 1 97.44 142 PHE B O 1
ATOM 3944 N N . HIS B 1 143 ? -17.328 -29.703 -9.398 1 98.06 143 HIS B N 1
ATOM 3945 C CA . HIS B 1 143 ? -15.945 -29.406 -9.031 1 98.06 143 HIS B CA 1
ATOM 3946 C C . HIS B 1 143 ? -15.016 -30.547 -9.461 1 98.06 143 HIS B C 1
ATOM 3948 O O . HIS B 1 143 ? -13.891 -30.297 -9.906 1 98.06 143 HIS B O 1
ATOM 3954 N N . ALA B 1 144 ? -15.445 -31.781 -9.297 1 98.19 144 ALA B N 1
ATOM 3955 C CA . ALA B 1 144 ? -14.656 -32.906 -9.766 1 98.19 144 ALA B CA 1
ATOM 3956 C C . ALA B 1 144 ? -14.391 -32.812 -11.266 1 98.19 144 ALA B C 1
ATOM 3958 O O . ALA B 1 144 ? -13.281 -33.094 -11.727 1 98.19 144 ALA B O 1
ATOM 3959 N N . ASP B 1 145 ? -15.414 -32.406 -11.984 1 97.56 145 ASP B N 1
ATOM 3960 C CA . ASP B 1 145 ? -15.305 -32.281 -13.43 1 97.56 145 ASP B CA 1
ATOM 3961 C C . ASP B 1 145 ? -14.32 -31.156 -13.797 1 97.56 145 ASP B C 1
ATOM 3963 O O . ASP B 1 145 ? -13.555 -31.281 -14.758 1 97.56 145 ASP B O 1
ATOM 3967 N N . LEU B 1 146 ? -14.32 -30.109 -13.078 1 95.88 146 LEU B N 1
ATOM 3968 C CA . LEU B 1 146 ? -13.422 -28.984 -13.328 1 95.88 146 LEU B CA 1
ATOM 3969 C C . LEU B 1 146 ? -11.969 -29.406 -13.125 1 95.88 146 LEU B C 1
ATOM 3971 O O . LEU B 1 146 ? -11.078 -28.906 -13.812 1 95.88 146 LEU B O 1
ATOM 3975 N N . LEU B 1 147 ? -11.742 -30.281 -12.188 1 97.81 147 LEU B N 1
ATOM 3976 C CA . LEU B 1 147 ? -10.383 -30.656 -11.805 1 97.81 147 LEU B CA 1
ATOM 3977 C C . LEU B 1 147 ? -9.859 -31.781 -12.711 1 97.81 147 LEU B C 1
ATOM 3979 O O . LEU B 1 147 ? -8.648 -32 -12.797 1 97.81 147 LEU B O 1
ATOM 3983 N N . ALA B 1 148 ? -10.75 -32.469 -13.383 1 97.44 148 ALA B N 1
ATOM 3984 C CA . ALA B 1 148 ? -10.453 -33.719 -14.086 1 97.44 148 ALA B CA 1
ATOM 3985 C C . ALA B 1 148 ? -9.344 -33.531 -15.109 1 97.44 148 ALA B C 1
ATOM 3987 O O . ALA B 1 148 ? -8.422 -34.344 -15.188 1 97.44 148 ALA B O 1
ATOM 3988 N N . PRO B 1 149 ? -9.344 -32.438 -15.891 1 96.56 149 PRO B N 1
ATOM 3989 C CA . PRO B 1 149 ? -8.305 -32.281 -16.906 1 96.56 149 PRO B CA 1
ATOM 3990 C C . PRO B 1 149 ? -6.898 -32.25 -16.312 1 96.56 149 PRO B C 1
ATOM 3992 O O . PRO B 1 149 ? -5.949 -32.719 -16.922 1 96.56 149 PRO B O 1
ATOM 3995 N N . LEU B 1 150 ? -6.719 -31.688 -15.156 1 97.69 150 LEU B N 1
ATOM 3996 C CA . LEU B 1 150 ? -5.406 -31.609 -14.531 1 97.69 150 LEU B CA 1
ATOM 3997 C C . LEU B 1 150 ? -5.047 -32.906 -13.836 1 97.69 150 LEU B C 1
ATOM 3999 O O . LEU B 1 150 ? -3.883 -33.312 -13.82 1 97.69 150 LEU B O 1
ATOM 4003 N N . LEU B 1 151 ? -6.094 -33.531 -13.266 1 97.69 151 LEU B N 1
ATOM 4004 C CA . LEU B 1 151 ? -5.859 -34.844 -12.641 1 97.69 151 LEU B CA 1
ATOM 4005 C C . LEU B 1 151 ? -5.391 -35.875 -13.68 1 97.69 151 LEU B C 1
ATOM 4007 O O . LEU B 1 151 ? -4.539 -36.688 -13.391 1 97.69 151 LEU B O 1
ATOM 4011 N N . GLU B 1 152 ? -5.93 -35.75 -14.812 1 97.44 152 GLU B N 1
ATOM 4012 C CA . GLU B 1 152 ? -5.562 -36.656 -15.906 1 97.44 152 GLU B CA 1
ATOM 4013 C C . GLU B 1 152 ? -4.113 -36.406 -16.328 1 97.44 152 GLU B C 1
ATOM 4015 O O . GLU B 1 152 ? -3.492 -37.312 -16.922 1 97.44 152 GLU B O 1
ATOM 4020 N N . ARG B 1 153 ? -3.609 -35.25 -16.047 1 97.69 153 ARG B N 1
ATOM 4021 C CA . ARG B 1 153 ? -2.229 -34.906 -16.375 1 97.69 153 ARG B CA 1
ATOM 4022 C C . ARG B 1 153 ? -1.294 -35.188 -15.211 1 97.69 153 ARG B C 1
ATOM 4024 O O . ARG B 1 153 ? -0.131 -34.781 -15.227 1 97.69 153 ARG B O 1
ATOM 4031 N N . GLY B 1 154 ? -1.788 -35.875 -14.156 1 98.19 154 GLY B N 1
ATOM 4032 C CA . GLY B 1 154 ? -0.943 -36.312 -13.07 1 98.19 154 GLY B CA 1
ATOM 4033 C C . GLY B 1 154 ? -0.933 -35.375 -11.875 1 98.19 154 GLY B C 1
ATOM 4034 O O . GLY B 1 154 ? -0.24 -35.625 -10.891 1 98.19 154 GLY B O 1
ATOM 4035 N N . VAL B 1 155 ? -1.655 -34.281 -11.906 1 98.44 155 VAL B N 1
ATOM 4036 C CA . VAL B 1 155 ? -1.758 -33.375 -10.766 1 98.44 155 VAL B CA 1
ATOM 4037 C C . VAL B 1 155 ? -2.508 -34.062 -9.625 1 98.44 155 VAL B C 1
ATOM 4039 O O . VAL B 1 155 ? -3.541 -34.688 -9.844 1 98.44 155 VAL B O 1
ATOM 4042 N N . ARG B 1 156 ? -1.984 -33.938 -8.422 1 98.31 156 ARG B N 1
ATOM 4043 C CA . ARG B 1 156 ? -2.596 -34.656 -7.305 1 98.31 156 ARG B CA 1
ATOM 4044 C C . ARG B 1 156 ? -2.854 -33.719 -6.129 1 98.31 156 ARG B C 1
ATOM 4046 O O . ARG B 1 156 ? -3.02 -34.188 -4.992 1 98.31 156 ARG B O 1
ATOM 4053 N N . LEU B 1 157 ? -2.744 -32.469 -6.332 1 98.31 157 LEU B N 1
ATOM 4054 C CA . LEU B 1 157 ? -3.074 -31.422 -5.355 1 98.31 157 LEU B CA 1
ATOM 4055 C C . LEU B 1 157 ? -4.059 -30.422 -5.938 1 98.31 157 LEU B C 1
ATOM 4057 O O . LEU B 1 157 ? -3.924 -30.016 -7.094 1 98.31 157 LEU B O 1
ATOM 4061 N N . ALA B 1 158 ? -5.105 -30.094 -5.148 1 98.5 158 ALA B N 1
ATOM 4062 C CA . ALA B 1 158 ? -6.121 -29.172 -5.641 1 98.5 158 ALA B CA 1
ATOM 4063 C C . ALA B 1 158 ? -6.582 -28.219 -4.535 1 98.5 158 ALA B C 1
ATOM 4065 O O . ALA B 1 158 ? -6.742 -28.641 -3.383 1 98.5 158 ALA B O 1
ATOM 4066 N N . LYS B 1 159 ? -6.715 -27 -4.871 1 98.25 159 LYS B N 1
ATOM 4067 C CA . LYS B 1 159 ? -7.305 -26 -3.979 1 98.25 159 LYS B CA 1
ATOM 4068 C C . LYS B 1 159 ? -8.688 -25.578 -4.465 1 98.25 159 LYS B C 1
ATOM 4070 O O . LYS B 1 159 ? -8.891 -25.344 -5.656 1 98.25 159 LYS B O 1
ATOM 4075 N N . VAL B 1 160 ? -9.625 -25.578 -3.6 1 97.38 160 VAL B N 1
ATOM 4076 C CA . VAL B 1 160 ? -10.945 -25.016 -3.857 1 97.38 160 VAL B CA 1
ATOM 4077 C C . VAL B 1 160 ? -11.234 -23.906 -2.854 1 97.38 160 VAL B C 1
ATOM 4079 O O . VAL B 1 160 ? -10.531 -23.766 -1.853 1 97.38 160 VAL B O 1
ATOM 4082 N N . ARG B 1 161 ? -12.18 -23.094 -3.16 1 95.12 161 ARG B N 1
ATOM 4083 C CA . ARG B 1 161 ? -12.469 -21.922 -2.334 1 95.12 161 ARG B CA 1
ATOM 4084 C C . ARG B 1 161 ? -13.781 -22.094 -1.574 1 95.12 161 ARG B C 1
ATOM 4086 O O . ARG B 1 161 ? -14.711 -22.719 -2.078 1 95.12 161 ARG B O 1
ATOM 4093 N N . ILE B 1 162 ? -13.766 -21.547 -0.376 1 94.25 162 ILE B N 1
ATOM 4094 C CA . ILE B 1 162 ? -14.945 -21.562 0.485 1 94.25 162 ILE B CA 1
ATOM 4095 C C . ILE B 1 162 ? -15.461 -20.141 0.684 1 94.25 162 ILE B C 1
ATOM 4097 O O . ILE B 1 162 ? -14.672 -19.188 0.793 1 94.25 162 ILE B O 1
ATOM 4101 N N . GLY B 1 163 ? -16.766 -19.969 0.699 1 90.31 163 GLY B N 1
ATOM 4102 C CA . GLY B 1 163 ? -17.375 -18.656 0.78 1 90.31 163 GLY B CA 1
ATOM 4103 C C . GLY B 1 163 ? -18.219 -18.453 2.029 1 90.31 163 GLY B C 1
ATOM 4104 O O . GLY B 1 163 ? -18.062 -19.203 3.004 1 90.31 163 GLY B O 1
ATOM 4105 N N . PRO B 1 164 ? -19.031 -17.406 1.956 1 87.06 164 PRO B N 1
ATOM 4106 C CA . PRO B 1 164 ? -19.797 -17.016 3.145 1 87.06 164 PRO B CA 1
ATOM 4107 C C . PRO B 1 164 ? -20.75 -18.109 3.617 1 87.06 164 PRO B C 1
ATOM 4109 O O . PRO B 1 164 ? -21.047 -18.203 4.812 1 87.06 164 PRO B O 1
ATOM 4112 N N . GLU B 1 165 ? -21.297 -18.875 2.654 1 89.62 165 GLU B N 1
ATOM 4113 C CA . GLU B 1 165 ? -22.125 -20.031 3.029 1 89.62 165 GLU B CA 1
ATOM 4114 C C . GLU B 1 165 ? -21.266 -21.25 3.324 1 89.62 165 GLU B C 1
ATOM 4116 O O . GLU B 1 165 ? -21.422 -22.297 2.689 1 89.62 165 GLU B O 1
ATOM 4121 N N . TRP B 1 166 ? -20.5 -21.094 4.398 1 93.38 166 TRP B N 1
ATOM 4122 C CA . TRP B 1 166 ? -19.391 -22.016 4.645 1 93.38 166 TRP B CA 1
ATOM 4123 C C . TRP B 1 166 ? -19.891 -23.375 5.07 1 93.38 166 TRP B C 1
ATOM 4125 O O . TRP B 1 166 ? -19.281 -24.406 4.777 1 93.38 166 TRP B O 1
ATOM 4135 N N . GLN B 1 167 ? -21.062 -23.5 5.742 1 94.5 167 GLN B N 1
ATOM 4136 C CA . GLN B 1 167 ? -21.594 -24.797 6.148 1 94.5 167 GLN B CA 1
ATOM 4137 C C . GLN B 1 167 ? -21.969 -25.641 4.934 1 94.5 167 GLN B C 1
ATOM 4139 O O . GLN B 1 167 ? -21.672 -26.828 4.875 1 94.5 167 GLN B O 1
ATOM 4144 N N . GLN B 1 168 ? -22.641 -24.969 4.047 1 95.62 168 GLN B N 1
ATOM 4145 C CA . GLN B 1 168 ? -22.984 -25.656 2.801 1 95.62 168 GLN B CA 1
ATOM 4146 C C . GLN B 1 168 ? -21.734 -26.016 2.012 1 95.62 168 GLN B C 1
ATOM 4148 O O . GLN B 1 168 ? -21.656 -27.094 1.42 1 95.62 168 GLN B O 1
ATOM 4153 N N . ASP B 1 169 ? -20.781 -25.141 1.97 1 96.56 169 ASP B N 1
ATOM 4154 C CA . ASP B 1 169 ? -19.531 -25.391 1.266 1 96.56 169 ASP B CA 1
ATOM 4155 C C . ASP B 1 169 ? -18.797 -26.578 1.857 1 96.56 169 ASP B C 1
ATOM 4157 O O . ASP B 1 169 ? -18.188 -27.375 1.125 1 96.56 169 ASP B O 1
ATOM 4161 N N . LEU B 1 170 ? -18.828 -26.734 3.148 1 97.69 170 LEU B N 1
ATOM 4162 C CA . LEU B 1 170 ? -18.156 -27.859 3.799 1 97.69 170 LEU B CA 1
ATOM 4163 C C . LEU B 1 170 ? -18.844 -29.172 3.451 1 97.69 170 LEU B C 1
ATOM 4165 O O . LEU B 1 170 ? -18.188 -30.219 3.338 1 97.69 170 LEU B O 1
ATOM 4169 N N . ARG B 1 171 ? -20.172 -29.125 3.334 1 98.06 171 ARG B N 1
ATOM 4170 C CA . ARG B 1 171 ? -20.859 -30.312 2.871 1 98.06 171 ARG B CA 1
ATOM 4171 C C . ARG B 1 171 ? -20.438 -30.688 1.457 1 98.06 171 ARG B C 1
ATOM 4173 O O . ARG B 1 171 ? -20.141 -31.859 1.179 1 98.06 171 ARG B O 1
ATOM 4180 N N . THR B 1 172 ? -20.391 -29.703 0.618 1 98.44 172 THR B N 1
ATOM 4181 C CA . THR B 1 172 ? -19.938 -29.922 -0.751 1 98.44 172 THR B CA 1
ATOM 4182 C C . THR B 1 172 ? -18.5 -30.453 -0.771 1 98.44 172 THR B C 1
ATOM 4184 O O . THR B 1 172 ? -18.188 -31.359 -1.542 1 98.44 172 THR B O 1
ATOM 4187 N N . LEU B 1 173 ? -17.688 -29.875 0.029 1 98.5 173 LEU B N 1
ATOM 4188 C CA . LEU B 1 173 ? -16.297 -30.297 0.132 1 98.5 173 LEU B CA 1
ATOM 4189 C C . LEU B 1 173 ? -16.203 -31.766 0.557 1 98.5 173 LEU B C 1
ATOM 4191 O O . LEU B 1 173 ? -15.375 -32.5 0.034 1 98.5 173 LEU B O 1
ATOM 4195 N N . THR B 1 174 ? -16.969 -32.125 1.55 1 98.31 174 THR B N 1
ATOM 4196 C CA . THR B 1 174 ? -16.984 -33.5 2.031 1 98.31 174 THR B CA 1
ATOM 4197 C C . THR B 1 174 ? -17.359 -34.469 0.907 1 98.31 174 THR B C 1
ATOM 4199 O O . THR B 1 174 ? -16.719 -35.5 0.734 1 98.31 174 THR B O 1
ATOM 4202 N N . GLU B 1 175 ? -18.375 -34.062 0.195 1 98.56 175 GLU B N 1
ATOM 4203 C CA . GLU B 1 175 ? -18.781 -34.875 -0.947 1 98.56 175 GLU B CA 1
ATOM 4204 C C . GLU B 1 175 ? -17.688 -34.938 -2.006 1 98.56 175 GLU B C 1
ATOM 4206 O O . GLU B 1 175 ? -17.438 -36 -2.594 1 98.56 175 GLU B O 1
ATOM 4211 N N . LEU B 1 176 ? -17.078 -33.812 -2.299 1 98.5 176 LEU B N 1
ATOM 4212 C CA . LEU B 1 176 ? -15.992 -33.75 -3.268 1 98.5 176 LEU B CA 1
ATOM 4213 C C . LEU B 1 176 ? -14.844 -34.656 -2.863 1 98.5 176 LEU B C 1
ATOM 4215 O O . LEU B 1 176 ? -14.258 -35.344 -3.709 1 98.5 176 LEU B O 1
ATOM 4219 N N . ARG B 1 177 ? -14.484 -34.625 -1.582 1 97.69 177 ARG B N 1
ATOM 4220 C CA . ARG B 1 177 ? -13.438 -35.5 -1.071 1 97.69 177 ARG B CA 1
ATOM 4221 C C . ARG B 1 177 ? -13.719 -36.969 -1.434 1 97.69 177 ARG B C 1
ATOM 4223 O O . ARG B 1 177 ? -12.797 -37.719 -1.798 1 97.69 177 ARG B O 1
ATOM 4230 N N . GLY B 1 178 ? -14.914 -37.344 -1.361 1 97.06 178 GLY B N 1
ATOM 4231 C CA . GLY B 1 178 ? -15.305 -38.719 -1.678 1 97.06 178 GLY B CA 1
ATOM 4232 C C . GLY B 1 178 ? -15.227 -39.031 -3.158 1 97.06 178 GLY B C 1
ATOM 4233 O O . GLY B 1 178 ? -15.109 -40.188 -3.545 1 97.06 178 GLY B O 1
ATOM 4234 N N . LEU B 1 179 ? -15.289 -38.031 -4 1 97.69 179 LEU B N 1
ATOM 4235 C CA . LEU B 1 179 ? -15.297 -38.219 -5.449 1 97.69 179 LEU B CA 1
ATOM 4236 C C . LEU B 1 179 ? -13.875 -38.219 -6 1 97.69 179 LEU B C 1
ATOM 4238 O O . LEU B 1 179 ? -13.641 -38.719 -7.109 1 97.69 179 LEU B O 1
ATOM 4242 N N . LEU B 1 180 ? -12.938 -37.719 -5.285 1 97.62 180 LEU B N 1
ATOM 4243 C CA . LEU B 1 180 ? -11.555 -37.625 -5.742 1 97.62 180 LEU B CA 1
ATOM 4244 C C . LEU B 1 180 ? -10.758 -38.844 -5.332 1 97.62 180 LEU B C 1
ATOM 4246 O O . LEU B 1 180 ? -11.031 -39.438 -4.293 1 97.62 180 LEU B O 1
ATOM 4250 N N . PRO B 1 181 ? -9.797 -39.219 -6.191 1 96.62 181 PRO B N 1
ATOM 4251 C CA . PRO B 1 181 ? -8.891 -40.281 -5.75 1 96.62 181 PRO B CA 1
ATOM 4252 C C . PRO B 1 181 ? -8.273 -40 -4.383 1 96.62 181 PRO B C 1
ATOM 4254 O O . PRO B 1 181 ? -8 -38.844 -4.047 1 96.62 181 PRO B O 1
ATOM 4257 N N . ASP B 1 182 ? -7.867 -41.062 -3.605 1 95 182 ASP B N 1
ATOM 4258 C CA . ASP B 1 182 ? -7.371 -40.969 -2.238 1 95 182 ASP B CA 1
ATOM 4259 C C . ASP B 1 182 ? -6.043 -40.188 -2.189 1 95 182 ASP B C 1
ATOM 4261 O O . ASP B 1 182 ? -5.707 -39.594 -1.176 1 95 182 ASP B O 1
ATOM 4265 N N . ASP B 1 183 ? -5.34 -40.25 -3.227 1 96.75 183 ASP B N 1
ATOM 4266 C CA . ASP B 1 183 ? -4.004 -39.656 -3.211 1 96.75 183 ASP B CA 1
ATOM 4267 C C . ASP B 1 183 ? -4.051 -38.188 -3.607 1 96.75 183 ASP B C 1
ATOM 4269 O O . ASP B 1 183 ? -3.012 -37.531 -3.691 1 96.75 183 ASP B O 1
ATOM 4273 N N . VAL B 1 184 ? -5.234 -37.625 -3.891 1 97.88 184 VAL B N 1
ATOM 4274 C CA . VAL B 1 184 ? -5.379 -36.219 -4.188 1 97.88 184 VAL B CA 1
ATOM 4275 C C . VAL B 1 184 ? -5.496 -35.438 -2.889 1 97.88 184 VAL B C 1
ATOM 4277 O O . VAL B 1 184 ? -6.375 -35.688 -2.068 1 97.88 184 VAL B O 1
ATOM 4280 N N . GLU B 1 185 ? -4.574 -34.5 -2.676 1 97.75 185 GLU B N 1
ATOM 4281 C CA . GLU B 1 185 ? -4.598 -33.625 -1.508 1 97.75 185 GLU B CA 1
ATOM 4282 C C . GLU B 1 185 ? -5.395 -32.344 -1.787 1 97.75 185 GLU B C 1
ATOM 4284 O O . GLU B 1 185 ? -5.348 -31.812 -2.895 1 97.75 185 GLU B O 1
ATOM 4289 N N . LEU B 1 186 ? -6.113 -31.906 -0.737 1 98.44 186 LEU B N 1
ATOM 4290 C CA . LEU B 1 186 ? -6.961 -30.719 -0.907 1 98.44 186 LEU B CA 1
ATOM 4291 C C . LEU B 1 186 ? -6.469 -29.562 -0.043 1 98.44 186 LEU B C 1
ATOM 4293 O O . LEU B 1 186 ? -6.016 -29.781 1.084 1 98.44 186 LEU B O 1
ATOM 4297 N N . MET B 1 187 ? -6.469 -28.375 -0.551 1 98.56 187 MET B N 1
ATOM 4298 C CA . MET B 1 187 ? -6.305 -27.109 0.169 1 98.56 187 MET B CA 1
ATOM 4299 C C . MET B 1 187 ? -7.555 -26.25 0.039 1 98.56 187 MET B C 1
ATOM 4301 O O . MET B 1 187 ? -8.32 -26.406 -0.911 1 98.56 187 MET B O 1
ATOM 4305 N N . ILE B 1 188 ? -7.742 -25.359 0.986 1 98.31 188 ILE B N 1
ATOM 4306 C CA . ILE B 1 188 ? -8.93 -24.516 0.992 1 98.31 188 ILE B CA 1
ATOM 4307 C C . ILE B 1 188 ? -8.516 -23.047 1.105 1 98.31 188 ILE B C 1
ATOM 4309 O O . ILE B 1 188 ? -7.613 -22.703 1.876 1 98.31 188 ILE B O 1
ATOM 4313 N N . ASP B 1 189 ? -9.18 -22.297 0.335 1 96.25 189 ASP B N 1
ATOM 4314 C CA . ASP B 1 189 ? -8.961 -20.844 0.335 1 96.25 189 ASP B CA 1
ATOM 4315 C C . ASP B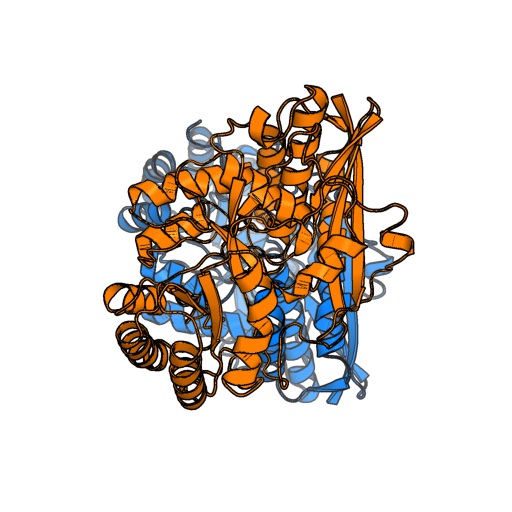 1 189 ? -10.195 -20.109 0.854 1 96.25 189 ASP B C 1
ATOM 4317 O O . ASP B 1 189 ? -11.273 -20.203 0.261 1 96.25 189 ASP B O 1
ATOM 4321 N N . GLY B 1 190 ? -9.961 -19.359 1.927 1 93.38 190 GLY B N 1
ATOM 4322 C CA . GLY B 1 190 ? -11.047 -18.609 2.529 1 93.38 190 GLY B CA 1
ATOM 4323 C C . GLY B 1 190 ? -11.219 -17.219 1.939 1 93.38 190 GLY B C 1
ATOM 4324 O O . GLY B 1 190 ? -12.234 -16.562 2.18 1 93.38 190 GLY B O 1
ATOM 4325 N N . SER B 1 191 ? -10.273 -16.734 1.219 1 89.56 191 SER B N 1
ATOM 4326 C CA . SER B 1 191 ? -10.32 -15.484 0.473 1 89.56 191 SER B CA 1
ATOM 4327 C C . SER B 1 191 ? -10.688 -14.312 1.379 1 89.56 191 SER B C 1
ATOM 4329 O O . SER B 1 191 ? -11.516 -13.477 1.011 1 89.56 191 SER B O 1
ATOM 4331 N N . ASP B 1 192 ? -10.227 -14.312 2.551 1 88.19 192 ASP B N 1
ATOM 4332 C CA . ASP B 1 192 ? -10.383 -13.219 3.502 1 88.19 192 ASP B CA 1
ATOM 4333 C C . ASP B 1 192 ? -11.844 -13.047 3.92 1 88.19 192 ASP B C 1
ATOM 4335 O O . ASP B 1 192 ? -12.297 -11.93 4.152 1 88.19 192 ASP B O 1
ATOM 4339 N N . THR B 1 193 ? -12.57 -14.016 4.008 1 87.81 193 THR B N 1
ATOM 4340 C CA . THR B 1 193 ? -14.016 -13.93 4.164 1 87.81 193 THR B CA 1
ATOM 4341 C C . THR B 1 193 ? -14.406 -13.961 5.641 1 87.81 193 THR B C 1
ATOM 4343 O O . THR B 1 193 ? -15.445 -13.422 6.027 1 87.81 193 THR B O 1
ATOM 4346 N N . PHE B 1 194 ? -13.625 -14.492 6.488 1 91.44 194 PHE B N 1
ATOM 4347 C CA . PHE B 1 194 ? -14.164 -14.938 7.766 1 91.44 194 PHE B CA 1
ATOM 4348 C C . PHE B 1 194 ? -13.547 -14.164 8.922 1 91.44 194 PHE B C 1
ATOM 4350 O O . PHE B 1 194 ? -12.484 -13.562 8.766 1 91.44 194 PHE B O 1
ATOM 4357 N N . THR B 1 195 ? -14.305 -14.172 9.992 1 90.75 195 THR B N 1
ATOM 4358 C CA . THR B 1 195 ? -13.789 -13.727 11.281 1 90.75 195 THR B CA 1
ATOM 4359 C C . THR B 1 195 ? -13.07 -14.875 12 1 90.75 195 THR B C 1
ATOM 4361 O O . THR B 1 195 ? -13.125 -16.016 11.555 1 90.75 195 THR B O 1
ATOM 4364 N N . LEU B 1 196 ? -12.398 -14.523 13.07 1 93.06 196 LEU B N 1
ATOM 4365 C CA . LEU B 1 196 ? -11.781 -15.547 13.906 1 93.06 196 LEU B CA 1
ATOM 4366 C C . LEU B 1 196 ? -12.82 -16.547 14.398 1 93.06 196 LEU B C 1
ATOM 4368 O O . LEU B 1 196 ? -12.586 -17.766 14.352 1 93.06 196 LEU B O 1
ATOM 4372 N N . ALA B 1 197 ? -13.977 -16.031 14.828 1 92.12 197 ALA B N 1
ATOM 4373 C CA . ALA B 1 197 ? -15.039 -16.859 15.391 1 92.12 197 ALA B CA 1
ATOM 4374 C C . ALA B 1 197 ? -15.531 -17.891 14.375 1 92.12 197 ALA B C 1
ATOM 4376 O O . ALA B 1 197 ? -15.867 -19.016 14.742 1 92.12 197 ALA B O 1
ATOM 4377 N N . THR B 1 198 ? -15.508 -17.547 13.102 1 92.56 198 THR B N 1
ATOM 4378 C CA . THR B 1 198 ? -15.977 -18.438 12.047 1 92.56 198 THR B CA 1
ATOM 4379 C C . THR B 1 198 ? -14.844 -19.312 11.539 1 92.56 198 THR B C 1
ATOM 4381 O O . THR B 1 198 ? -15.062 -20.484 11.195 1 92.56 198 THR B O 1
ATOM 4384 N N . SER B 1 199 ? -13.672 -18.797 11.539 1 96.31 199 SER B N 1
ATOM 4385 C CA . SER B 1 199 ? -12.523 -19.516 11.008 1 96.31 199 SER B CA 1
ATOM 4386 C C . SER B 1 199 ? -12.188 -20.734 11.867 1 96.31 199 SER B C 1
ATOM 4388 O O . SER B 1 199 ? -11.727 -21.75 11.359 1 96.31 199 SER B O 1
ATOM 4390 N N . MET B 1 200 ? -12.477 -20.641 13.148 1 95.75 200 MET B N 1
ATOM 4391 C CA . MET B 1 200 ? -12.078 -21.688 14.078 1 95.75 200 MET B CA 1
ATOM 4392 C C . MET B 1 200 ? -12.859 -22.969 13.82 1 95.75 200 MET B C 1
ATOM 4394 O O . MET B 1 200 ? -12.273 -24.031 13.625 1 95.75 200 MET B O 1
ATOM 4398 N N . PRO B 1 201 ? -14.172 -22.906 13.82 1 95.38 201 PRO B N 1
ATOM 4399 C CA . PRO B 1 201 ? -14.898 -24.141 13.516 1 95.38 201 PRO B CA 1
ATOM 4400 C C . PRO B 1 201 ? -14.625 -24.656 12.102 1 95.38 201 PRO B C 1
ATOM 4402 O O . PRO B 1 201 ? -14.617 -25.859 11.875 1 95.38 201 PRO B O 1
ATOM 4405 N N . ILE B 1 202 ? -14.375 -23.812 11.125 1 97.44 202 ILE B N 1
ATOM 4406 C CA . ILE B 1 202 ? -14.039 -24.234 9.773 1 97.44 202 ILE B CA 1
ATOM 4407 C C . ILE B 1 202 ? -12.719 -25.016 9.789 1 97.44 202 ILE B C 1
ATOM 4409 O O . ILE B 1 202 ? -12.633 -26.109 9.242 1 97.44 202 ILE B O 1
ATOM 4413 N N . ALA B 1 203 ? -11.734 -24.469 10.453 1 98.25 203 ALA B N 1
ATOM 4414 C CA . ALA B 1 203 ? -10.422 -25.094 10.531 1 98.25 203 ALA B CA 1
ATOM 4415 C C . ALA B 1 203 ? -10.508 -26.484 11.156 1 98.25 203 ALA B C 1
ATOM 4417 O O . ALA B 1 203 ? -9.82 -27.406 10.719 1 98.25 203 ALA B O 1
ATOM 4418 N N . ALA B 1 204 ? -11.352 -26.609 12.18 1 97.5 204 ALA B N 1
ATOM 4419 C CA . ALA B 1 204 ? -11.539 -27.906 12.82 1 97.5 204 ALA B CA 1
ATOM 4420 C C . ALA B 1 204 ? -12.078 -28.938 11.828 1 97.5 204 ALA B C 1
ATOM 4422 O O . ALA B 1 204 ? -11.57 -30.062 11.758 1 97.5 204 ALA B O 1
ATOM 4423 N N . ARG B 1 205 ? -13.039 -28.562 11.086 1 97.94 205 ARG B N 1
ATOM 4424 C CA . ARG B 1 205 ? -13.633 -29.469 10.109 1 97.94 205 ARG B CA 1
ATOM 4425 C C . ARG B 1 205 ? -12.648 -29.781 8.992 1 97.94 205 ARG B C 1
ATOM 4427 O O . ARG B 1 205 ? -12.625 -30.906 8.484 1 97.94 205 ARG B O 1
ATOM 4434 N N . LEU B 1 206 ? -11.898 -28.828 8.57 1 98.56 206 LEU B N 1
ATOM 4435 C CA . LEU B 1 206 ? -10.875 -29.062 7.555 1 98.56 206 LEU B CA 1
ATOM 4436 C C . LEU B 1 206 ? -9.836 -30.062 8.039 1 98.56 206 LEU B C 1
ATOM 4438 O O . LEU B 1 206 ? -9.344 -30.875 7.254 1 98.56 206 LEU B O 1
ATOM 4442 N N . GLY B 1 207 ? -9.516 -29.953 9.297 1 97.75 207 GLY B N 1
ATOM 4443 C CA . GLY B 1 207 ? -8.633 -30.938 9.891 1 97.75 207 GLY B CA 1
ATOM 4444 C C . GLY B 1 207 ? -9.172 -32.344 9.797 1 97.75 207 GLY B C 1
ATOM 4445 O O . GLY B 1 207 ? -8.438 -33.281 9.461 1 97.75 207 GLY B O 1
ATOM 4446 N N . GLU B 1 208 ? -10.422 -32.5 10.07 1 96.69 208 GLU B N 1
ATOM 4447 C CA . GLU B 1 208 ? -11.078 -33.812 9.992 1 96.69 208 GLU B CA 1
ATOM 4448 C C . GLU B 1 208 ? -11.031 -34.375 8.57 1 96.69 208 GLU B C 1
ATOM 4450 O O . GLU B 1 208 ? -10.961 -35.594 8.383 1 96.69 208 GLU B O 1
ATOM 4455 N N . LEU B 1 209 ? -11.023 -33.469 7.613 1 96.88 209 LEU B N 1
ATOM 4456 C CA . LEU B 1 209 ? -11.062 -33.875 6.211 1 96.88 209 LEU B CA 1
ATOM 4457 C C . LEU B 1 209 ? -9.656 -34.062 5.652 1 96.88 209 LEU B C 1
ATOM 4459 O O . LEU B 1 209 ? -9.484 -34.406 4.484 1 96.88 209 LEU B O 1
ATOM 4463 N N . GLY B 1 210 ? -8.688 -33.781 6.441 1 96.19 210 GLY B N 1
ATOM 4464 C CA . GLY B 1 210 ? -7.305 -33.938 6.023 1 96.19 210 GLY B CA 1
ATOM 4465 C C . GLY B 1 210 ? -6.836 -32.875 5.047 1 96.19 210 GLY B C 1
ATOM 4466 O O . GLY B 1 210 ? -6 -33.156 4.184 1 96.19 210 GLY B O 1
ATOM 4467 N N . VAL B 1 211 ? -7.344 -31.734 5.117 1 97.69 211 VAL B N 1
ATOM 4468 C CA . VAL B 1 211 ? -6.961 -30.609 4.266 1 97.69 211 VAL B CA 1
ATOM 4469 C C . VAL B 1 211 ? -5.543 -30.156 4.605 1 97.69 211 VAL B C 1
ATOM 4471 O O . VAL B 1 211 ? -5.16 -30.125 5.781 1 97.69 211 VAL B O 1
ATOM 4474 N N . ARG B 1 212 ? -4.781 -29.781 3.625 1 97.5 212 ARG B N 1
ATOM 4475 C CA . ARG B 1 212 ? -3.352 -29.531 3.773 1 97.5 212 ARG B CA 1
ATOM 4476 C C . ARG B 1 212 ? -3.098 -28.156 4.383 1 97.5 212 ARG B C 1
ATOM 4478 O O . ARG B 1 212 ? -2.186 -27.984 5.195 1 97.5 212 ARG B O 1
ATOM 4485 N N . TRP B 1 213 ? -3.814 -27.141 3.9 1 98.44 213 TRP B N 1
ATOM 4486 C CA . TRP B 1 213 ? -3.717 -25.828 4.523 1 98.44 213 TRP B CA 1
ATOM 4487 C C . TRP B 1 213 ? -4.969 -25 4.242 1 98.44 213 TRP B C 1
ATOM 4489 O O . TRP B 1 213 ? -5.75 -25.328 3.352 1 98.44 213 TRP B O 1
ATOM 4499 N N . PHE B 1 214 ? -5.246 -24.141 5.141 1 98.56 214 PHE B N 1
ATOM 4500 C CA . PHE B 1 214 ? -6.316 -23.156 5.062 1 98.56 214 PHE B CA 1
ATOM 4501 C C . PHE B 1 214 ? -5.758 -21.781 4.73 1 98.56 214 PHE B C 1
ATOM 4503 O O . PHE B 1 214 ? -5.102 -21.156 5.562 1 98.56 214 PHE B O 1
ATOM 4510 N N . GLU B 1 215 ? -6.09 -21.375 3.51 1 97.56 215 GLU B N 1
ATOM 4511 C CA . GLU B 1 215 ? -5.5 -20.156 2.961 1 97.56 215 GLU B CA 1
ATOM 4512 C C . GLU B 1 215 ? -6.387 -18.938 3.229 1 97.56 215 GLU B C 1
ATOM 4514 O O . GLU B 1 215 ? -7.594 -18.984 2.979 1 97.56 215 GLU B O 1
ATOM 4519 N N . GLU B 1 216 ? -5.816 -17.891 3.756 1 95.06 216 GLU B N 1
ATOM 4520 C CA . GLU B 1 216 ? -6.34 -16.547 3.951 1 95.06 216 GLU B CA 1
ATOM 4521 C C . GLU B 1 216 ? -7.785 -16.578 4.445 1 95.06 216 GLU B C 1
ATOM 4523 O O . GLU B 1 216 ? -8.656 -15.93 3.865 1 95.06 216 GLU B O 1
ATOM 4528 N N . PRO B 1 217 ? -8.031 -17.234 5.555 1 95.5 217 PRO B N 1
ATOM 4529 C CA . PRO B 1 217 ? -9.391 -17.219 6.102 1 95.5 217 PRO B CA 1
ATOM 4530 C C . PRO B 1 217 ? -9.82 -15.844 6.598 1 95.5 217 PRO B C 1
ATOM 4532 O O . PRO B 1 217 ? -11 -15.484 6.508 1 95.5 217 PRO B O 1
ATOM 4535 N N . ILE B 1 218 ? -8.898 -15.094 7.098 1 93.06 218 ILE B N 1
ATOM 4536 C CA . ILE B 1 218 ? -9.133 -13.805 7.734 1 93.06 218 ILE B CA 1
ATOM 4537 C C . ILE B 1 218 ? -8.414 -12.703 6.957 1 93.06 218 ILE B C 1
ATOM 4539 O O . ILE B 1 218 ? -7.301 -12.906 6.473 1 93.06 218 ILE B O 1
ATOM 4543 N N . PRO B 1 219 ? -9.016 -11.445 6.883 1 88.81 219 PRO B N 1
ATOM 4544 C CA . PRO B 1 219 ? -8.328 -10.352 6.203 1 88.81 219 PRO B CA 1
ATOM 4545 C C . PRO B 1 219 ? -6.922 -10.117 6.742 1 88.81 219 PRO B C 1
ATOM 4547 O O . PRO B 1 219 ? -6.707 -10.148 7.957 1 88.81 219 PRO B O 1
ATOM 4550 N N . GLN B 1 220 ? -6.008 -9.844 5.871 1 86.38 220 GLN B N 1
ATOM 4551 C CA . GLN B 1 220 ? -4.578 -9.797 6.16 1 86.38 220 GLN B CA 1
ATOM 4552 C C . GLN B 1 220 ? -4.266 -8.75 7.227 1 86.38 220 GLN B C 1
ATOM 4554 O O . GLN B 1 220 ? -3.32 -8.898 8 1 86.38 220 GLN B O 1
ATOM 4559 N N . ALA B 1 221 ? -5.078 -7.707 7.297 1 82.94 221 ALA B N 1
ATOM 4560 C CA . ALA B 1 221 ? -4.805 -6.609 8.219 1 82.94 221 ALA B CA 1
ATOM 4561 C C . ALA B 1 221 ? -5.133 -7.008 9.656 1 82.94 221 ALA B C 1
ATOM 4563 O O . ALA B 1 221 ? -4.672 -6.367 10.609 1 82.94 221 ALA B O 1
ATOM 4564 N N . ASN B 1 222 ? -6.012 -8.055 9.82 1 87.38 222 ASN B N 1
ATOM 4565 C CA . ASN B 1 222 ? -6.402 -8.484 11.156 1 87.38 222 ASN B CA 1
ATOM 4566 C C . ASN B 1 222 ? -5.375 -9.438 11.766 1 87.38 222 ASN B C 1
ATOM 4568 O O . ASN B 1 222 ? -5.672 -10.602 12.016 1 87.38 222 ASN B O 1
ATOM 4572 N N . ARG B 1 223 ? -4.238 -8.867 12.102 1 89.06 223 ARG B N 1
ATOM 4573 C CA . ARG B 1 223 ? -3.07 -9.641 12.492 1 89.06 223 ARG B CA 1
ATOM 4574 C C . ARG B 1 223 ? -3.316 -10.383 13.805 1 89.06 223 ARG B C 1
ATOM 4576 O O . ARG B 1 223 ? -2.904 -11.531 13.961 1 89.06 223 ARG B O 1
ATOM 4583 N N . ALA B 1 224 ? -3.984 -9.703 14.727 1 89 224 ALA B N 1
ATOM 4584 C CA . ALA B 1 224 ? -4.258 -10.336 16.016 1 89 224 ALA B CA 1
ATOM 4585 C C . ALA B 1 224 ? -5.137 -11.578 15.844 1 89 224 ALA B C 1
ATOM 4587 O O . ALA B 1 224 ? -4.91 -12.602 16.484 1 89 224 ALA B O 1
ATOM 4588 N N . ALA B 1 225 ? -6.113 -11.469 14.961 1 92.69 225 ALA B N 1
ATOM 4589 C CA . ALA B 1 225 ? -7.008 -12.594 14.703 1 92.69 225 ALA B CA 1
ATOM 4590 C C . ALA B 1 225 ? -6.273 -13.727 13.992 1 92.69 225 ALA B C 1
ATOM 4592 O O . ALA B 1 225 ? -6.492 -14.898 14.289 1 92.69 225 ALA B O 1
ATOM 4593 N N . ILE B 1 226 ? -5.391 -13.367 13.109 1 96.12 226 ILE B N 1
ATOM 4594 C CA . ILE B 1 226 ? -4.621 -14.367 12.383 1 96.12 226 ILE B CA 1
ATOM 4595 C C . ILE B 1 226 ? -3.703 -15.117 13.344 1 96.12 226 ILE B C 1
ATOM 4597 O O . ILE B 1 226 ? -3.609 -16.344 13.297 1 96.12 226 ILE B O 1
ATOM 4601 N N . ALA B 1 227 ? -3.076 -14.359 14.195 1 95.81 227 ALA B N 1
ATOM 4602 C CA . ALA B 1 227 ? -2.193 -14.977 15.18 1 95.81 227 ALA B CA 1
ATOM 4603 C C . ALA B 1 227 ? -2.955 -15.961 16.062 1 95.81 227 ALA B C 1
ATOM 4605 O O . ALA B 1 227 ? -2.48 -17.062 16.328 1 95.81 227 ALA B O 1
ATOM 4606 N N . ALA B 1 228 ? -4.117 -15.531 16.5 1 95.81 228 ALA B N 1
ATOM 4607 C CA . ALA B 1 228 ? -4.945 -16.391 17.344 1 95.81 228 ALA B CA 1
ATOM 4608 C C . ALA B 1 228 ? -5.371 -17.656 16.609 1 95.81 228 ALA B C 1
ATOM 4610 O O . ALA B 1 228 ? -5.371 -18.75 17.172 1 95.81 228 ALA B O 1
ATOM 4611 N N . LEU B 1 229 ? -5.699 -17.531 15.359 1 97.56 229 LEU B N 1
ATOM 4612 C CA . LEU B 1 229 ? -6.098 -18.672 14.539 1 97.56 229 LEU B CA 1
ATOM 4613 C C . LEU B 1 229 ? -4.926 -19.625 14.328 1 97.56 229 LEU B C 1
ATOM 4615 O O . LEU B 1 229 ? -5.078 -20.844 14.484 1 97.56 229 LEU B O 1
ATOM 4619 N N . SER B 1 230 ? -3.803 -19.062 13.969 1 97.69 230 SER B N 1
ATOM 4620 C CA . SER B 1 230 ? -2.625 -19.875 13.664 1 97.69 230 SER B CA 1
ATOM 4621 C C . SER B 1 230 ? -2.197 -20.703 14.867 1 97.69 230 SER B C 1
ATOM 4623 O O . SER B 1 230 ? -1.716 -21.828 14.719 1 97.69 230 SER B O 1
ATOM 4625 N N . ALA B 1 231 ? -2.381 -20.203 16.016 1 96.19 231 ALA B N 1
ATOM 4626 C CA . ALA B 1 231 ? -1.958 -20.875 17.25 1 96.19 231 ALA B CA 1
ATOM 4627 C C . ALA B 1 231 ? -2.855 -22.062 17.562 1 96.19 231 ALA B C 1
ATOM 4629 O O . ALA B 1 231 ? -2.445 -22.984 18.266 1 96.19 231 ALA B O 1
ATOM 4630 N N . ARG B 1 232 ? -4.039 -22.094 17 1 96.88 232 ARG B N 1
ATOM 4631 C CA . ARG B 1 232 ? -5.02 -23.062 17.469 1 96.88 232 ARG B CA 1
ATOM 4632 C C . ARG B 1 232 ? -5.551 -23.906 16.328 1 96.88 232 ARG B C 1
ATOM 4634 O O . ARG B 1 232 ? -6.188 -24.938 16.562 1 96.88 232 ARG B O 1
ATOM 4641 N N . SER B 1 233 ? -5.262 -23.531 15.117 1 97.81 233 SER B N 1
ATOM 4642 C CA . SER B 1 233 ? -5.863 -24.156 13.945 1 97.81 233 SER B CA 1
ATOM 4643 C C . SER B 1 233 ? -5.465 -25.625 13.828 1 97.81 233 SER B C 1
ATOM 4645 O O . SER B 1 233 ? -4.309 -25.984 14.07 1 97.81 233 SER B O 1
ATOM 4647 N N . ALA B 1 234 ? -6.379 -26.484 13.398 1 97.25 234 ALA B N 1
ATOM 4648 C CA . ALA B 1 234 ? -6.148 -27.906 13.18 1 97.25 234 ALA B CA 1
ATOM 4649 C C . ALA B 1 234 ? -5.379 -28.156 11.883 1 97.25 234 ALA B C 1
ATOM 4651 O O . ALA B 1 234 ? -4.852 -29.234 11.664 1 97.25 234 ALA B O 1
ATOM 4652 N N . VAL B 1 235 ? -5.262 -27.156 11.055 1 97.88 235 VAL B N 1
ATOM 4653 C CA . VAL B 1 235 ? -4.527 -27.25 9.797 1 97.88 235 VAL B CA 1
ATOM 4654 C C . VAL B 1 235 ? -3.598 -26.047 9.656 1 97.88 235 VAL B C 1
ATOM 4656 O O . VAL B 1 235 ? -3.85 -24.984 10.234 1 97.88 235 VAL B O 1
ATOM 4659 N N . PRO B 1 236 ? -2.504 -26.188 8.891 1 97.75 236 PRO B N 1
ATOM 4660 C CA . PRO B 1 236 ? -1.615 -25.047 8.648 1 97.75 236 PRO B CA 1
ATOM 4661 C C . PRO B 1 236 ? -2.338 -23.859 8.023 1 97.75 236 PRO B C 1
ATOM 4663 O O . PRO B 1 236 ? -3.238 -24.047 7.199 1 97.75 236 PRO B O 1
ATOM 4666 N N . ILE B 1 237 ? -1.991 -22.656 8.445 1 98.5 237 ILE B N 1
ATOM 4667 C CA . ILE B 1 237 ? -2.568 -21.422 7.918 1 98.5 237 ILE B CA 1
ATOM 4668 C C . ILE B 1 237 ? -1.623 -20.797 6.887 1 98.5 237 ILE B C 1
ATOM 4670 O O . ILE B 1 237 ? -0.428 -20.641 7.148 1 98.5 237 ILE B O 1
ATOM 4674 N N . ALA B 1 238 ? -2.195 -20.484 5.719 1 98 238 ALA B N 1
ATOM 4675 C CA . ALA B 1 238 ? -1.4 -19.984 4.598 1 98 238 ALA B CA 1
ATOM 4676 C C . ALA B 1 238 ? -1.76 -18.531 4.273 1 98 238 ALA B C 1
ATOM 4678 O O . ALA B 1 238 ? -2.934 -18.156 4.309 1 98 238 ALA B O 1
ATOM 4679 N N . TYR B 1 239 ? -0.726 -17.719 4.016 1 96.94 239 TYR B N 1
ATOM 4680 C CA . TYR B 1 239 ? -0.905 -16.359 3.521 1 96.94 239 TYR B CA 1
ATOM 4681 C C . TYR B 1 239 ? 0.166 -16 2.496 1 96.94 239 TYR B C 1
ATOM 4683 O O . TYR B 1 239 ? 1.256 -16.578 2.504 1 96.94 239 TYR B O 1
ATOM 4691 N N . GLY B 1 240 ? -0.212 -14.984 1.579 1 94.75 240 GLY B N 1
ATOM 4692 C CA . GLY B 1 240 ? 0.843 -14.516 0.696 1 94.75 240 GLY B CA 1
ATOM 4693 C C . GLY B 1 240 ? 0.333 -13.617 -0.416 1 94.75 240 GLY B C 1
ATOM 4694 O O . GLY B 1 240 ? 1.058 -12.75 -0.899 1 94.75 240 GLY B O 1
ATOM 4695 N N . GLU B 1 241 ? -0.857 -13.781 -0.81 1 88.69 241 GLU B N 1
ATOM 4696 C CA . GLU B 1 241 ? -1.384 -13.078 -1.978 1 88.69 241 GLU B CA 1
ATOM 4697 C C . GLU B 1 241 ? -1.498 -11.578 -1.716 1 88.69 241 GLU B C 1
ATOM 4699 O O . GLU B 1 241 ? -1.487 -10.781 -2.652 1 88.69 241 GLU B O 1
ATOM 4704 N N . HIS B 1 242 ? -1.568 -11.203 -0.474 1 90.5 242 HIS B N 1
ATOM 4705 C CA . HIS B 1 242 ? -1.68 -9.789 -0.135 1 90.5 242 HIS B CA 1
ATOM 4706 C C . HIS B 1 242 ? -0.532 -9.352 0.766 1 90.5 242 HIS B C 1
ATOM 4708 O O . HIS B 1 242 ? -0.716 -8.5 1.642 1 90.5 242 HIS B O 1
ATOM 4714 N N . LEU B 1 243 ? 0.572 -10.031 0.632 1 93.31 243 LEU B N 1
ATOM 4715 C CA . LEU B 1 243 ? 1.837 -9.625 1.23 1 93.31 243 LEU B CA 1
ATOM 4716 C C . LEU B 1 243 ? 2.838 -9.211 0.157 1 93.31 243 LEU B C 1
ATOM 4718 O O . LEU B 1 243 ? 2.904 -9.828 -0.907 1 93.31 243 LEU B O 1
ATOM 4722 N N . TYR B 1 244 ? 3.652 -8.172 0.367 1 93.69 244 TYR B N 1
ATOM 4723 C CA . TYR B 1 244 ? 4.242 -7.488 -0.781 1 93.69 244 TYR B CA 1
ATOM 4724 C C . TYR B 1 244 ? 5.754 -7.398 -0.643 1 93.69 244 TYR B C 1
ATOM 4726 O O . TYR B 1 244 ? 6.414 -6.688 -1.409 1 93.69 244 TYR B O 1
ATOM 4734 N N . GLY B 1 245 ? 6.402 -8.055 0.206 1 92.62 245 GLY B N 1
ATOM 4735 C CA . GLY B 1 245 ? 7.848 -8.016 0.379 1 92.62 245 GLY B CA 1
ATOM 4736 C C . GLY B 1 245 ? 8.32 -8.734 1.63 1 92.62 245 GLY B C 1
ATOM 4737 O O . GLY B 1 245 ? 7.504 -9.242 2.404 1 92.62 245 GLY B O 1
ATOM 4738 N N . ARG B 1 246 ? 9.664 -8.805 1.84 1 92.75 246 ARG B N 1
ATOM 4739 C CA . ARG B 1 246 ? 10.273 -9.578 2.92 1 92.75 246 ARG B CA 1
ATOM 4740 C C . ARG B 1 246 ? 9.82 -9.055 4.281 1 92.75 246 ARG B C 1
ATOM 4742 O O . ARG B 1 246 ? 9.656 -9.836 5.223 1 92.75 246 ARG B O 1
ATOM 4749 N N . GLU B 1 247 ? 9.562 -7.699 4.363 1 88.25 247 GLU B N 1
ATOM 4750 C CA . GLU B 1 247 ? 9.164 -7.133 5.648 1 88.25 247 GLU B CA 1
ATOM 4751 C C . GLU B 1 247 ? 7.773 -7.617 6.051 1 88.25 247 GLU B C 1
ATOM 4753 O O . GLU B 1 247 ? 7.547 -7.977 7.207 1 88.25 247 GLU B O 1
ATOM 4758 N N . ASP B 1 248 ? 6.895 -7.66 5.105 1 91.44 248 ASP B N 1
ATOM 4759 C CA . ASP B 1 248 ? 5.547 -8.156 5.363 1 91.44 248 ASP B CA 1
ATOM 4760 C C . ASP B 1 248 ? 5.574 -9.633 5.762 1 91.44 248 ASP B C 1
ATOM 4762 O O . ASP B 1 248 ? 4.898 -10.039 6.707 1 91.44 248 ASP B O 1
ATOM 4766 N N . PHE B 1 249 ? 6.348 -10.367 5.004 1 95.06 249 PHE B N 1
ATOM 4767 C CA . PHE B 1 249 ? 6.406 -11.805 5.266 1 95.06 249 PHE B CA 1
ATOM 4768 C C . PHE B 1 249 ? 7.09 -12.078 6.602 1 95.06 249 PHE B C 1
ATOM 4770 O O . PHE B 1 249 ? 6.695 -12.992 7.328 1 95.06 249 PHE B O 1
ATOM 4777 N N . LEU B 1 250 ? 8.102 -11.297 6.891 1 92.31 250 LEU B N 1
ATOM 4778 C CA . LEU B 1 250 ? 8.758 -11.438 8.188 1 92.31 250 LEU B CA 1
ATOM 4779 C C . LEU B 1 250 ? 7.781 -11.18 9.328 1 92.31 250 LEU B C 1
ATOM 4781 O O . LEU B 1 250 ? 7.762 -11.914 10.312 1 92.31 250 LEU B O 1
ATOM 4785 N N . ASP B 1 251 ? 6.988 -10.156 9.164 1 90.31 251 ASP B N 1
ATOM 4786 C CA . ASP B 1 251 ? 5.984 -9.836 10.172 1 90.31 251 ASP B CA 1
ATOM 4787 C C . ASP B 1 251 ? 4.957 -10.961 10.305 1 90.31 251 ASP B C 1
ATOM 4789 O O . ASP B 1 251 ? 4.582 -11.336 11.414 1 90.31 251 ASP B O 1
ATOM 4793 N N . ALA B 1 252 ? 4.496 -11.477 9.188 1 93.88 252 ALA B N 1
ATOM 4794 C CA . ALA B 1 252 ? 3.5 -12.547 9.18 1 93.88 252 ALA B CA 1
ATOM 4795 C C . ALA B 1 252 ? 4.043 -13.805 9.844 1 93.88 252 ALA B C 1
ATOM 4797 O O . ALA B 1 252 ? 3.328 -14.492 10.578 1 93.88 252 ALA B O 1
ATOM 4798 N N . LEU B 1 253 ? 5.328 -14.094 9.57 1 94.31 253 LEU B N 1
ATOM 4799 C CA . LEU B 1 253 ? 5.965 -15.281 10.141 1 94.31 253 LEU B CA 1
ATOM 4800 C C . LEU B 1 253 ? 6.203 -15.102 11.633 1 94.31 253 LEU B C 1
ATOM 4802 O O . LEU B 1 253 ? 5.922 -16.016 12.422 1 94.31 253 LEU B O 1
ATOM 4806 N N . THR B 1 254 ? 6.613 -13.898 12.031 1 90.38 254 THR B N 1
ATOM 4807 C CA . THR B 1 254 ? 7.047 -13.648 13.398 1 90.38 254 THR B CA 1
ATOM 4808 C C . THR B 1 254 ? 5.844 -13.391 14.312 1 90.38 254 THR B C 1
ATOM 4810 O O . THR B 1 254 ? 5.773 -13.922 15.414 1 90.38 254 THR B O 1
ATOM 4813 N N . HIS B 1 255 ? 4.898 -12.633 13.789 1 87.75 255 HIS B N 1
ATOM 4814 C CA . HIS B 1 255 ? 3.832 -12.148 14.664 1 87.75 255 HIS B CA 1
ATOM 4815 C C . HIS B 1 255 ? 2.549 -12.945 14.461 1 87.75 255 HIS B C 1
ATOM 4817 O O . HIS B 1 255 ? 1.847 -13.258 15.43 1 87.75 255 HIS B O 1
ATOM 4823 N N . ASP B 1 256 ? 2.256 -13.289 13.266 1 88.88 256 ASP B N 1
ATOM 4824 C CA . ASP B 1 256 ? 1.001 -13.984 12.992 1 88.88 256 ASP B CA 1
ATOM 4825 C C . ASP B 1 256 ? 1.162 -15.492 13.172 1 88.88 256 ASP B C 1
ATOM 4827 O O . ASP B 1 256 ? 0.179 -16.203 13.383 1 88.88 256 ASP B O 1
ATOM 4831 N N . GLY B 1 257 ? 2.307 -16.031 12.969 1 93.06 257 GLY B N 1
ATOM 4832 C CA . GLY B 1 257 ? 2.586 -17.438 13.188 1 93.06 257 GLY B CA 1
ATOM 4833 C C . GLY B 1 257 ? 2.078 -18.328 12.07 1 93.06 257 GLY B C 1
ATOM 4834 O O . GLY B 1 257 ? 1.718 -19.484 12.305 1 93.06 257 GLY B O 1
ATOM 4835 N N . ILE B 1 258 ? 2.025 -17.781 10.859 1 95.19 258 ILE B N 1
ATOM 4836 C CA . ILE B 1 258 ? 1.589 -18.609 9.734 1 95.19 258 ILE B CA 1
ATOM 4837 C C . ILE B 1 258 ? 2.66 -19.641 9.406 1 95.19 258 ILE B C 1
ATOM 4839 O O . ILE B 1 258 ? 3.848 -19.422 9.664 1 95.19 258 ILE B O 1
ATOM 4843 N N . SER B 1 259 ? 2.217 -20.797 8.797 1 96.06 259 SER B N 1
ATOM 4844 C CA . SER B 1 259 ? 3.168 -21.891 8.586 1 96.06 259 SER B CA 1
ATOM 4845 C C . SER B 1 259 ? 3.262 -22.25 7.105 1 96.06 259 SER B C 1
ATOM 4847 O O . SER B 1 259 ? 4.016 -23.156 6.73 1 96.06 259 SER B O 1
ATOM 4849 N N . VAL B 1 260 ? 2.516 -21.625 6.254 1 97.69 260 VAL B N 1
ATOM 4850 C CA . VAL B 1 260 ? 2.641 -21.703 4.805 1 97.69 260 VAL B CA 1
ATOM 4851 C C . VAL B 1 260 ? 2.707 -20.297 4.215 1 97.69 260 VAL B C 1
ATOM 4853 O O . VAL B 1 260 ? 1.798 -19.484 4.418 1 97.69 260 VAL B O 1
ATOM 4856 N N . VAL B 1 261 ? 3.822 -19.984 3.551 1 97.31 261 VAL B N 1
ATOM 4857 C CA . VAL B 1 261 ? 3.996 -18.688 2.91 1 97.31 261 VAL B CA 1
ATOM 4858 C C . VAL B 1 261 ? 3.863 -18.828 1.396 1 97.31 261 VAL B C 1
ATOM 4860 O O . VAL B 1 261 ? 4.418 -19.766 0.806 1 97.31 261 VAL B O 1
ATOM 4863 N N . GLN B 1 262 ? 3.129 -17.922 0.818 1 97.06 262 GLN B N 1
ATOM 4864 C CA . GLN B 1 262 ? 2.824 -18.078 -0.6 1 97.06 262 GLN B CA 1
ATOM 4865 C C . GLN B 1 262 ? 3.182 -16.812 -1.383 1 97.06 262 GLN B C 1
ATOM 4867 O O . GLN B 1 262 ? 2.314 -16.188 -2.004 1 97.06 262 GLN B O 1
ATOM 4872 N N . PRO B 1 263 ? 4.484 -16.469 -1.462 1 96.75 263 PRO B N 1
ATOM 4873 C CA . PRO B 1 263 ? 4.883 -15.297 -2.248 1 96.75 263 PRO B CA 1
ATOM 4874 C C . PRO B 1 263 ? 4.605 -15.461 -3.74 1 96.75 263 PRO B C 1
ATOM 4876 O O . PRO B 1 263 ? 4.672 -16.578 -4.262 1 96.75 263 PRO B O 1
ATOM 4879 N N . ASP B 1 264 ? 4.207 -14.438 -4.398 1 97.12 264 ASP B N 1
ATOM 4880 C CA . ASP B 1 264 ? 4.059 -14.328 -5.844 1 97.12 264 ASP B CA 1
ATOM 4881 C C . ASP B 1 264 ? 5.078 -13.352 -6.43 1 97.12 264 ASP B C 1
ATOM 4883 O O . ASP B 1 264 ? 5.062 -12.164 -6.109 1 97.12 264 ASP B O 1
ATOM 4887 N N . ALA B 1 265 ? 5.902 -13.828 -7.305 1 97.69 265 ALA B N 1
ATOM 4888 C CA . ALA B 1 265 ? 6.941 -12.984 -7.879 1 97.69 265 ALA B CA 1
ATOM 4889 C C . ALA B 1 265 ? 6.344 -11.734 -8.523 1 97.69 265 ALA B C 1
ATOM 4891 O O . ALA B 1 265 ? 7 -10.695 -8.609 1 97.69 265 ALA B O 1
ATOM 4892 N N . ALA B 1 266 ? 5.125 -11.805 -8.945 1 97.44 266 ALA B N 1
ATOM 4893 C CA . ALA B 1 266 ? 4.484 -10.695 -9.648 1 97.44 266 ALA B CA 1
ATOM 4894 C C . ALA B 1 266 ? 3.811 -9.742 -8.664 1 97.44 266 ALA B C 1
ATOM 4896 O O . ALA B 1 266 ? 3.172 -8.773 -9.07 1 97.44 266 ALA B O 1
ATOM 4897 N N . THR B 1 267 ? 3.939 -10.039 -7.34 1 95.88 267 THR B N 1
ATOM 4898 C CA . THR B 1 267 ? 3.322 -9.203 -6.32 1 95.88 267 THR B CA 1
ATOM 4899 C C . THR B 1 267 ? 4.344 -8.789 -5.266 1 95.88 267 THR B C 1
ATOM 4901 O O . THR B 1 267 ? 4.344 -7.648 -4.801 1 95.88 267 THR B O 1
ATOM 4904 N N . ALA B 1 268 ? 5.238 -9.664 -4.961 1 95.44 268 ALA B N 1
ATOM 4905 C CA . ALA B 1 268 ? 6.004 -9.555 -3.719 1 95.44 268 ALA B CA 1
ATOM 4906 C C . ALA B 1 268 ? 7.379 -8.953 -3.971 1 95.44 268 ALA B C 1
ATOM 4908 O O . ALA B 1 268 ? 8.281 -9.078 -3.141 1 95.44 268 ALA B O 1
ATOM 4909 N N . GLY B 1 269 ? 7.586 -8.383 -5.18 1 96 269 GLY B N 1
ATOM 4910 C CA . GLY B 1 269 ? 8.844 -7.684 -5.398 1 96 269 GLY B CA 1
ATOM 4911 C C . GLY B 1 269 ? 9.711 -8.336 -6.461 1 96 269 GLY B C 1
ATOM 4912 O O . GLY B 1 269 ? 10.859 -7.938 -6.664 1 96 269 GLY B O 1
ATOM 4913 N N . GLY B 1 270 ? 9.219 -9.398 -7.133 1 98 270 GLY B N 1
ATOM 4914 C CA . GLY B 1 270 ? 9.977 -10.055 -8.18 1 98 270 GLY B CA 1
ATOM 4915 C C . GLY B 1 270 ? 10.555 -11.398 -7.754 1 98 270 GLY B C 1
ATOM 4916 O O . GLY B 1 270 ? 10.227 -11.906 -6.684 1 98 270 GLY B O 1
ATOM 4917 N N . ILE B 1 271 ? 11.352 -11.945 -8.656 1 98.5 271 ILE B N 1
ATOM 4918 C CA . ILE B 1 271 ? 11.961 -13.258 -8.43 1 98.5 271 ILE B CA 1
ATOM 4919 C C . ILE B 1 271 ? 12.984 -13.164 -7.301 1 98.5 271 ILE B C 1
ATOM 4921 O O . ILE B 1 271 ? 12.969 -13.984 -6.379 1 98.5 271 ILE B O 1
ATOM 4925 N N . GLY B 1 272 ? 13.805 -12.148 -7.34 1 97.44 272 GLY B N 1
ATOM 4926 C CA . GLY B 1 272 ? 14.844 -11.984 -6.336 1 97.44 272 GLY B CA 1
ATOM 4927 C C . GLY B 1 272 ? 14.297 -11.828 -4.93 1 97.44 272 GLY B C 1
ATOM 4928 O O . GLY B 1 272 ? 14.742 -12.516 -4.008 1 97.44 272 GLY B O 1
ATOM 4929 N N . GLU B 1 273 ? 13.336 -10.93 -4.801 1 96.5 273 GLU B N 1
ATOM 4930 C CA . GLU B 1 273 ? 12.734 -10.703 -3.49 1 96.5 273 GLU B CA 1
ATOM 4931 C C . GLU B 1 273 ? 12.008 -11.953 -2.992 1 96.5 273 GLU B C 1
ATOM 4933 O O . GLU B 1 273 ? 12.062 -12.281 -1.804 1 96.5 273 GLU B O 1
ATOM 4938 N N . SER B 1 274 ? 11.375 -12.648 -3.865 1 97.62 274 SER B N 1
ATOM 4939 C CA . SER B 1 274 ? 10.672 -13.867 -3.492 1 97.62 274 SER B CA 1
ATOM 4940 C C . SER B 1 274 ? 11.648 -14.953 -3.047 1 97.62 274 SER B C 1
ATOM 4942 O O . SER B 1 274 ? 11.336 -15.75 -2.156 1 97.62 274 SER B O 1
ATOM 4944 N N . ARG B 1 275 ? 12.828 -15.016 -3.664 1 96.81 275 ARG B N 1
ATOM 4945 C CA . ARG B 1 275 ? 13.875 -15.93 -3.211 1 96.81 275 ARG B CA 1
ATOM 4946 C C . ARG B 1 275 ? 14.312 -15.602 -1.788 1 96.81 275 ARG B C 1
ATOM 4948 O O . ARG B 1 275 ? 14.508 -16.5 -0.968 1 96.81 275 ARG B O 1
ATOM 4955 N N . ALA B 1 276 ? 14.438 -14.305 -1.526 1 95.5 276 ALA B N 1
ATOM 4956 C CA . ALA B 1 276 ? 14.805 -13.875 -0.181 1 95.5 276 ALA B CA 1
ATOM 4957 C C . ALA B 1 276 ? 13.734 -14.266 0.834 1 95.5 276 ALA B C 1
ATOM 4959 O O . ALA B 1 276 ? 14.055 -14.719 1.937 1 95.5 276 ALA B O 1
ATOM 4960 N N . ILE B 1 277 ? 12.477 -14.109 0.474 1 96.75 277 ILE B N 1
ATOM 4961 C CA . ILE B 1 277 ? 11.352 -14.477 1.32 1 96.75 277 ILE B CA 1
ATOM 4962 C C . ILE B 1 277 ? 11.383 -15.969 1.613 1 96.75 277 ILE B C 1
ATOM 4964 O O . ILE B 1 277 ? 11.195 -16.391 2.758 1 96.75 277 ILE B O 1
ATOM 4968 N N . ALA B 1 278 ? 11.664 -16.766 0.583 1 96.38 278 ALA B N 1
ATOM 4969 C CA . ALA B 1 278 ? 11.766 -18.219 0.759 1 96.38 278 ALA B CA 1
ATOM 4970 C C . ALA B 1 278 ? 12.883 -18.578 1.728 1 96.38 278 ALA B C 1
ATOM 4972 O O . ALA B 1 278 ? 12.734 -19.469 2.561 1 96.38 278 ALA B O 1
ATOM 4973 N N . GLY B 1 279 ? 13.992 -17.891 1.599 1 93.06 279 GLY B N 1
ATOM 4974 C CA . GLY B 1 279 ? 15.094 -18.109 2.523 1 93.06 279 GLY B CA 1
ATOM 4975 C C . GLY B 1 279 ? 14.727 -17.812 3.967 1 93.06 279 GLY B C 1
ATOM 4976 O O . GLY B 1 279 ? 15.109 -18.562 4.871 1 93.06 279 GLY B O 1
ATOM 4977 N N . LEU B 1 280 ? 13.922 -16.781 4.191 1 91.62 280 LEU B N 1
ATOM 4978 C CA . LEU B 1 280 ? 13.453 -16.406 5.523 1 91.62 280 LEU B CA 1
ATOM 4979 C C . LEU B 1 280 ? 12.516 -17.484 6.082 1 91.62 280 LEU B C 1
ATOM 4981 O O . LEU B 1 280 ? 12.609 -17.844 7.254 1 91.62 280 LEU B O 1
ATOM 4985 N N . ALA B 1 281 ? 11.648 -17.953 5.25 1 93.56 281 ALA B N 1
ATOM 4986 C CA . ALA B 1 281 ? 10.594 -18.891 5.664 1 93.56 281 ALA B CA 1
ATOM 4987 C C . ALA B 1 281 ? 11.188 -20.172 6.219 1 93.56 281 ALA B C 1
ATOM 4989 O O . ALA B 1 281 ? 10.625 -20.781 7.129 1 93.56 281 ALA B O 1
ATOM 4990 N N . THR B 1 282 ? 12.344 -20.609 5.785 1 87.31 282 THR B N 1
ATOM 4991 C CA . THR B 1 282 ? 13.008 -21.844 6.207 1 87.31 282 THR B CA 1
ATOM 4992 C C . THR B 1 282 ? 13.359 -21.781 7.691 1 87.31 282 THR B C 1
ATOM 4994 O O . THR B 1 282 ? 13.266 -22.797 8.398 1 87.31 282 THR B O 1
ATOM 4997 N N . TYR B 1 283 ? 13.656 -20.672 8.172 1 89.62 283 TYR B N 1
ATOM 4998 C CA . TYR B 1 283 ? 14.078 -20.5 9.555 1 89.62 283 TYR B CA 1
ATOM 4999 C C . TYR B 1 283 ? 12.891 -20.562 10.508 1 89.62 283 TYR B C 1
ATOM 5001 O O . TYR B 1 283 ? 13.055 -20.719 11.719 1 89.62 283 TYR B O 1
ATOM 5009 N N . TYR B 1 284 ? 11.758 -20.438 9.961 1 92.81 284 TYR B N 1
ATOM 5010 C CA . TYR B 1 284 ? 10.547 -20.5 10.773 1 92.81 284 TYR B CA 1
ATOM 5011 C C . TYR B 1 284 ? 9.867 -21.859 10.617 1 92.81 284 TYR B C 1
ATOM 5013 O O . TYR B 1 284 ? 8.812 -22.109 11.211 1 92.81 284 TYR B O 1
ATOM 5021 N N . GLY B 1 285 ? 10.484 -22.75 9.742 1 93.62 285 GLY B N 1
ATOM 5022 C CA . GLY B 1 285 ? 9.867 -24.031 9.477 1 93.62 285 GLY B CA 1
ATOM 5023 C C . GLY B 1 285 ? 8.602 -23.938 8.648 1 93.62 285 GLY B C 1
ATOM 5024 O O . GLY B 1 285 ? 7.738 -24.812 8.711 1 93.62 285 GLY B O 1
ATOM 5025 N N . ALA B 1 286 ? 8.43 -22.812 7.957 1 96.12 286 ALA B N 1
ATOM 5026 C CA . ALA B 1 286 ? 7.25 -22.594 7.133 1 96.12 286 ALA B CA 1
ATOM 5027 C C . ALA B 1 286 ? 7.445 -23.141 5.727 1 96.12 286 ALA B C 1
ATOM 5029 O O . ALA B 1 286 ? 8.539 -23.047 5.164 1 96.12 286 ALA B O 1
ATOM 5030 N N . ARG B 1 287 ? 6.441 -23.719 5.18 1 96.19 287 ARG B N 1
ATOM 5031 C CA . ARG B 1 287 ? 6.441 -24.141 3.785 1 96.19 287 ARG B CA 1
ATOM 5032 C C . ARG B 1 287 ? 6.312 -22.953 2.85 1 96.19 287 ARG B C 1
ATOM 5034 O O . ARG B 1 287 ? 5.598 -21.984 3.152 1 96.19 287 ARG B O 1
ATOM 5041 N N . VAL B 1 288 ? 7.027 -23.047 1.748 1 97.69 288 VAL B N 1
ATOM 5042 C CA . VAL B 1 288 ? 6.93 -21.984 0.755 1 97.69 288 VAL B CA 1
ATOM 5043 C C . VAL B 1 288 ? 6.273 -22.531 -0.515 1 97.69 288 VAL B C 1
ATOM 5045 O O . VAL B 1 288 ? 6.793 -23.438 -1.151 1 97.69 288 VAL B O 1
ATOM 5048 N N . VAL B 1 289 ? 5.121 -22 -0.861 1 98.19 289 VAL B N 1
ATOM 5049 C CA . VAL B 1 289 ? 4.363 -22.391 -2.043 1 98.19 289 VAL B CA 1
ATOM 5050 C C . VAL B 1 289 ? 3.91 -21.156 -2.803 1 98.19 289 VAL B C 1
ATOM 5052 O O . VAL B 1 289 ? 2.85 -20.594 -2.514 1 98.19 289 VAL B O 1
ATOM 5055 N N . PRO B 1 290 ? 4.582 -20.75 -3.863 1 97.44 290 PRO B N 1
ATOM 5056 C CA . PRO B 1 290 ? 4.254 -19.516 -4.578 1 97.44 290 PRO B CA 1
ATOM 5057 C C . PRO B 1 290 ? 2.814 -19.484 -5.086 1 97.44 290 PRO B C 1
ATOM 5059 O O . PRO B 1 290 ? 2.334 -20.484 -5.641 1 97.44 290 PRO B O 1
ATOM 5062 N N . HIS B 1 291 ? 2.197 -18.375 -4.789 1 96.69 291 HIS B N 1
ATOM 5063 C CA . HIS B 1 291 ? 0.913 -18.016 -5.383 1 96.69 291 HIS B CA 1
ATOM 5064 C C . HIS B 1 291 ? 1.077 -17.578 -6.832 1 96.69 291 HIS B C 1
ATOM 5066 O O . HIS B 1 291 ? 2.082 -16.953 -7.188 1 96.69 291 HIS B O 1
ATOM 5072 N N . VAL B 1 292 ? 0.112 -17.984 -7.695 1 95.81 292 VAL B N 1
ATOM 5073 C CA . VAL B 1 292 ? 0.111 -17.547 -9.086 1 95.81 292 VAL B CA 1
ATOM 5074 C C . VAL B 1 292 ? -1.312 -17.203 -9.516 1 95.81 292 VAL B C 1
ATOM 5076 O O . VAL B 1 292 ? -2.227 -18.016 -9.375 1 95.81 292 VAL B O 1
ATOM 5079 N N . CYS B 1 293 ? -1.512 -16.016 -9.977 1 93.06 293 CYS B N 1
ATOM 5080 C CA . CYS B 1 293 ? -2.818 -15.617 -10.484 1 93.06 293 CYS B CA 1
ATOM 5081 C C . CYS B 1 293 ? -2.688 -14.469 -11.477 1 93.06 293 CYS B C 1
ATOM 5083 O O . CYS B 1 293 ? -3.322 -13.43 -11.312 1 93.06 293 CYS B O 1
ATOM 5085 N N . ALA B 1 294 ? -1.927 -14.703 -12.5 1 94.81 294 ALA B N 1
ATOM 5086 C CA . ALA B 1 294 ? -1.713 -13.695 -13.539 1 94.81 294 ALA B CA 1
ATOM 5087 C C . ALA B 1 294 ? -1.421 -14.352 -14.883 1 94.81 294 ALA B C 1
ATOM 5089 O O . ALA B 1 294 ? -1.872 -15.469 -15.148 1 94.81 294 ALA B O 1
ATOM 5090 N N . GLY B 1 295 ? -0.815 -13.656 -15.812 1 95.19 295 GLY B N 1
ATOM 5091 C CA . GLY B 1 295 ? -0.608 -14.109 -17.172 1 95.19 295 GLY B CA 1
ATOM 5092 C C . GLY B 1 295 ? 0.637 -14.961 -17.344 1 95.19 295 GLY B C 1
ATOM 5093 O O . GLY B 1 295 ? 1.171 -15.484 -16.359 1 95.19 295 GLY B O 1
ATOM 5094 N N . PRO B 1 296 ? 1.047 -15.133 -18.625 1 95.81 296 PRO B N 1
ATOM 5095 C CA . PRO B 1 296 ? 2.107 -16.094 -18.938 1 95.81 296 PRO B CA 1
ATOM 5096 C C . PRO B 1 296 ? 3.473 -15.656 -18.422 1 95.81 296 PRO B C 1
ATOM 5098 O O . PRO B 1 296 ? 4.293 -16.5 -18.047 1 95.81 296 PRO B O 1
ATOM 5101 N N . ILE B 1 297 ? 3.736 -14.359 -18.344 1 97.44 297 ILE B N 1
ATOM 5102 C CA . ILE B 1 297 ? 5.035 -13.875 -17.891 1 97.44 297 ILE B CA 1
ATOM 5103 C C . ILE B 1 297 ? 5.176 -14.117 -16.391 1 97.44 297 ILE B C 1
ATOM 5105 O O . ILE B 1 297 ? 6.23 -14.547 -15.922 1 97.44 297 ILE B O 1
ATOM 5109 N N . ALA B 1 298 ? 4.086 -13.828 -15.664 1 97.56 298 ALA B N 1
ATOM 5110 C CA . ALA B 1 298 ? 4.078 -14.062 -14.219 1 97.56 298 ALA B CA 1
ATOM 5111 C C . ALA B 1 298 ? 4.219 -15.547 -13.898 1 97.56 298 ALA B C 1
ATOM 5113 O O . ALA B 1 298 ? 4.91 -15.922 -12.953 1 97.56 298 ALA B O 1
ATOM 5114 N N . LEU B 1 299 ? 3.535 -16.375 -14.648 1 97.06 299 LEU B N 1
ATOM 5115 C CA . LEU B 1 299 ? 3.674 -17.812 -14.445 1 97.06 299 LEU B CA 1
ATOM 5116 C C . LEU B 1 299 ? 5.113 -18.266 -14.672 1 97.06 299 LEU B C 1
ATOM 5118 O O . LEU B 1 299 ? 5.676 -19 -13.859 1 97.06 299 LEU B O 1
ATOM 5122 N N . ALA B 1 300 ? 5.73 -17.812 -15.742 1 97.88 300 ALA B N 1
ATOM 5123 C CA . ALA B 1 300 ? 7.117 -18.141 -16.031 1 97.88 300 ALA B CA 1
ATOM 5124 C C . ALA B 1 300 ? 8.047 -17.703 -14.914 1 97.88 300 ALA B C 1
ATOM 5126 O O . ALA B 1 300 ? 8.977 -18.406 -14.539 1 97.88 300 ALA B O 1
ATOM 5127 N N . ALA B 1 301 ? 7.797 -16.516 -14.398 1 98.38 301 ALA B N 1
ATOM 5128 C CA . ALA B 1 301 ? 8.609 -15.977 -13.312 1 98.38 301 ALA B CA 1
ATOM 5129 C C . ALA B 1 301 ? 8.516 -16.859 -12.07 1 98.38 301 ALA B C 1
ATOM 5131 O O . ALA B 1 301 ? 9.516 -17.109 -11.398 1 98.38 301 ALA B O 1
ATOM 5132 N N . ASN B 1 302 ? 7.34 -17.297 -11.75 1 98.12 302 ASN B N 1
ATOM 5133 C CA . ASN B 1 302 ? 7.16 -18.125 -10.562 1 98.12 302 ASN B CA 1
ATOM 5134 C C . ASN B 1 302 ? 7.703 -19.531 -10.773 1 98.12 302 ASN B C 1
ATOM 5136 O O . ASN B 1 302 ? 8.195 -20.156 -9.836 1 98.12 302 ASN B O 1
ATOM 5140 N N . VAL B 1 303 ? 7.641 -20.047 -12.016 1 98.31 303 VAL B N 1
ATOM 5141 C CA . VAL B 1 303 ? 8.305 -21.312 -12.336 1 98.31 303 VAL B CA 1
ATOM 5142 C C . VAL B 1 303 ? 9.812 -21.172 -12.141 1 98.31 303 VAL B C 1
ATOM 5144 O O . VAL B 1 303 ? 10.453 -22.031 -11.539 1 98.31 303 VAL B O 1
ATOM 5147 N N . ALA B 1 304 ? 10.375 -20.078 -12.641 1 98.38 304 ALA B N 1
ATOM 5148 C CA . ALA B 1 304 ? 11.797 -19.828 -12.453 1 98.38 304 ALA B CA 1
ATOM 51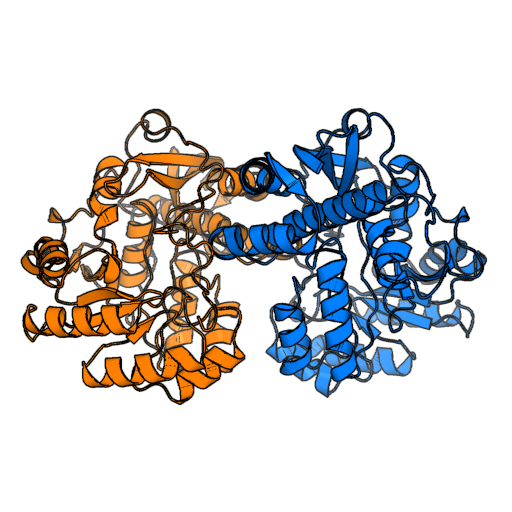49 C C . ALA B 1 304 ? 12.148 -19.734 -10.969 1 98.38 304 ALA B C 1
ATOM 5151 O O . ALA B 1 304 ? 13.164 -20.281 -10.531 1 98.38 304 ALA B O 1
ATOM 5152 N N . LEU B 1 305 ? 11.32 -19.016 -10.195 1 98.38 305 LEU B N 1
ATOM 5153 C CA . LEU B 1 305 ? 11.5 -18.906 -8.75 1 98.38 305 LEU B CA 1
ATOM 5154 C C . LEU B 1 305 ? 11.57 -20.297 -8.109 1 98.38 305 LEU B C 1
ATOM 5156 O O . LEU B 1 305 ? 12.531 -20.609 -7.398 1 98.38 305 LEU B O 1
ATOM 5160 N N . ALA B 1 306 ? 10.602 -21.109 -8.438 1 98.19 306 ALA B N 1
ATOM 5161 C CA . ALA B 1 306 ? 10.531 -22.453 -7.848 1 98.19 306 ALA B CA 1
ATOM 5162 C C . ALA B 1 306 ? 11.719 -23.297 -8.281 1 98.19 306 ALA B C 1
ATOM 5164 O O . ALA B 1 306 ? 12.195 -24.141 -7.512 1 98.19 306 ALA B O 1
ATOM 5165 N N . ALA B 1 307 ? 12.188 -23.047 -9.445 1 97.94 307 ALA B N 1
ATOM 5166 C CA . ALA B 1 307 ? 13.281 -23.844 -10.008 1 97.94 307 ALA B CA 1
ATOM 5167 C C . ALA B 1 307 ? 14.617 -23.484 -9.352 1 97.94 307 ALA B C 1
ATOM 5169 O O . ALA B 1 307 ? 15.602 -24.203 -9.5 1 97.94 307 ALA B O 1
ATOM 5170 N N . THR B 1 308 ? 14.664 -22.391 -8.617 1 97.5 308 THR B N 1
ATOM 5171 C CA . THR B 1 308 ? 15.961 -21.906 -8.141 1 97.5 308 THR B CA 1
ATOM 5172 C C . THR B 1 308 ? 16.047 -22 -6.621 1 97.5 308 THR B C 1
ATOM 5174 O O . THR B 1 308 ? 17.094 -21.75 -6.035 1 97.5 308 THR B O 1
ATOM 5177 N N . VAL B 1 309 ? 14.938 -22.297 -5.949 1 96.12 309 VAL B N 1
ATOM 5178 C CA . VAL B 1 309 ? 14.883 -22.406 -4.496 1 96.12 309 VAL B CA 1
ATOM 5179 C C . VAL B 1 309 ? 14.617 -23.859 -4.09 1 96.12 309 VAL B C 1
ATOM 5181 O O . VAL B 1 309 ? 13.531 -24.375 -4.344 1 96.12 309 VAL B O 1
ATOM 5184 N N . PRO B 1 310 ? 15.5 -24.531 -3.379 1 92.88 310 PRO B N 1
ATOM 5185 C CA . PRO B 1 310 ? 15.359 -25.969 -3.068 1 92.88 310 PRO B CA 1
ATOM 5186 C C . PRO B 1 310 ? 14.094 -26.266 -2.273 1 92.88 310 PRO B C 1
ATOM 5188 O O . PRO B 1 310 ? 13.492 -27.328 -2.451 1 92.88 310 PRO B O 1
ATOM 5191 N N . THR B 1 311 ? 13.664 -25.344 -1.548 1 91.44 311 THR B N 1
ATOM 5192 C CA . THR B 1 311 ? 12.562 -25.625 -0.634 1 91.44 311 THR B CA 1
ATOM 5193 C C . THR B 1 311 ? 11.219 -25.406 -1.324 1 91.44 311 THR B C 1
ATOM 5195 O O . THR B 1 311 ? 10.172 -25.734 -0.767 1 91.44 311 THR B O 1
ATOM 5198 N N . ILE B 1 312 ? 11.219 -24.844 -2.502 1 95.88 312 ILE B N 1
ATOM 5199 C CA . ILE B 1 312 ? 9.984 -24.672 -3.258 1 95.88 312 ILE B CA 1
ATOM 5200 C C . ILE B 1 312 ? 9.82 -25.797 -4.266 1 95.88 312 ILE B C 1
ATOM 5202 O O . ILE B 1 312 ? 10.609 -25.922 -5.211 1 95.88 312 ILE B O 1
ATOM 5206 N N . ASN B 1 313 ? 8.805 -26.594 -4.152 1 92.69 313 ASN B N 1
ATOM 5207 C CA . ASN B 1 313 ? 8.617 -27.672 -5.102 1 92.69 313 ASN B CA 1
ATOM 5208 C C . ASN B 1 313 ? 7.184 -27.719 -5.625 1 92.69 313 ASN B C 1
ATOM 5210 O O . ASN B 1 313 ? 6.75 -28.734 -6.168 1 92.69 313 ASN B O 1
ATOM 5214 N N . LEU B 1 314 ? 6.488 -26.719 -5.352 1 97.56 314 LEU B N 1
ATOM 5215 C CA . LEU B 1 314 ? 5.074 -26.625 -5.695 1 97.56 314 LEU B CA 1
ATOM 5216 C C . LEU B 1 314 ? 4.664 -25.188 -5.977 1 97.56 314 LEU B C 1
ATOM 5218 O O . LEU B 1 314 ? 5.066 -24.266 -5.258 1 97.56 314 LEU B O 1
ATOM 5222 N N . ILE B 1 315 ? 3.926 -24.953 -7.082 1 98 315 ILE B N 1
ATOM 5223 C CA . ILE B 1 315 ? 3.354 -23.641 -7.32 1 98 315 ILE B CA 1
ATOM 5224 C C . ILE B 1 315 ? 1.876 -23.766 -7.68 1 98 315 ILE B C 1
ATOM 5226 O O . ILE B 1 315 ? 1.414 -24.859 -8.039 1 98 315 ILE B O 1
ATOM 5230 N N . GLU B 1 316 ? 1.205 -22.688 -7.555 1 97.75 316 GLU B N 1
ATOM 5231 C CA . GLU B 1 316 ? -0.208 -22.625 -7.914 1 97.75 316 GLU B CA 1
ATOM 5232 C C . GLU B 1 316 ? -0.392 -22.641 -9.43 1 97.75 316 GLU B C 1
ATOM 5234 O O . GLU B 1 316 ? 0.389 -22.031 -10.164 1 97.75 316 GLU B O 1
ATOM 5239 N N . TYR B 1 317 ? -1.389 -23.359 -9.875 1 97.62 317 TYR B N 1
ATOM 5240 C CA . TYR B 1 317 ? -1.806 -23.375 -11.273 1 97.62 317 TYR B CA 1
ATOM 5241 C C . TYR B 1 317 ? -3.312 -23.172 -11.391 1 97.62 317 TYR B C 1
ATOM 5243 O O . TYR B 1 317 ? -4.082 -24.125 -11.312 1 97.62 317 TYR B O 1
ATOM 5251 N N . PRO B 1 318 ? -3.713 -21.891 -11.562 1 94.25 318 PRO B N 1
ATOM 5252 C CA . PRO B 1 318 ? -5.145 -21.609 -11.695 1 94.25 318 PRO B CA 1
ATOM 5253 C C . PRO B 1 318 ? -5.715 -22.062 -13.039 1 94.25 318 PRO B C 1
ATOM 5255 O O . PRO B 1 318 ? -5.406 -21.469 -14.07 1 94.25 318 PRO B O 1
ATOM 5258 N N . LEU B 1 319 ? -6.637 -22.984 -13.023 1 90.12 319 LEU B N 1
ATOM 5259 C CA . LEU B 1 319 ? -7.176 -23.641 -14.211 1 90.12 319 LEU B CA 1
ATOM 5260 C C . LEU B 1 319 ? -7.844 -22.641 -15.141 1 90.12 319 LEU B C 1
ATOM 5262 O O . LEU B 1 319 ? -7.762 -22.766 -16.359 1 90.12 319 LEU B O 1
ATOM 5266 N N . PHE B 1 320 ? -8.445 -21.656 -14.617 1 88.12 320 PHE B N 1
ATOM 5267 C CA . PHE B 1 320 ? -9.25 -20.734 -15.406 1 88.12 320 PHE B CA 1
ATOM 5268 C C . PHE B 1 320 ? -8.359 -19.797 -16.219 1 88.12 320 PHE B C 1
ATOM 5270 O O . PHE B 1 320 ? -8.836 -19.125 -17.125 1 88.12 320 PHE B O 1
ATOM 5277 N N . LEU B 1 321 ? -7.078 -19.797 -15.961 1 92.12 321 LEU B N 1
ATOM 5278 C CA . LEU B 1 321 ? -6.168 -18.891 -16.656 1 92.12 321 LEU B CA 1
ATOM 5279 C C . LEU B 1 321 ? -5.508 -19.562 -17.844 1 92.12 321 LEU B C 1
ATOM 5281 O O . LEU B 1 321 ? -4.855 -18.906 -18.656 1 92.12 321 LEU B O 1
ATOM 5285 N N . ALA B 1 322 ? -5.684 -20.875 -18.016 1 91.62 322 ALA B N 1
ATOM 5286 C CA . ALA B 1 322 ? -4.992 -21.641 -19.047 1 91.62 322 ALA B CA 1
ATOM 5287 C C . ALA B 1 322 ? -5.25 -21.047 -20.438 1 91.62 322 ALA B C 1
ATOM 5289 O O . ALA B 1 322 ? -4.32 -20.844 -21.219 1 91.62 322 ALA B O 1
ATOM 5290 N N . PRO B 1 323 ? -6.484 -20.625 -20.75 1 90.75 323 PRO B N 1
ATOM 5291 C CA . PRO B 1 323 ? -6.719 -20.016 -22.062 1 90.75 323 PRO B CA 1
ATOM 5292 C C . PRO B 1 323 ? -5.945 -18.703 -22.25 1 90.75 323 PRO B C 1
ATOM 5294 O O . PRO B 1 323 ? -5.523 -18.391 -23.359 1 90.75 323 PRO B O 1
ATOM 5297 N N . ALA B 1 324 ? -5.785 -17.953 -21.203 1 92.25 324 ALA B N 1
ATOM 5298 C CA . ALA B 1 324 ? -5.039 -16.688 -21.281 1 92.25 324 ALA B CA 1
ATOM 5299 C C . ALA B 1 324 ? -3.559 -16.953 -21.547 1 92.25 324 ALA B C 1
ATOM 5301 O O . ALA B 1 324 ? -2.918 -16.203 -22.281 1 92.25 324 ALA B O 1
ATOM 5302 N N . TRP B 1 325 ? -3.002 -17.984 -20.906 1 93.56 325 TRP B N 1
ATOM 5303 C CA . TRP B 1 325 ? -1.594 -18.312 -21.109 1 93.56 325 TRP B CA 1
ATOM 5304 C C . TRP B 1 325 ? -1.327 -18.703 -22.562 1 93.56 325 TRP B C 1
ATOM 5306 O O . TRP B 1 325 ? -0.297 -18.344 -23.125 1 93.56 325 TRP B O 1
ATOM 5316 N N . GLU B 1 326 ? -2.297 -19.359 -23.109 1 90.75 326 GLU B N 1
ATOM 5317 C CA . GLU B 1 326 ? -2.174 -19.797 -24.5 1 90.75 326 GLU B CA 1
ATOM 5318 C C . GLU B 1 326 ? -2.359 -18.625 -25.469 1 90.75 326 GLU B C 1
ATOM 5320 O O . GLU B 1 326 ? -1.657 -18.531 -26.469 1 90.75 326 GLU B O 1
ATOM 5325 N N . ALA B 1 327 ? -3.242 -17.75 -25.141 1 90.88 327 ALA B N 1
ATOM 5326 C CA . ALA B 1 327 ? -3.588 -16.656 -26.031 1 90.88 327 ALA B CA 1
ATOM 5327 C C . ALA B 1 327 ? -2.529 -15.555 -25.984 1 90.88 327 ALA B C 1
ATOM 5329 O O . ALA B 1 327 ? -2.256 -14.898 -26.984 1 90.88 327 ALA B O 1
ATOM 5330 N N . LEU B 1 328 ? -1.945 -15.383 -24.828 1 94.69 328 LEU B N 1
ATOM 5331 C CA . LEU B 1 328 ? -1.121 -14.195 -24.625 1 94.69 328 LEU B CA 1
ATOM 5332 C C . LEU B 1 328 ? 0.361 -14.539 -24.734 1 94.69 328 LEU B C 1
ATOM 5334 O O . LEU B 1 328 ? 1.195 -13.656 -24.922 1 94.69 328 LEU B O 1
ATOM 5338 N N . GLY B 1 329 ? 0.653 -15.758 -24.562 1 94.38 329 GLY B N 1
ATOM 5339 C CA . GLY B 1 329 ? 2.051 -16.141 -24.469 1 94.38 329 GLY B CA 1
ATOM 5340 C C . GLY B 1 329 ? 2.629 -16.625 -25.781 1 94.38 329 GLY B C 1
ATOM 5341 O O . GLY B 1 329 ? 1.891 -17.047 -26.672 1 94.38 329 GLY B O 1
ATOM 5342 N N . ALA B 1 330 ? 3.93 -16.469 -25.969 1 92.81 330 ALA B N 1
ATOM 5343 C CA . ALA B 1 330 ? 4.75 -17.062 -27.031 1 92.81 330 ALA B CA 1
ATOM 5344 C C . ALA B 1 330 ? 6.016 -17.688 -26.453 1 92.81 330 ALA B C 1
ATOM 5346 O O . ALA B 1 330 ? 6.422 -17.375 -25.328 1 92.81 330 ALA B O 1
ATOM 5347 N N . GLY B 1 331 ? 6.652 -18.609 -27.203 1 92.56 331 GLY B N 1
ATOM 5348 C CA . GLY B 1 331 ? 7.781 -19.344 -26.672 1 92.56 331 GLY B CA 1
ATOM 5349 C C . GLY B 1 331 ? 7.371 -20.625 -25.969 1 92.56 331 GLY B C 1
ATOM 5350 O O . GLY B 1 331 ? 6.605 -21.422 -26.516 1 92.56 331 GLY B O 1
ATOM 5351 N N . ASP B 1 332 ? 7.914 -20.812 -24.828 1 89.69 332 ASP B N 1
ATOM 5352 C CA . ASP B 1 332 ? 7.527 -22 -24.047 1 89.69 332 ASP B CA 1
ATOM 5353 C C . ASP B 1 332 ? 6.066 -21.922 -23.609 1 89.69 332 ASP B C 1
ATOM 5355 O O . ASP B 1 332 ? 5.574 -20.844 -23.266 1 89.69 332 ASP B O 1
ATOM 5359 N N . GLN B 1 333 ? 5.418 -23.047 -23.547 1 88.19 333 GLN B N 1
ATOM 5360 C CA . GLN B 1 333 ? 3.982 -23.109 -23.297 1 88.19 333 GLN B CA 1
ATOM 5361 C C . GLN B 1 333 ? 3.697 -23.656 -21.891 1 88.19 333 GLN B C 1
ATOM 5363 O O . GLN B 1 333 ? 4.395 -24.547 -21.422 1 88.19 333 GLN B O 1
ATOM 5368 N N . PHE B 1 334 ? 2.637 -23.016 -21.312 1 90.38 334 PHE B N 1
ATOM 5369 C CA . PHE B 1 334 ? 2.275 -23.406 -19.969 1 90.38 334 PHE B CA 1
ATOM 5370 C C . PHE B 1 334 ? 0.809 -23.828 -19.891 1 90.38 334 PHE B C 1
ATOM 5372 O O . PHE B 1 334 ? 0.208 -23.828 -18.812 1 90.38 334 PHE B O 1
ATOM 5379 N N . GLY B 1 335 ? 0.243 -24.141 -21.031 1 92.56 335 GLY B N 1
ATOM 5380 C CA . GLY B 1 335 ? -1.114 -24.672 -21.016 1 92.56 335 GLY B CA 1
ATOM 5381 C C . GLY B 1 335 ? -1.21 -26.062 -20.422 1 92.56 335 GLY B C 1
ATOM 5382 O O . GLY B 1 335 ? -0.204 -26.641 -20 1 92.56 335 GLY B O 1
ATOM 5383 N N . ILE B 1 336 ? -2.42 -26.547 -20.422 1 94.56 336 ILE B N 1
ATOM 5384 C CA . ILE B 1 336 ? -2.699 -27.828 -19.766 1 94.56 336 ILE B CA 1
ATOM 5385 C C . ILE B 1 336 ? -1.884 -28.938 -20.438 1 94.56 336 ILE B C 1
ATOM 5387 O O . ILE B 1 336 ? -1.401 -29.844 -19.766 1 94.56 336 ILE B O 1
ATOM 5391 N N . ARG B 1 337 ? -1.6 -28.859 -21.688 1 94.06 337 ARG B N 1
ATOM 5392 C CA . ARG B 1 337 ? -0.891 -29.891 -22.453 1 94.06 337 ARG B CA 1
ATOM 5393 C C . ARG B 1 337 ? 0.584 -29.938 -22.062 1 94.06 337 ARG B C 1
ATOM 5395 O O . ARG B 1 337 ? 1.271 -30.922 -22.328 1 94.06 337 ARG B O 1
ATOM 5402 N N . ALA B 1 338 ? 1.01 -28.859 -21.469 1 94.81 338 ALA B N 1
ATOM 5403 C CA . ALA B 1 338 ? 2.416 -28.797 -21.078 1 94.81 338 ALA B CA 1
ATOM 5404 C C . ALA B 1 338 ? 2.664 -29.547 -19.781 1 94.81 338 ALA B C 1
ATOM 5406 O O . ALA B 1 338 ? 3.811 -29.828 -19.422 1 94.81 338 ALA B O 1
ATOM 5407 N N . ILE B 1 339 ? 1.597 -29.906 -19.094 1 97.19 339 ILE B N 1
ATOM 5408 C CA . ILE B 1 339 ? 1.712 -30.578 -17.797 1 97.19 339 ILE B CA 1
ATOM 5409 C C . ILE B 1 339 ? 1.992 -32.062 -18.016 1 97.19 339 ILE B C 1
ATOM 5411 O O . ILE B 1 339 ? 1.254 -32.75 -18.734 1 97.19 339 ILE B O 1
ATOM 5415 N N . GLU B 1 340 ? 3.057 -32.562 -17.469 1 97.31 340 GLU B N 1
ATOM 5416 C CA . GLU B 1 340 ? 3.428 -33.969 -17.484 1 97.31 340 GLU B CA 1
ATOM 5417 C C . GLU B 1 340 ? 3.725 -34.469 -16.078 1 97.31 340 GLU B C 1
ATOM 5419 O O . GLU B 1 340 ? 4.531 -33.875 -15.352 1 97.31 340 GLU B O 1
ATOM 5424 N N . ASP B 1 341 ? 3.049 -35.531 -15.695 1 97.81 341 ASP B N 1
ATOM 5425 C CA . ASP B 1 341 ? 3.213 -36.156 -14.375 1 97.81 341 ASP B CA 1
ATOM 5426 C C . ASP B 1 341 ? 3.004 -35.125 -13.266 1 97.81 341 ASP B C 1
ATOM 5428 O O . ASP B 1 341 ? 3.787 -35.031 -12.32 1 97.81 341 ASP B O 1
ATOM 5432 N N . GLY B 1 342 ? 2.135 -34.188 -13.5 1 98.19 342 GLY B N 1
ATOM 5433 C CA . GLY B 1 342 ? 1.719 -33.219 -12.5 1 98.19 342 GLY B CA 1
ATOM 5434 C C . GLY B 1 342 ? 2.668 -32.031 -12.375 1 98.19 342 GLY B C 1
ATOM 5435 O O . GLY B 1 342 ? 2.635 -31.312 -11.383 1 98.19 342 GLY B O 1
ATOM 5436 N N . ALA B 1 343 ? 3.561 -31.875 -13.359 1 98.31 343 ALA B N 1
ATOM 5437 C CA . ALA B 1 343 ? 4.578 -30.828 -13.234 1 98.31 343 ALA B CA 1
ATOM 5438 C C . ALA B 1 343 ? 4.742 -30.062 -14.547 1 98.31 343 ALA B C 1
ATOM 5440 O O . ALA B 1 343 ? 4.383 -30.562 -15.617 1 98.31 343 ALA B O 1
ATOM 5441 N N . LEU B 1 344 ? 5.18 -28.781 -14.422 1 97.69 344 LEU B N 1
ATOM 5442 C CA . LEU B 1 344 ? 5.539 -27.953 -15.57 1 97.69 344 LEU B CA 1
ATOM 5443 C C . LEU B 1 344 ? 7.039 -28.016 -15.836 1 97.69 344 LEU B C 1
ATOM 5445 O O . LEU B 1 344 ? 7.836 -28.031 -14.898 1 97.69 344 LEU B O 1
ATOM 5449 N N . PRO B 1 345 ? 7.387 -28.047 -17.094 1 97.31 345 PRO B N 1
ATOM 5450 C CA . PRO B 1 345 ? 8.812 -27.922 -17.391 1 97.31 345 PRO B CA 1
ATOM 5451 C C . PRO B 1 345 ? 9.367 -26.531 -17.094 1 97.31 345 PRO B C 1
ATOM 5453 O O . PRO B 1 345 ? 8.656 -25.531 -17.25 1 97.31 345 PRO B O 1
ATOM 5456 N N . VAL B 1 346 ? 10.648 -26.453 -16.688 1 97.75 346 VAL B N 1
ATOM 5457 C CA . VAL B 1 346 ? 11.344 -25.188 -16.516 1 97.75 346 VAL B CA 1
ATOM 5458 C C . VAL B 1 346 ? 11.938 -24.75 -17.859 1 97.75 346 VAL B C 1
ATOM 5460 O O . VAL B 1 346 ? 12.68 -25.5 -18.484 1 97.75 346 VAL B O 1
ATOM 5463 N N . PRO B 1 347 ? 11.57 -23.547 -18.297 1 96.75 347 PRO B N 1
ATOM 5464 C CA . PRO B 1 347 ? 12.141 -23.078 -19.562 1 96.75 347 PRO B CA 1
ATOM 5465 C C . PRO B 1 347 ? 13.664 -23.062 -19.562 1 96.75 347 PRO B C 1
ATOM 5467 O O . PRO B 1 347 ? 14.281 -22.719 -18.547 1 96.75 347 PRO B O 1
ATOM 5470 N N . SER B 1 348 ? 14.273 -23.391 -20.703 1 94.94 348 SER B N 1
ATOM 5471 C CA . SER B 1 348 ? 15.727 -23.484 -20.781 1 94.94 348 SER B CA 1
ATOM 5472 C C . SER B 1 348 ? 16.297 -22.422 -21.719 1 94.94 348 SER B C 1
ATOM 5474 O O . SER B 1 348 ? 17.516 -22.188 -21.734 1 94.94 348 SER B O 1
ATOM 5476 N N . GLY B 1 349 ? 15.477 -21.766 -22.484 1 95.25 349 GLY B N 1
ATOM 5477 C CA . GLY B 1 349 ? 15.953 -20.719 -23.375 1 95.25 349 GLY B CA 1
ATOM 5478 C C . GLY B 1 349 ? 16.391 -19.469 -22.656 1 95.25 349 GLY B C 1
ATOM 5479 O O . GLY B 1 349 ? 16.141 -19.328 -21.453 1 95.25 349 GLY B O 1
ATOM 5480 N N . PRO B 1 350 ? 17.047 -18.578 -23.391 1 97.44 350 PRO B N 1
ATOM 5481 C CA . PRO B 1 350 ? 17.531 -17.344 -22.766 1 97.44 350 PRO B CA 1
ATOM 5482 C C . PRO B 1 350 ? 16.406 -16.516 -22.156 1 97.44 350 PRO B C 1
ATOM 5484 O O . PRO B 1 350 ? 15.328 -16.391 -22.766 1 97.44 350 PRO B O 1
ATOM 5487 N N . GLY B 1 351 ? 16.672 -15.969 -20.969 1 98.38 351 GLY B N 1
ATOM 5488 C CA . GLY B 1 351 ? 15.656 -15.188 -20.281 1 98.38 351 GLY B CA 1
ATOM 5489 C C . GLY B 1 351 ? 14.586 -16.047 -19.625 1 98.38 351 GLY B C 1
ATOM 5490 O O . GLY B 1 351 ? 14.891 -17.109 -19.078 1 98.38 351 GLY B O 1
ATOM 5491 N N . LEU B 1 352 ? 13.414 -15.555 -19.594 1 98 352 LEU B N 1
ATOM 5492 C CA . LEU B 1 352 ? 12.297 -16.266 -18.969 1 98 352 LEU B CA 1
ATOM 5493 C C . LEU B 1 352 ? 11.844 -17.438 -19.828 1 98 352 LEU B C 1
ATOM 5495 O O . LEU B 1 352 ? 11.125 -18.312 -19.359 1 98 352 LEU B O 1
ATOM 5499 N N . GLY B 1 353 ? 12.211 -17.438 -21.031 1 96.44 353 GLY B N 1
ATOM 5500 C CA . GLY B 1 353 ? 11.781 -18.469 -21.969 1 96.44 353 GLY B CA 1
ATOM 5501 C C . GLY B 1 353 ? 10.398 -18.219 -22.531 1 96.44 353 GLY B C 1
ATOM 5502 O O . GLY B 1 353 ? 10 -18.844 -23.516 1 96.44 353 GLY B O 1
ATOM 5503 N N . VAL B 1 354 ? 9.625 -17.391 -21.922 1 95.19 354 VAL B N 1
ATOM 5504 C CA . VAL B 1 354 ? 8.281 -16.984 -22.344 1 95.19 354 VAL B CA 1
ATOM 5505 C C . VAL B 1 354 ? 8.281 -15.531 -22.781 1 95.19 354 VAL B C 1
ATOM 5507 O O . VAL B 1 354 ? 8.93 -14.688 -22.141 1 95.19 354 VAL B O 1
ATOM 5510 N N . ARG B 1 355 ? 7.684 -15.266 -23.906 1 95.06 355 ARG B N 1
ATOM 5511 C CA . ARG B 1 355 ? 7.465 -13.914 -24.422 1 95.06 355 ARG B CA 1
ATOM 5512 C C . ARG B 1 355 ? 5.977 -13.648 -24.641 1 95.06 355 ARG B C 1
ATOM 5514 O O . ARG B 1 355 ? 5.133 -14.469 -24.266 1 95.06 355 ARG B O 1
ATOM 5521 N N . LEU B 1 356 ? 5.684 -12.484 -25.078 1 96.38 356 LEU B N 1
ATOM 5522 C CA . LEU B 1 356 ? 4.305 -12.148 -25.422 1 96.38 356 LEU B CA 1
ATOM 5523 C C . LEU B 1 356 ? 4.043 -12.375 -26.906 1 96.38 356 LEU B C 1
ATOM 5525 O O . LEU B 1 356 ? 4.934 -12.164 -27.734 1 96.38 356 LEU B O 1
ATOM 5529 N N . ALA B 1 357 ? 2.832 -12.82 -27.156 1 93.94 357 ALA B N 1
ATOM 5530 C CA . ALA B 1 357 ? 2.408 -12.93 -28.547 1 93.94 357 ALA B CA 1
ATOM 5531 C C . ALA B 1 357 ? 2.492 -11.578 -29.25 1 93.94 357 ALA B C 1
ATOM 5533 O O . ALA B 1 357 ? 2.357 -10.531 -28.625 1 93.94 357 ALA B O 1
ATOM 5534 N N . ASP B 1 358 ? 2.684 -11.633 -30.562 1 89.44 358 ASP B N 1
ATOM 5535 C CA . ASP B 1 358 ? 2.781 -10.406 -31.359 1 89.44 358 ASP B CA 1
ATOM 5536 C C . ASP B 1 358 ? 1.498 -9.586 -31.266 1 89.44 358 ASP B C 1
ATOM 5538 O O . ASP B 1 358 ? 0.397 -10.141 -31.281 1 89.44 358 ASP B O 1
ATOM 5542 N N . ASP B 1 359 ? 1.61 -8.328 -31.078 1 92.25 359 ASP B N 1
ATOM 5543 C CA . ASP B 1 359 ? 0.518 -7.363 -31.125 1 92.25 359 ASP B CA 1
ATOM 5544 C C . ASP B 1 359 ? -0.522 -7.668 -30.047 1 92.25 359 ASP B C 1
ATOM 5546 O O . ASP B 1 359 ? -1.724 -7.52 -30.281 1 92.25 359 ASP B O 1
ATOM 5550 N N . VAL B 1 360 ? -0.059 -8.219 -28.938 1 92.56 360 VAL B N 1
ATOM 5551 C CA . VAL B 1 360 ? -0.966 -8.664 -27.875 1 92.56 360 VAL B CA 1
ATOM 5552 C C . VAL B 1 360 ? -1.856 -7.508 -27.438 1 92.56 360 VAL B C 1
ATOM 5554 O O . VAL B 1 360 ? -3.057 -7.691 -27.219 1 92.56 360 VAL B O 1
ATOM 5557 N N . ALA B 1 361 ? -1.286 -6.289 -27.297 1 91.62 361 ALA B N 1
ATOM 5558 C CA . ALA B 1 361 ? -2.043 -5.137 -26.812 1 91.62 361 ALA B CA 1
ATOM 5559 C C . ALA B 1 361 ? -3.068 -4.68 -27.844 1 91.62 361 ALA B C 1
ATOM 5561 O O . ALA B 1 361 ? -4.145 -4.191 -27.484 1 91.62 361 ALA B O 1
ATOM 5562 N N . THR B 1 362 ? -2.709 -4.785 -29.094 1 94 362 THR B N 1
ATOM 5563 C CA . THR B 1 362 ? -3.623 -4.418 -30.172 1 94 362 THR B CA 1
ATOM 5564 C C . THR B 1 362 ? -4.758 -5.434 -30.281 1 94 362 THR B C 1
ATOM 5566 O O . THR B 1 362 ? -5.906 -5.062 -30.516 1 94 362 THR B O 1
ATOM 5569 N N . ARG B 1 363 ? -4.449 -6.668 -30.141 1 94.69 363 ARG B N 1
ATOM 5570 C CA . ARG B 1 363 ? -5.426 -7.746 -30.266 1 94.69 363 ARG B CA 1
ATOM 5571 C C . ARG B 1 363 ? -6.332 -7.805 -29.031 1 94.69 363 ARG B C 1
ATOM 5573 O O . ARG B 1 363 ? -7.488 -8.227 -29.125 1 94.69 363 ARG B O 1
ATOM 5580 N N . HIS B 1 364 ? -5.812 -7.418 -27.906 1 95.44 364 HIS B N 1
ATOM 5581 C CA . HIS B 1 364 ? -6.543 -7.461 -26.641 1 95.44 364 HIS B CA 1
ATOM 5582 C C . HIS B 1 364 ? -6.457 -6.125 -25.922 1 95.44 364 HIS B C 1
ATOM 5584 O O . HIS B 1 364 ? -5.918 -6.047 -24.812 1 95.44 364 HIS B O 1
ATOM 5590 N N . PRO B 1 365 ? -7.105 -5.098 -26.516 1 95.31 365 PRO B N 1
ATOM 5591 C CA . PRO B 1 365 ? -6.984 -3.77 -25.906 1 95.31 365 PRO B CA 1
ATOM 5592 C C . PRO B 1 365 ? -7.543 -3.711 -24.484 1 95.31 365 PRO B C 1
ATOM 5594 O O . PRO B 1 365 ? -8.562 -4.344 -24.203 1 95.31 365 PRO B O 1
ATOM 5597 N N . TYR B 1 366 ? -6.891 -2.967 -23.688 1 93.62 366 TYR B N 1
ATOM 5598 C CA . TYR B 1 366 ? -7.305 -2.809 -22.297 1 93.62 366 TYR B CA 1
ATOM 5599 C C . TYR B 1 366 ? -8.664 -2.127 -22.203 1 93.62 366 TYR B C 1
ATOM 5601 O O . TYR B 1 366 ? -8.906 -1.126 -22.891 1 93.62 366 TYR B O 1
ATOM 5609 N N . ARG B 1 367 ? -9.508 -2.723 -21.375 1 91.44 367 ARG B N 1
ATOM 5610 C CA . ARG B 1 367 ? -10.812 -2.156 -21.047 1 91.44 367 ARG B CA 1
ATOM 5611 C C . ARG B 1 367 ? -10.922 -1.866 -19.562 1 91.44 367 ARG B C 1
ATOM 5613 O O . ARG B 1 367 ? -10.664 -2.74 -18.734 1 91.44 367 ARG B O 1
ATOM 5620 N N . LEU B 1 368 ? -11.312 -0.672 -19.266 1 87.81 368 LEU B N 1
ATOM 5621 C CA . LEU B 1 368 ? -11.5 -0.298 -17.859 1 87.81 368 LEU B CA 1
ATOM 5622 C C . LEU B 1 368 ? -12.562 -1.173 -17.203 1 87.81 368 LEU B C 1
ATOM 5624 O O . LEU B 1 368 ? -13.594 -1.466 -17.812 1 87.81 368 LEU B O 1
ATOM 5628 N N . PRO B 1 369 ? -12.289 -1.605 -15.938 1 81.69 369 PRO B N 1
ATOM 5629 C CA . PRO B 1 369 ? -13.289 -2.434 -15.266 1 81.69 369 PRO B CA 1
ATOM 5630 C C . PRO B 1 369 ? -14.562 -1.66 -14.914 1 81.69 369 PRO B C 1
ATOM 5632 O O . PRO B 1 369 ? -15.633 -2.258 -14.758 1 81.69 369 PRO B O 1
ATOM 5635 N N . GLY B 1 370 ? -14.438 -0.34 -14.82 1 79 370 GLY B N 1
ATOM 5636 C CA . GLY B 1 370 ? -15.594 0.446 -14.414 1 79 370 GLY B CA 1
ATOM 5637 C C . GLY B 1 370 ? -16.031 0.165 -12.992 1 79 370 GLY B C 1
ATOM 5638 O O . GLY B 1 370 ? -15.211 0.141 -12.078 1 79 370 GLY B O 1
ATOM 5639 N N . ALA B 1 371 ? -17.375 0.009 -12.773 1 74.81 371 ALA B N 1
ATOM 5640 C CA . ALA B 1 371 ? -17.922 -0.18 -11.43 1 74.81 371 ALA B CA 1
ATOM 5641 C C . ALA B 1 371 ? -17.859 -1.649 -11.016 1 74.81 371 ALA B C 1
ATOM 5643 O O . ALA B 1 371 ? -18.297 -2.01 -9.922 1 74.81 371 ALA B O 1
ATOM 5644 N N . ARG B 1 372 ? -17.281 -2.416 -11.922 1 71.06 372 ARG B N 1
ATOM 5645 C CA . ARG B 1 372 ? -17.156 -3.838 -11.617 1 71.06 372 ARG B CA 1
ATOM 5646 C C . ARG B 1 372 ? -16.125 -4.074 -10.523 1 71.06 372 ARG B C 1
ATOM 5648 O O . ARG B 1 372 ? -15.008 -3.559 -10.594 1 71.06 372 ARG B O 1
ATOM 5655 N N . ILE B 1 373 ? -16.688 -4.613 -9.469 1 63.69 373 ILE B N 1
ATOM 5656 C CA . ILE B 1 373 ? -15.758 -5.055 -8.438 1 63.69 373 ILE B CA 1
ATOM 5657 C C . ILE B 1 373 ? -15.258 -6.461 -8.758 1 63.69 373 ILE B C 1
ATOM 5659 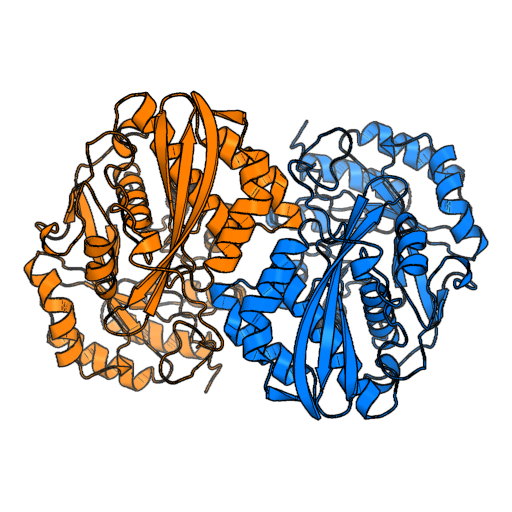O O . ILE B 1 373 ? -16.031 -7.422 -8.719 1 63.69 373 ILE B O 1
ATOM 5663 N N . ALA B 1 374 ? -14.094 -6.496 -9.211 1 56.34 374 ALA B N 1
ATOM 5664 C CA . ALA B 1 374 ? -13.492 -7.734 -9.703 1 56.34 374 ALA B CA 1
ATOM 5665 C C . ALA B 1 374 ? -13.469 -8.797 -8.609 1 56.34 374 ALA B C 1
ATOM 5667 O O . ALA B 1 374 ? -13.188 -8.5 -7.445 1 56.34 374 ALA B O 1
ATOM 5668 N N . GLY B 1 375 ? -13.773 -9.898 -8.953 1 57.59 375 GLY B N 1
ATOM 5669 C CA . GLY B 1 375 ? -13.664 -11.062 -8.086 1 57.59 375 GLY B CA 1
ATOM 5670 C C . GLY B 1 375 ? -14.875 -11.242 -7.184 1 57.59 375 GLY B C 1
ATOM 5671 O O . GLY B 1 375 ? -14.805 -11.961 -6.184 1 57.59 375 GLY B O 1
ATOM 5672 N N . THR B 1 376 ? -15.805 -10.32 -7.371 1 54.19 376 THR B N 1
ATOM 5673 C CA . THR B 1 376 ? -16.969 -10.469 -6.508 1 54.19 376 THR B CA 1
ATOM 5674 C C . THR B 1 376 ? -18.031 -11.344 -7.176 1 54.19 376 THR B C 1
ATOM 5676 O O . THR B 1 376 ? -18.25 -11.242 -8.383 1 54.19 376 THR B O 1
ATOM 5679 N N . VAL B 1 377 ? -18.062 -12.57 -6.68 1 48.72 377 VAL B N 1
ATOM 5680 C CA . VAL B 1 377 ? -19.188 -13.391 -7.141 1 48.72 377 VAL B CA 1
ATOM 5681 C C . VAL B 1 377 ? -20.469 -12.984 -6.406 1 48.72 377 VAL B C 1
ATOM 5683 O O . VAL B 1 377 ? -20.469 -12.828 -5.184 1 48.72 377 VAL B O 1
ATOM 5686 N N . GLY B 1 378 ? -21.547 -12.867 -7.09 1 52 378 GLY B N 1
ATOM 5687 C CA . GLY B 1 378 ? -22.859 -12.617 -6.535 1 52 378 GLY B CA 1
ATOM 5688 C C . GLY B 1 378 ? -22.984 -11.258 -5.867 1 52 378 GLY B C 1
ATOM 5689 O O . GLY B 1 378 ? -23.781 -11.086 -4.945 1 52 378 GLY B O 1
ATOM 5690 N N . GLY B 1 379 ? -22.031 -10.219 -6.246 1 49.28 379 GLY B N 1
ATOM 5691 C CA . GLY B 1 379 ? -22.156 -8.867 -5.727 1 49.28 379 GLY B CA 1
ATOM 5692 C C . GLY B 1 379 ? -21.484 -8.672 -4.387 1 49.28 379 GLY B C 1
ATOM 5693 O O . GLY B 1 379 ? -21.578 -7.598 -3.787 1 49.28 379 GLY B O 1
ATOM 5694 N N . VAL B 1 380 ? -21.031 -9.711 -3.729 1 43.66 380 VAL B N 1
ATOM 5695 C CA . VAL B 1 380 ? -20.438 -9.531 -2.404 1 43.66 380 VAL B CA 1
ATOM 5696 C C . VAL B 1 380 ? -19.078 -8.852 -2.531 1 43.66 380 VAL B C 1
ATOM 5698 O O . VAL B 1 380 ? -18.172 -9.383 -3.17 1 43.66 380 VAL B O 1
ATOM 5701 N N . LEU B 1 381 ? -19.172 -7.605 -2.285 1 47.78 381 LEU B N 1
ATOM 5702 C CA . LEU B 1 381 ? -17.984 -6.777 -2.43 1 47.78 381 LEU B CA 1
ATOM 5703 C C . LEU B 1 381 ? -16.766 -7.441 -1.779 1 47.78 381 LEU B C 1
ATOM 5705 O O . LEU B 1 381 ? -16.094 -8.25 -2.412 1 47.78 381 LEU B O 1
ATOM 5709 N N . ASP B 1 382 ? -16.297 -6.906 -0.661 1 53.16 382 ASP B N 1
ATOM 5710 C CA . ASP B 1 382 ? -15.211 -7.469 0.135 1 53.16 382 ASP B CA 1
ATOM 5711 C C . ASP B 1 382 ? -15.719 -8.578 1.055 1 53.16 382 ASP B C 1
ATOM 5713 O O . ASP B 1 382 ? -16.766 -8.43 1.691 1 53.16 382 ASP B O 1
ATOM 5717 N N . ARG B 1 383 ? -15.5 -9.852 0.599 1 50.59 383 ARG B N 1
ATOM 5718 C CA . ARG B 1 383 ? -16.062 -11.062 1.191 1 50.59 383 ARG B CA 1
ATOM 5719 C C . ARG B 1 383 ? -15.938 -11.031 2.711 1 50.59 383 ARG B C 1
ATOM 5721 O O . ARG B 1 383 ? -16.406 -11.945 3.393 1 50.59 383 ARG B O 1
ATOM 5728 N N . PHE B 1 384 ? -15.312 -9.914 3.197 1 53.56 384 PHE B N 1
ATOM 5729 C CA . PHE B 1 384 ? -15.32 -10.016 4.652 1 53.56 384 PHE B CA 1
ATOM 5730 C C . PHE B 1 384 ? -16.719 -9.766 5.195 1 53.56 384 PHE B C 1
ATOM 5732 O O . PHE B 1 384 ? -17.234 -8.641 5.129 1 53.56 384 PHE B O 1
ATOM 5739 N N . VAL B 1 385 ? -17.609 -10.703 5.082 1 48.84 385 VAL B N 1
ATOM 5740 C CA . VAL B 1 385 ? -19.016 -10.617 5.438 1 48.84 385 VAL B CA 1
ATOM 5741 C C . VAL B 1 385 ? -19.172 -10.531 6.957 1 48.84 385 VAL B C 1
ATOM 5743 O O . VAL B 1 385 ? -20.281 -10.523 7.48 1 48.84 385 VAL B O 1
ATOM 5746 N N . GLY B 1 386 ? -18.062 -10.086 7.625 1 46.53 386 GLY B N 1
ATOM 5747 C CA . GLY B 1 386 ? -18.359 -10.102 9.055 1 46.53 386 GLY B CA 1
ATOM 5748 C C . GLY B 1 386 ? -19.109 -11.344 9.484 1 46.53 386 GLY B C 1
ATOM 5749 O O . GLY B 1 386 ? -19.031 -12.391 8.836 1 46.53 386 GLY B O 1
ATOM 5750 N N . ASP B 1 387 ? -19.641 -11.492 10.766 1 42.53 387 ASP B N 1
ATOM 5751 C CA . ASP B 1 387 ? -20.422 -12.609 11.289 1 42.53 387 ASP B CA 1
ATOM 5752 C C . ASP B 1 387 ? -21.828 -12.617 10.695 1 42.53 387 ASP B C 1
ATOM 5754 O O . ASP B 1 387 ? -22.641 -11.742 11.008 1 42.53 387 ASP B O 1
ATOM 5758 N N . ARG B 1 388 ? -21.906 -12.656 9.523 1 40.25 388 ARG B N 1
ATOM 5759 C CA . ARG B 1 388 ? -23.281 -12.883 9.109 1 40.25 388 ARG B CA 1
ATOM 5760 C C . ARG B 1 388 ? -23.781 -14.242 9.578 1 40.25 388 ARG B C 1
ATOM 5762 O O . ARG B 1 388 ? -23.031 -15.227 9.562 1 40.25 388 ARG B O 1
#

Organism: NCBI:txid927661